Protein AF-0000000066060834 (afdb_homodimer)

pLDDT: mean 95.55, std 9.62, range [28.89, 99.0]

InterPro domains:
  IPR003700 Ketopantoate hydroxymethyltransferase [MF_00156] (10-269)
  IPR003700 Ketopantoate hydroxymethyltransferase [PF02548] (9-264)
  IPR003700 Ketopantoate hydroxymethyltransferase [PIRSF000388] (5-270)
  IPR003700 Ketopantoate hydroxymethyltransferase [PTHR20881] (7-272)
  IPR003700 Ketopantoate hydroxymethyltransferase [TIGR00222] (7-269)
  IPR003700 Ketopantoate hydroxymethyltransferase [cd06557] (12-263)
  IPR015813 Pyruvate/Phosphoenolpyruvate kinase-like domain superfamily [SSF51621] (9-269)
  IPR040442 Pyruvate kinase-like domain superfamily [G3DSA:3.20.20.60] (2-269)

Solvent-accessible surface area (backbone atoms only — not comparable to full-atom values): 26755 Å² total; per-residue (Å²): 130,82,76,68,81,69,73,71,50,45,43,69,65,57,53,30,67,32,40,86,49,73,36,42,32,32,35,36,37,63,25,11,47,55,19,48,60,42,23,89,71,28,51,29,37,31,30,51,52,61,42,24,34,63,34,39,55,38,95,51,38,61,81,35,45,67,64,58,45,34,54,30,32,26,7,28,42,74,30,41,60,36,32,26,34,32,31,39,61,32,59,82,47,46,76,86,34,54,66,50,23,42,56,47,51,49,48,41,34,71,70,18,64,40,70,32,37,31,44,78,47,28,54,91,36,17,66,38,45,28,57,33,37,76,69,73,40,49,34,32,34,27,36,63,41,48,73,78,43,27,78,83,66,72,46,95,57,70,30,42,85,46,68,71,48,33,51,49,47,46,49,18,52,52,33,30,50,74,23,50,34,42,28,32,35,37,20,30,19,19,23,69,53,36,35,52,44,38,70,68,51,88,42,22,26,30,15,33,30,13,28,44,67,21,29,15,39,47,48,54,45,46,52,30,34,33,50,45,72,91,66,78,61,68,44,63,67,65,58,38,65,44,48,68,54,52,42,50,25,52,49,54,50,40,52,29,38,56,69,42,59,35,56,42,70,83,23,32,36,84,53,82,79,128,128,82,75,69,81,70,74,70,51,45,45,68,64,58,52,30,67,32,39,88,50,74,36,41,33,33,35,36,38,61,25,11,48,55,19,47,60,41,23,87,71,28,51,30,36,30,30,50,52,60,42,22,34,62,34,40,54,37,95,52,38,60,80,36,44,67,65,59,42,33,53,29,34,26,8,28,43,75,31,41,60,37,33,26,35,32,32,39,61,34,57,82,46,47,75,86,34,53,65,50,22,43,56,46,52,49,49,41,34,72,70,20,64,42,69,30,36,30,44,78,47,28,56,91,36,17,66,38,44,27,56,30,37,76,69,74,41,49,33,32,34,27,35,64,42,48,74,78,43,26,78,84,67,72,45,94,57,70,30,42,86,46,67,71,47,34,51,49,48,47,49,17,54,52,34,29,49,74,25,51,35,44,29,30,35,36,21,28,20,18,23,70,52,35,36,52,45,38,70,67,49,87,43,21,25,31,14,34,31,11,31,44,66,20,27,16,39,46,48,54,44,46,51,31,35,34,50,44,72,92,65,77,61,67,44,60,66,66,58,38,65,45,49,69,55,51,43,48,25,52,50,51,48,40,53,29,38,55,67,43,59,36,55,42,72,82,23,31,36,85,53,80,79,128

Structure (mmCIF, N/CA/C/O backbone):
data_AF-0000000066060834-model_v1
#
loop_
_entity.id
_entity.type
_entity.pdbx_description
1 polymer '3-methyl-2-oxobutanoate hydroxymethyltransferase'
#
loop_
_atom_site.group_PDB
_atom_site.id
_atom_site.type_symbol
_atom_site.label_atom_id
_atom_site.label_alt_id
_atom_site.label_comp_id
_atom_site.label_asym_id
_atom_site.label_entity_id
_atom_site.label_seq_id
_atom_site.pdbx_PDB_ins_code
_atom_site.Cartn_x
_atom_site.Cartn_y
_atom_site.Cartn_z
_atom_site.occupancy
_atom_site.B_iso_or_equiv
_atom_site.auth_seq_id
_atom_site.auth_comp_id
_atom_site.auth_asym_id
_atom_site.auth_atom_id
_atom_site.pdbx_PDB_model_num
ATOM 1 N N . MET A 1 1 ? 22.109 19.922 -27.188 1 28.89 1 MET A N 1
ATOM 2 C CA . MET A 1 1 ? 22.109 19.969 -25.719 1 28.89 1 MET A CA 1
ATOM 3 C C . MET A 1 1 ? 20.672 20.078 -25.188 1 28.89 1 MET A C 1
ATOM 5 O O . MET A 1 1 ? 20.078 21.156 -25.25 1 28.89 1 MET A O 1
ATOM 9 N N . SER A 1 2 ? 19.781 19.062 -25.25 1 35.78 2 SER A N 1
ATOM 10 C CA . SER A 1 2 ? 18.344 19.141 -24.984 1 35.78 2 SER A CA 1
ATOM 11 C C . SER A 1 2 ? 18.078 19.688 -23.594 1 35.78 2 SER A C 1
ATOM 13 O O . SER A 1 2 ? 18.578 19.156 -22.609 1 35.78 2 SER A O 1
ATOM 15 N N . THR A 1 3 ? 18.062 20.922 -23.391 1 44.66 3 THR A N 1
ATOM 16 C CA . THR A 1 3 ? 17.734 21.578 -22.125 1 44.66 3 THR A CA 1
ATOM 17 C C . THR A 1 3 ? 16.516 20.906 -21.469 1 44.66 3 THR A C 1
ATOM 19 O O . THR A 1 3 ? 15.406 20.984 -21.984 1 44.66 3 THR A O 1
ATOM 22 N N . GLU A 1 4 ? 16.609 19.688 -21.062 1 45.03 4 GLU A N 1
ATOM 23 C CA . GLU A 1 4 ? 15.547 19.031 -20.312 1 45.03 4 GLU A CA 1
ATOM 24 C C . GLU A 1 4 ? 14.914 20 -19.312 1 45.03 4 GLU A C 1
ATOM 26 O O . GLU A 1 4 ? 15.609 20.594 -18.5 1 45.03 4 GLU A O 1
ATOM 31 N N . VAL A 1 5 ? 13.984 20.719 -19.672 1 45.22 5 VAL A N 1
ATOM 32 C CA . VAL A 1 5 ? 13.188 21.5 -18.734 1 45.22 5 VAL A CA 1
ATOM 33 C C . VAL A 1 5 ? 12.922 20.688 -17.469 1 45.22 5 VAL A C 1
ATOM 35 O O . VAL A 1 5 ? 12.18 19.703 -17.5 1 45.22 5 VAL A O 1
ATOM 38 N N . ARG A 1 6 ? 13.914 20.562 -16.641 1 57.38 6 ARG A N 1
ATOM 39 C CA . ARG A 1 6 ? 13.797 19.797 -15.391 1 57.38 6 ARG A CA 1
ATOM 40 C C . ARG A 1 6 ? 12.688 20.359 -14.508 1 57.38 6 ARG A C 1
ATOM 42 O O . ARG A 1 6 ? 12.727 21.531 -14.133 1 57.38 6 ARG A O 1
ATOM 49 N N . ILE A 1 7 ? 11.461 19.828 -14.406 1 69.69 7 ILE A N 1
ATOM 50 C CA . ILE A 1 7 ? 10.391 20.203 -13.484 1 69.69 7 ILE A CA 1
ATOM 51 C C . ILE A 1 7 ? 10.961 20.406 -12.086 1 69.69 7 ILE A C 1
ATOM 53 O O . ILE A 1 7 ? 11.617 19.516 -11.539 1 69.69 7 ILE A O 1
ATOM 57 N N . LYS A 1 8 ? 10.906 21.625 -11.664 1 88 8 LYS A N 1
ATOM 58 C CA . LYS A 1 8 ? 11.43 21.953 -10.344 1 88 8 LYS A CA 1
ATOM 59 C C . LYS A 1 8 ? 10.438 21.562 -9.25 1 88 8 LYS A C 1
ATOM 61 O O . LYS A 1 8 ? 9.266 21.922 -9.305 1 88 8 LYS A O 1
ATOM 66 N N . ARG A 1 9 ? 10.82 20.75 -8.297 1 95.81 9 ARG A N 1
ATOM 67 C CA . ARG A 1 9 ? 10.008 20.328 -7.164 1 95.81 9 ARG A CA 1
ATOM 68 C C . ARG A 1 9 ? 9.68 21.5 -6.242 1 95.81 9 ARG A C 1
ATOM 70 O O . ARG A 1 9 ? 10.547 22.312 -5.949 1 95.81 9 ARG A O 1
ATOM 77 N N . ILE A 1 10 ? 8.414 21.609 -5.816 1 98.44 10 ILE A N 1
ATOM 78 C CA . ILE A 1 10 ? 8 22.594 -4.824 1 98.44 10 ILE A CA 1
ATOM 79 C C . ILE A 1 10 ? 8.828 22.422 -3.551 1 98.44 10 ILE A C 1
ATOM 81 O O . ILE A 1 10 ? 8.992 21.297 -3.059 1 98.44 10 ILE A O 1
ATOM 85 N N . THR A 1 11 ? 9.398 23.469 -3.07 1 98.19 11 THR A N 1
ATOM 86 C CA . THR A 1 11 ? 10.25 23.422 -1.887 1 98.19 11 THR A CA 1
ATOM 87 C C . THR A 1 11 ? 9.469 23.828 -0.641 1 98.19 11 THR A C 1
ATOM 89 O O . THR A 1 11 ? 8.344 24.328 -0.742 1 98.19 11 THR A O 1
ATOM 92 N N . THR A 1 12 ? 10.062 23.578 0.51 1 98.56 12 THR A N 1
ATOM 93 C CA . THR A 1 12 ? 9.453 24.031 1.757 1 98.56 12 THR A CA 1
ATOM 94 C C . THR A 1 12 ? 9.383 25.547 1.812 1 98.56 12 THR A C 1
ATOM 96 O O . THR A 1 12 ? 8.445 26.109 2.393 1 98.56 12 THR A O 1
ATOM 99 N N . ARG A 1 13 ? 10.297 26.172 1.203 1 97.62 13 ARG A N 1
ATOM 100 C CA . ARG A 1 13 ? 10.266 27.641 1.09 1 97.62 13 ARG A CA 1
ATOM 101 C C . ARG A 1 13 ? 9.055 28.094 0.276 1 97.62 13 ARG A C 1
ATOM 103 O O . ARG A 1 13 ? 8.383 29.062 0.642 1 97.62 13 ARG A O 1
ATOM 110 N N . ASP A 1 14 ? 8.852 27.422 -0.861 1 98.19 14 ASP A N 1
ATOM 111 C CA . ASP A 1 14 ? 7.68 27.719 -1.682 1 98.19 14 ASP A CA 1
ATOM 112 C C . ASP A 1 14 ? 6.391 27.562 -0.88 1 98.19 14 ASP A C 1
ATOM 114 O O . ASP A 1 14 ? 5.477 28.391 -0.999 1 98.19 14 ASP A O 1
ATOM 118 N N . ILE A 1 15 ? 6.312 26.516 -0.091 1 98.75 15 ILE A N 1
ATOM 119 C CA . ILE A 1 15 ? 5.137 26.25 0.725 1 98.75 15 ILE A CA 1
ATOM 120 C C . ILE A 1 15 ? 4.945 27.375 1.747 1 98.75 15 ILE A C 1
ATOM 122 O O . ILE A 1 15 ? 3.842 27.891 1.905 1 98.75 15 ILE A O 1
ATOM 126 N N . ARG A 1 16 ? 5.996 27.703 2.426 1 98.19 16 ARG A N 1
ATOM 127 C CA . ARG A 1 16 ? 5.934 28.766 3.426 1 98.19 16 ARG A CA 1
ATOM 128 C C . ARG A 1 16 ? 5.469 30.078 2.805 1 98.19 16 ARG A C 1
ATOM 130 O O . ARG A 1 16 ? 4.699 30.812 3.416 1 98.19 16 ARG A O 1
ATOM 137 N N . ALA A 1 17 ? 5.855 30.344 1.646 1 97.5 17 ALA A N 1
ATOM 138 C CA . ALA A 1 17 ? 5.547 31.578 0.947 1 97.5 17 ALA A CA 1
ATOM 139 C C . ALA A 1 17 ? 4.078 31.625 0.537 1 97.5 17 ALA A C 1
ATOM 141 O O . ALA A 1 17 ? 3.559 32.688 0.185 1 97.5 17 ALA A O 1
ATOM 142 N N . ARG A 1 18 ? 3.428 30.531 0.635 1 97.25 18 ARG A N 1
ATOM 143 C CA . ARG A 1 18 ? 2.033 30.453 0.214 1 97.25 18 ARG A CA 1
ATOM 144 C C . ARG A 1 18 ? 1.095 30.844 1.349 1 97.25 18 ARG A C 1
ATOM 146 O O . ARG A 1 18 ? -0.127 30.75 1.214 1 97.25 18 ARG A O 1
ATOM 153 N N . LYS A 1 19 ? 1.641 31.312 2.482 1 98.25 19 LYS A N 1
ATOM 154 C CA . LYS A 1 19 ? 0.811 31.859 3.553 1 98.25 19 LYS A CA 1
ATOM 155 C C . LYS A 1 19 ? -0.084 32.969 3.037 1 98.25 19 LYS A C 1
ATOM 157 O O . LYS A 1 19 ? 0.402 33.938 2.447 1 98.25 19 LYS A O 1
ATOM 162 N N . GLY A 1 20 ? -1.373 32.812 3.236 1 95.5 20 GLY A N 1
ATOM 163 C CA . GLY A 1 20 ? -2.32 33.844 2.857 1 95.5 20 GLY A CA 1
ATOM 164 C C . GLY A 1 20 ? -2.557 33.906 1.36 1 95.5 20 GLY A C 1
ATOM 165 O O . GLY A 1 20 ? -3.199 34.844 0.873 1 95.5 20 GLY A O 1
ATOM 166 N N . ALA A 1 21 ? -2.043 33 0.62 1 96.62 21 ALA A N 1
ATOM 167 C CA . ALA A 1 21 ? -2.205 32.969 -0.83 1 96.62 21 ALA A CA 1
ATOM 168 C C . ALA A 1 21 ? -3.213 31.875 -1.225 1 96.62 21 ALA A C 1
ATOM 170 O O . ALA A 1 21 ? -4.172 31.625 -0.493 1 96.62 21 ALA A O 1
ATOM 171 N N . GLU A 1 22 ? -3.113 31.438 -2.453 1 97.38 22 GLU A N 1
ATOM 172 C CA . GLU A 1 22 ? -3.986 30.344 -2.891 1 97.38 22 GLU A CA 1
ATOM 173 C C . GLU A 1 22 ? -3.838 29.125 -1.99 1 97.38 22 GLU A C 1
ATOM 175 O O . GLU A 1 22 ? -2.721 28.719 -1.658 1 97.38 22 GLU A O 1
ATOM 180 N N . PRO A 1 23 ? -4.941 28.531 -1.546 1 98.75 23 PRO A N 1
ATOM 181 C CA . PRO A 1 23 ? -4.895 27.406 -0.618 1 98.75 23 PRO A CA 1
ATOM 182 C C . PRO A 1 23 ? -4.078 26.234 -1.159 1 98.75 23 PRO A C 1
ATOM 184 O O . PRO A 1 23 ? -4.152 25.922 -2.35 1 98.75 23 PRO A O 1
ATOM 187 N N . LEU A 1 24 ? -3.301 25.656 -0.267 1 98.94 24 LEU A N 1
ATOM 188 C CA . LEU A 1 24 ? -2.469 24.5 -0.582 1 98.94 24 LEU A CA 1
ATOM 189 C C . LEU A 1 24 ? -3.311 23.234 -0.664 1 98.94 24 LEU A C 1
ATOM 191 O O . LEU A 1 24 ? -4.156 22.984 0.198 1 98.94 24 LEU A O 1
ATOM 195 N N . VAL A 1 25 ? -3.07 22.453 -1.7 1 98.94 25 VAL A N 1
ATOM 196 C CA . VAL A 1 25 ? -3.719 21.156 -1.897 1 98.94 25 VAL A CA 1
ATOM 197 C C . VAL A 1 25 ? -2.797 20.031 -1.425 1 98.94 25 VAL A C 1
ATOM 199 O O . VAL A 1 25 ? -1.729 19.828 -2 1 98.94 25 VAL A O 1
ATOM 202 N N . VAL A 1 26 ? -3.236 19.344 -0.331 1 98.94 26 VAL A N 1
ATOM 203 C CA . VAL A 1 26 ? -2.436 18.266 0.254 1 98.94 26 VAL A CA 1
ATOM 204 C C . VAL A 1 26 ? -3.242 16.969 0.28 1 98.94 26 VAL A C 1
ATOM 206 O O . VAL A 1 26 ? -4.41 16.969 0.676 1 98.94 26 VAL A O 1
ATOM 209 N N . LEU A 1 27 ? -2.676 15.898 -0.234 1 98.94 27 LEU A N 1
ATOM 210 C CA . LEU A 1 27 ? -3.215 14.555 -0.084 1 98.94 27 LEU A CA 1
ATOM 211 C C . LEU A 1 27 ? -2.131 13.578 0.373 1 98.94 27 LEU A C 1
ATOM 213 O O . LEU A 1 27 ? -0.956 13.758 0.041 1 98.94 27 LEU A O 1
ATOM 217 N N . THR A 1 28 ? -2.572 12.641 1.138 1 98.88 28 THR A N 1
ATOM 218 C CA . THR A 1 28 ? -1.625 11.578 1.456 1 98.88 28 THR A CA 1
ATOM 219 C C . THR A 1 28 ? -1.396 10.672 0.246 1 98.88 28 THR A C 1
ATOM 221 O O . THR A 1 28 ? -2.27 10.547 -0.614 1 98.88 28 THR A O 1
ATOM 224 N N . ALA A 1 29 ? -0.273 10.133 0.15 1 98.81 29 ALA A N 1
ATOM 225 C CA . ALA A 1 29 ? 0.097 9.109 -0.821 1 98.81 29 ALA A CA 1
ATOM 226 C C . ALA A 1 29 ? 0.992 8.047 -0.185 1 98.81 29 ALA A C 1
ATOM 228 O O . ALA A 1 29 ? 1.874 8.367 0.614 1 98.81 29 ALA A O 1
ATOM 229 N N . TYR A 1 30 ? 0.789 6.746 -0.586 1 98.69 30 TYR A N 1
ATOM 230 C CA . TYR A 1 30 ? 1.523 5.676 0.075 1 98.69 30 TYR A CA 1
ATOM 231 C C . TYR A 1 30 ? 2.168 4.746 -0.946 1 98.69 30 TYR A C 1
ATOM 233 O O . TYR A 1 30 ? 3.053 3.957 -0.605 1 98.69 30 TYR A O 1
ATOM 241 N N . THR A 1 31 ? 1.669 4.754 -2.178 1 98.38 31 THR A N 1
ATOM 242 C CA . THR A 1 31 ? 2.176 3.857 -3.211 1 98.38 31 THR A CA 1
ATOM 243 C C . THR A 1 31 ? 2.625 4.645 -4.438 1 98.38 31 THR A C 1
ATOM 245 O O . THR A 1 31 ? 2.203 5.789 -4.637 1 98.38 31 THR A O 1
ATOM 248 N N . ALA A 1 32 ? 3.441 4.023 -5.2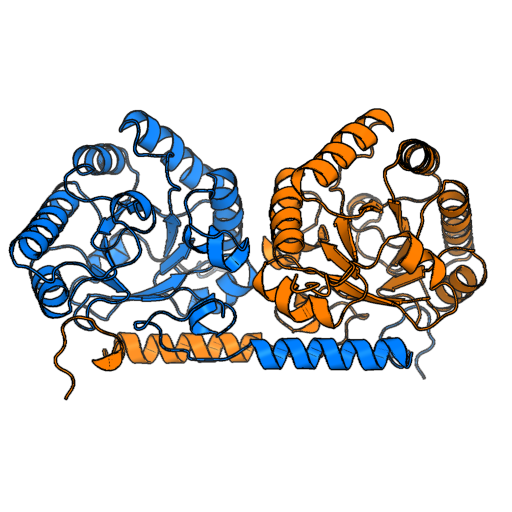54 1 98 32 ALA A N 1
ATOM 249 C CA . ALA A 1 32 ? 4.023 4.656 -6.434 1 98 32 ALA A CA 1
ATOM 250 C C . ALA A 1 32 ? 2.939 5.082 -7.422 1 98 32 ALA A C 1
ATOM 252 O O . ALA A 1 32 ? 2.918 6.227 -7.875 1 98 32 ALA A O 1
ATOM 253 N N . PRO A 1 33 ? 1.965 4.258 -7.719 1 97.44 33 PRO A N 1
ATOM 254 C CA . PRO A 1 33 ? 0.961 4.684 -8.695 1 97.44 33 PRO A CA 1
ATOM 255 C C . PRO A 1 33 ? 0.109 5.848 -8.203 1 97.44 33 PRO A C 1
ATOM 257 O O . PRO A 1 33 ? -0.208 6.758 -8.977 1 97.44 33 PRO A O 1
ATOM 260 N N . ILE A 1 34 ? -0.235 5.832 -6.922 1 98.44 34 ILE A N 1
ATOM 261 C CA . ILE A 1 34 ? -1.032 6.918 -6.363 1 98.44 34 ILE A CA 1
ATOM 262 C C . ILE A 1 34 ? -0.23 8.219 -6.395 1 98.44 34 ILE A C 1
ATOM 264 O O . ILE A 1 34 ? -0.755 9.273 -6.766 1 98.44 34 ILE A O 1
ATOM 268 N N . ALA A 1 35 ? 1.037 8.117 -6 1 98.75 35 ALA A N 1
ATOM 269 C CA . ALA A 1 35 ? 1.907 9.289 -6.02 1 98.75 35 ALA A CA 1
ATOM 270 C C . ALA A 1 35 ? 1.994 9.891 -7.422 1 98.75 35 ALA A C 1
ATOM 272 O O . ALA A 1 35 ? 1.93 11.109 -7.59 1 98.75 35 ALA A O 1
ATOM 273 N N . ARG A 1 36 ? 2.092 9.062 -8.43 1 98.19 36 ARG A N 1
ATOM 274 C CA . ARG A 1 36 ? 2.203 9.516 -9.812 1 98.19 36 ARG A CA 1
ATOM 275 C C . ARG A 1 36 ? 0.954 10.289 -10.234 1 98.19 36 ARG A C 1
ATOM 277 O O . ARG A 1 36 ? 1.05 11.305 -10.922 1 98.19 36 ARG A O 1
ATOM 284 N N . LEU A 1 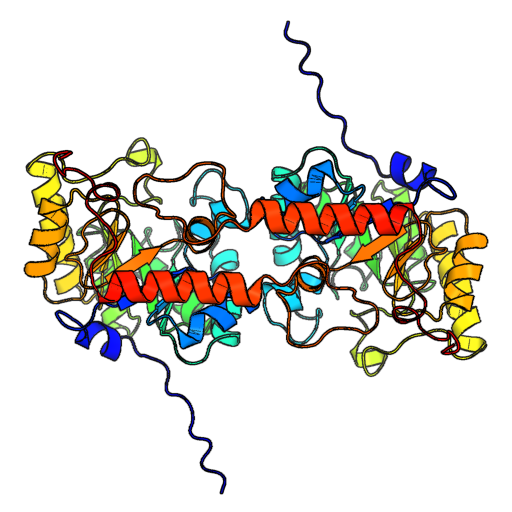37 ? -0.18 9.797 -9.844 1 98.56 37 LEU A N 1
ATOM 285 C CA . LEU A 1 37 ? -1.444 10.414 -10.227 1 98.56 37 LEU A CA 1
ATOM 286 C C . LEU A 1 37 ? -1.633 11.75 -9.516 1 98.56 37 LEU A C 1
ATOM 288 O O . LEU A 1 37 ? -2.174 12.695 -10.102 1 98.56 37 LEU A O 1
ATOM 292 N N . LEU A 1 38 ? -1.175 11.844 -8.273 1 98.88 38 LEU A N 1
ATOM 293 C CA . LEU A 1 38 ? -1.462 13 -7.438 1 98.88 38 LEU A CA 1
ATOM 294 C C . LEU A 1 38 ? -0.412 14.086 -7.637 1 98.88 38 LEU A C 1
ATOM 296 O O . LEU A 1 38 ? -0.673 15.266 -7.375 1 98.88 38 LEU A O 1
ATOM 300 N N . ASP A 1 39 ? 0.726 13.742 -8.141 1 98.81 39 ASP A N 1
ATOM 301 C CA . ASP A 1 39 ? 1.893 14.617 -8.234 1 98.81 39 ASP A CA 1
ATOM 302 C C . ASP A 1 39 ? 1.57 15.891 -9.016 1 98.81 39 ASP A C 1
ATOM 304 O O . ASP A 1 39 ? 1.864 17 -8.555 1 98.81 39 ASP A O 1
ATOM 308 N N . PRO A 1 40 ? 0.909 15.797 -10.133 1 98.44 40 PRO A N 1
ATOM 309 C CA . PRO A 1 40 ? 0.642 17.031 -10.883 1 98.44 40 PRO A CA 1
ATOM 310 C C . PRO A 1 40 ? -0.471 17.859 -10.266 1 98.44 40 PRO A C 1
ATOM 312 O O . PRO A 1 40 ? -0.683 19.016 -10.672 1 98.44 40 PRO A O 1
ATOM 315 N N . ILE A 1 41 ? -1.165 17.344 -9.242 1 98.88 41 ILE A N 1
ATOM 316 C CA . ILE A 1 41 ? -2.373 17.984 -8.727 1 98.88 41 ILE A CA 1
ATOM 317 C C . ILE A 1 41 ? -2.07 18.641 -7.383 1 98.88 41 ILE A C 1
ATOM 319 O O . ILE A 1 41 ? -2.533 19.75 -7.113 1 98.88 41 ILE A O 1
ATOM 323 N N . CYS A 1 42 ? -1.268 18.062 -6.578 1 98.88 42 CYS A N 1
ATOM 324 C CA . CYS A 1 42 ? -1.053 18.453 -5.191 1 98.88 42 CYS A CA 1
ATOM 325 C C . CYS A 1 42 ? 0.157 19.375 -5.066 1 98.88 42 CYS A C 1
ATOM 327 O O . CYS A 1 42 ? 1.107 19.266 -5.844 1 98.88 42 CYS A O 1
ATOM 329 N N . ASP A 1 43 ? 0.1 20.219 -4.09 1 98.88 43 ASP A N 1
ATOM 330 C CA . ASP A 1 43 ? 1.273 20.984 -3.682 1 98.88 43 ASP A CA 1
ATOM 331 C C . ASP A 1 43 ? 2.18 20.156 -2.77 1 98.88 43 ASP A C 1
ATOM 333 O O . ASP A 1 43 ? 3.406 20.25 -2.859 1 98.88 43 ASP A O 1
ATOM 337 N N . ILE A 1 44 ? 1.571 19.391 -1.901 1 98.94 44 ILE A N 1
ATOM 338 C CA . ILE A 1 44 ? 2.27 18.516 -0.963 1 98.94 44 ILE A CA 1
ATOM 339 C C . ILE A 1 44 ? 1.72 17.094 -1.071 1 98.94 44 ILE A C 1
ATOM 341 O O . ILE A 1 44 ? 0.503 16.891 -1.098 1 98.94 44 ILE A O 1
ATOM 345 N N . LEU A 1 45 ? 2.584 16.125 -1.275 1 98.94 45 LEU A N 1
ATOM 346 C CA . LEU A 1 45 ? 2.273 14.727 -1.019 1 98.94 45 LEU A CA 1
ATOM 347 C C . LEU A 1 45 ? 2.742 14.312 0.372 1 98.94 45 LEU A C 1
ATOM 349 O O . LEU A 1 45 ? 3.939 14.336 0.661 1 98.94 45 LEU A O 1
ATOM 353 N N . LEU A 1 46 ? 1.763 13.977 1.19 1 98.94 46 LEU A N 1
ATOM 354 C CA . LEU A 1 46 ? 2.066 13.617 2.572 1 98.94 46 LEU A CA 1
ATOM 355 C C . LEU A 1 46 ? 2.078 12.109 2.754 1 98.94 46 LEU A C 1
ATOM 357 O O . LEU A 1 46 ? 1.075 11.438 2.494 1 98.94 46 LEU A O 1
ATOM 361 N N . VAL A 1 47 ? 3.238 11.523 3.084 1 98.94 47 VAL A N 1
ATOM 362 C CA . VAL A 1 47 ? 3.271 10.141 3.539 1 98.94 47 VAL A CA 1
ATOM 363 C C . VAL A 1 47 ? 2.938 10.078 5.027 1 98.94 47 VAL A C 1
ATOM 365 O O . VAL A 1 47 ? 3.828 10.188 5.875 1 98.94 47 VAL A O 1
ATOM 368 N N . GLY A 1 48 ? 1.697 9.883 5.285 1 98.75 48 GLY A N 1
ATOM 369 C CA . GLY A 1 48 ? 1.209 9.961 6.656 1 98.75 48 GLY A CA 1
ATOM 370 C C . GLY A 1 48 ? 1.296 8.633 7.391 1 98.75 48 GLY A C 1
ATOM 371 O O . GLY A 1 48 ? 1.185 7.57 6.777 1 98.75 48 GLY A O 1
ATOM 372 N N . ASP A 1 49 ? 1.438 8.758 8.719 1 98.44 49 ASP A N 1
ATOM 373 C CA . ASP A 1 49 ? 1.426 7.527 9.5 1 98.44 49 ASP A CA 1
ATOM 374 C C . ASP A 1 49 ? 0.029 6.91 9.539 1 98.44 49 ASP A C 1
ATOM 376 O O . ASP A 1 49 ? -0.145 5.777 9.984 1 98.44 49 ASP A O 1
ATOM 380 N N . SER A 1 50 ? -0.966 7.605 8.93 1 97.88 50 SER A N 1
ATOM 381 C CA . SER A 1 50 ? -2.281 7.012 8.711 1 97.88 50 SER A CA 1
ATOM 382 C C . SER A 1 50 ? -2.178 5.719 7.906 1 97.88 50 SER A C 1
ATOM 384 O O . SER A 1 50 ? -3.119 4.926 7.871 1 97.88 50 SER A O 1
ATOM 386 N N . LEU A 1 51 ? -1.014 5.461 7.234 1 98.5 51 LEU A N 1
ATOM 387 C CA . LEU A 1 51 ? -0.833 4.223 6.492 1 98.5 51 LEU A CA 1
ATOM 388 C C . LEU A 1 51 ? -0.992 3.01 7.402 1 98.5 51 LEU A C 1
ATOM 390 O O . LEU A 1 51 ? -1.401 1.938 6.953 1 98.5 51 LEU A O 1
ATOM 394 N N . GLY A 1 52 ? -0.652 3.178 8.734 1 98.25 52 GLY A N 1
ATOM 395 C CA . GLY A 1 52 ? -0.906 2.094 9.672 1 98.25 52 GLY A CA 1
ATOM 396 C C . GLY A 1 52 ? -2.328 1.569 9.602 1 98.25 52 GLY A C 1
ATOM 397 O O . GLY A 1 52 ? -2.549 0.356 9.602 1 98.25 52 GLY A O 1
ATOM 398 N N . MET A 1 53 ? -3.232 2.449 9.445 1 96.81 53 MET A N 1
ATOM 399 C CA . MET A 1 53 ? -4.645 2.07 9.43 1 96.81 53 MET A CA 1
ATOM 400 C C . MET A 1 53 ? -5.105 1.749 8.008 1 96.81 53 MET A C 1
ATOM 402 O O . MET A 1 53 ? -5.629 0.665 7.754 1 96.81 53 MET A O 1
ATOM 406 N N . VAL A 1 54 ? -4.793 2.592 7.051 1 97.44 54 VAL A N 1
ATOM 407 C CA . VAL A 1 54 ? -5.488 2.521 5.77 1 97.44 54 VAL A CA 1
ATOM 408 C C . VAL A 1 54 ? -4.738 1.586 4.828 1 97.44 54 VAL A C 1
ATOM 410 O O . VAL A 1 54 ? -5.289 1.132 3.822 1 97.44 54 VAL A O 1
ATOM 413 N N . VAL A 1 55 ? -3.441 1.288 5.07 1 98.31 55 VAL A N 1
ATOM 414 C CA . VAL A 1 55 ? -2.68 0.345 4.258 1 98.31 55 VAL A CA 1
ATOM 415 C C . VAL A 1 55 ? -2.564 -0.991 4.988 1 98.31 55 VAL A C 1
ATOM 417 O O . VAL A 1 55 ? -2.891 -2.041 4.43 1 98.31 55 VAL A O 1
ATOM 420 N N . TYR A 1 56 ? -2.234 -0.915 6.305 1 98.44 56 TYR A N 1
ATOM 421 C CA . TYR A 1 56 ? -1.804 -2.121 7 1 98.44 56 TYR A CA 1
ATOM 422 C C . TYR A 1 56 ? -2.912 -2.658 7.898 1 98.44 56 TYR A C 1
ATOM 424 O O . TYR A 1 56 ? -2.762 -3.715 8.516 1 98.44 56 TYR A O 1
ATOM 432 N N . GLY A 1 57 ? -4.035 -1.948 8.039 1 97.56 57 GLY A N 1
ATOM 433 C CA . GLY A 1 57 ? -5.184 -2.438 8.797 1 97.56 57 GLY A CA 1
ATOM 434 C C . GLY A 1 57 ? -4.973 -2.402 10.297 1 97.56 57 GLY A C 1
ATOM 435 O O . GLY A 1 57 ? -5.57 -3.191 11.031 1 97.56 57 GLY A O 1
ATOM 436 N N . MET A 1 58 ? -4.117 -1.565 10.812 1 97 58 MET A N 1
ATOM 437 C CA . MET A 1 58 ? -3.895 -1.402 12.242 1 97 58 MET A CA 1
ATOM 438 C C . MET A 1 58 ? -5.027 -0.607 12.883 1 97 58 MET A C 1
ATOM 440 O O . MET A 1 58 ? -5.684 0.195 12.219 1 97 58 MET A O 1
ATOM 444 N N . GLU A 1 59 ? -5.227 -0.791 14.164 1 94.25 59 GLU A N 1
ATOM 445 C CA . GLU A 1 59 ? -6.289 -0.092 14.883 1 94.25 59 GLU A CA 1
ATOM 446 C C . GLU A 1 59 ? -5.938 1.379 15.086 1 94.25 59 GLU A C 1
ATOM 448 O O . GLU A 1 59 ? -6.82 2.238 15.094 1 94.25 59 GLU A O 1
ATOM 453 N N . THR A 1 60 ? -4.676 1.621 15.352 1 95.12 60 THR A N 1
ATOM 454 C CA . THR A 1 60 ? -4.137 2.967 15.516 1 95.12 60 THR A CA 1
ATOM 455 C C . THR A 1 60 ? -2.816 3.115 14.766 1 95.12 60 THR A C 1
ATOM 457 O O . THR A 1 60 ? -2.316 2.152 14.18 1 95.12 60 THR A O 1
ATOM 460 N N . THR A 1 61 ? -2.246 4.262 14.82 1 96.75 61 THR A N 1
ATOM 461 C CA . THR A 1 61 ? -1 4.5 14.094 1 96.75 61 THR A CA 1
ATOM 462 C C . THR A 1 61 ? 0.203 4.145 14.969 1 96.75 61 THR A C 1
ATOM 464 O O . THR A 1 61 ? 1.349 4.254 14.523 1 96.75 61 THR A O 1
ATOM 467 N N . LEU A 1 62 ? 0.046 3.67 16.156 1 97.19 62 LEU A N 1
ATOM 468 C CA . LEU A 1 62 ? 1.105 3.516 17.141 1 97.19 62 LEU A CA 1
ATOM 469 C C . LEU A 1 62 ? 2.09 2.432 16.719 1 97.19 62 LEU A C 1
ATOM 471 O O . LEU A 1 62 ? 3.271 2.488 17.078 1 97.19 62 LEU A O 1
ATOM 475 N N . ALA A 1 63 ? 1.571 1.473 15.977 1 97.5 63 ALA A N 1
ATOM 476 C CA . ALA A 1 63 ? 2.412 0.33 15.633 1 97.5 63 ALA A CA 1
ATOM 477 C C . ALA A 1 63 ? 3.23 0.615 14.375 1 97.5 63 ALA A C 1
ATOM 479 O O . ALA A 1 63 ? 4.047 -0.21 13.961 1 97.5 63 ALA A O 1
ATOM 480 N N . VAL A 1 64 ? 3.043 1.779 13.734 1 98.62 64 VAL A N 1
ATOM 481 C CA . VAL A 1 64 ? 3.791 2.145 12.539 1 98.62 64 VAL A CA 1
ATOM 482 C C . VAL A 1 64 ? 5.273 2.275 12.875 1 98.62 64 VAL A C 1
ATOM 484 O O . VAL A 1 64 ? 5.637 2.848 13.906 1 98.62 64 VAL A O 1
ATOM 487 N N . THR A 1 65 ? 6.168 1.736 12.023 1 98.56 65 THR A N 1
ATOM 488 C CA . THR A 1 65 ? 7.605 1.754 12.281 1 98.56 65 THR A CA 1
ATOM 489 C C . THR A 1 65 ? 8.305 2.756 11.375 1 98.56 65 THR A C 1
ATOM 491 O O . THR A 1 65 ? 7.742 3.193 10.367 1 98.56 65 THR A O 1
ATOM 494 N N . LEU A 1 66 ? 9.5 3.074 11.789 1 98.75 66 LEU A N 1
ATOM 495 C CA . LEU A 1 66 ? 10.344 3.941 10.969 1 98.75 66 LEU A CA 1
ATOM 496 C C . LEU A 1 66 ? 10.602 3.322 9.602 1 98.75 66 LEU A C 1
ATOM 498 O O . LEU A 1 66 ? 10.578 4.023 8.586 1 98.75 66 LEU A O 1
ATOM 502 N N . GLU A 1 67 ? 10.781 1.991 9.5 1 98.5 67 GLU A N 1
ATOM 503 C CA . GLU A 1 67 ? 11.016 1.28 8.25 1 98.5 67 GLU A CA 1
ATOM 504 C C . GLU A 1 67 ? 9.812 1.375 7.324 1 98.5 67 GLU A C 1
ATOM 506 O O . GLU A 1 67 ? 9.961 1.577 6.117 1 98.5 67 GLU A O 1
ATOM 511 N N . MET A 1 68 ? 8.648 1.197 7.906 1 98.75 68 MET A N 1
ATOM 512 C CA . MET A 1 68 ? 7.426 1.353 7.117 1 98.75 68 MET A CA 1
ATOM 513 C C . MET A 1 68 ? 7.375 2.729 6.461 1 98.75 68 MET A C 1
ATOM 515 O O . MET A 1 68 ? 7.137 2.838 5.254 1 98.75 68 MET A O 1
ATOM 519 N N . MET A 1 69 ? 7.691 3.748 7.258 1 98.94 69 MET A N 1
ATOM 520 C CA . MET A 1 69 ? 7.633 5.117 6.754 1 98.94 69 MET A CA 1
ATOM 521 C C . MET A 1 69 ? 8.688 5.348 5.676 1 98.94 69 MET A C 1
ATOM 523 O O . MET A 1 69 ? 8.406 5.988 4.66 1 98.94 69 MET A O 1
ATOM 527 N N . ILE A 1 70 ? 9.875 4.832 5.867 1 98.88 70 ILE A N 1
ATOM 528 C CA . ILE A 1 70 ? 10.969 5.012 4.918 1 98.88 70 ILE A CA 1
ATOM 529 C C . ILE A 1 70 ? 10.633 4.305 3.607 1 98.88 70 ILE A C 1
ATOM 531 O O . ILE A 1 70 ? 10.828 4.863 2.525 1 98.88 70 ILE A O 1
ATOM 535 N N . ASN A 1 71 ? 10.109 3.1 3.688 1 98.69 71 ASN A N 1
ATOM 536 C CA . ASN A 1 71 ? 9.766 2.342 2.486 1 98.69 71 ASN A CA 1
ATOM 537 C C . ASN A 1 71 ? 8.734 3.072 1.637 1 98.69 71 ASN A C 1
ATOM 539 O O . ASN A 1 71 ? 8.914 3.234 0.429 1 98.69 71 ASN A O 1
ATOM 543 N N . HIS A 1 72 ? 7.691 3.525 2.254 1 98.94 72 HIS A N 1
ATOM 544 C CA . HIS A 1 72 ? 6.641 4.227 1.522 1 98.94 72 HIS A CA 1
ATOM 545 C C . HIS A 1 72 ? 7.098 5.621 1.1 1 98.94 72 HIS A C 1
ATOM 547 O O . HIS A 1 72 ? 6.738 6.094 0.021 1 98.94 72 HIS A O 1
ATOM 553 N N . GLY A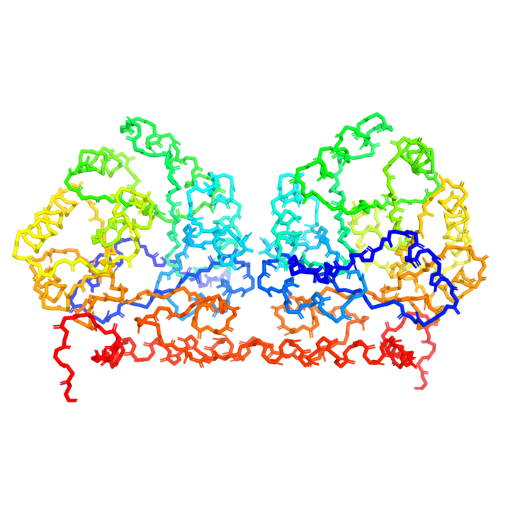 1 73 ? 7.859 6.309 1.97 1 98.94 73 GLY A N 1
ATOM 554 C CA . GLY A 1 73 ? 8.43 7.594 1.583 1 98.94 73 GLY A CA 1
ATOM 555 C C . GLY A 1 73 ? 9.281 7.516 0.333 1 98.94 73 GLY A C 1
ATOM 556 O O . GLY A 1 73 ? 9.141 8.336 -0.573 1 98.94 73 GLY A O 1
ATOM 557 N N . ALA A 1 74 ? 10.156 6.504 0.276 1 98.88 74 ALA A N 1
ATOM 558 C CA . ALA A 1 74 ? 11.016 6.305 -0.886 1 98.88 74 ALA A CA 1
ATOM 559 C C . ALA A 1 74 ? 10.195 6.039 -2.141 1 98.88 74 ALA A C 1
ATOM 561 O O . ALA A 1 74 ? 10.516 6.539 -3.221 1 98.88 74 ALA A O 1
ATOM 562 N N . ALA A 1 75 ? 9.156 5.246 -2.008 1 98.69 75 ALA A N 1
ATOM 563 C CA . ALA A 1 75 ? 8.273 4.941 -3.129 1 98.69 75 ALA A CA 1
ATOM 564 C C . ALA A 1 75 ? 7.652 6.215 -3.697 1 98.69 75 ALA A C 1
ATOM 566 O O . ALA A 1 75 ? 7.621 6.41 -4.914 1 98.69 75 ALA A O 1
ATOM 567 N N . VAL A 1 76 ? 7.16 7.059 -2.803 1 98.88 76 VAL A N 1
ATOM 568 C CA . VAL A 1 76 ? 6.465 8.281 -3.203 1 98.88 76 VAL A CA 1
ATOM 569 C C . VAL A 1 76 ? 7.453 9.25 -3.838 1 98.88 76 VAL A C 1
ATOM 571 O O . VAL A 1 76 ? 7.156 9.867 -4.863 1 98.88 76 VAL A O 1
ATOM 574 N N . VAL A 1 77 ? 8.641 9.391 -3.244 1 98.81 77 VAL A N 1
ATOM 575 C CA . VAL A 1 77 ? 9.648 10.289 -3.801 1 98.81 77 VAL A CA 1
ATOM 576 C C . VAL A 1 77 ? 10.062 9.805 -5.188 1 98.81 77 VAL A C 1
ATOM 578 O O . VAL A 1 77 ? 10.117 10.586 -6.137 1 98.81 77 VAL A O 1
ATOM 581 N N . ARG A 1 78 ? 10.273 8.523 -5.352 1 97.31 78 ARG A N 1
ATOM 582 C CA . ARG A 1 78 ? 10.734 7.953 -6.609 1 97.31 78 ARG A CA 1
ATOM 583 C C . ARG A 1 78 ? 9.68 8.109 -7.703 1 97.31 78 ARG A C 1
ATOM 585 O O . ARG A 1 78 ? 10.008 8.117 -8.891 1 97.31 78 ARG A O 1
ATOM 592 N N . SER A 1 79 ? 8.461 8.297 -7.289 1 97.88 79 SER A N 1
ATOM 593 C CA . SER A 1 79 ? 7.371 8.258 -8.258 1 97.88 79 SER A CA 1
ATOM 594 C C . SER A 1 79 ? 6.699 9.625 -8.391 1 97.88 79 SER A C 1
ATOM 596 O O . SER A 1 79 ? 5.555 9.719 -8.836 1 97.88 79 SER A O 1
ATOM 598 N N . SER A 1 80 ? 7.316 10.641 -7.918 1 98.19 80 SER A N 1
ATOM 599 C CA . SER A 1 80 ? 6.863 12.016 -8.062 1 98.19 80 SER A CA 1
ATOM 600 C C . SER A 1 80 ? 8.023 12.945 -8.422 1 98.19 80 SER A C 1
ATOM 602 O O . SER A 1 80 ? 9.188 12.617 -8.164 1 98.19 80 SER A O 1
ATOM 604 N N . SER A 1 81 ? 7.672 14.109 -9.023 1 97.81 81 SER A N 1
ATOM 605 C CA . SER A 1 81 ? 8.742 15.008 -9.461 1 97.81 81 SER A CA 1
ATOM 606 C C . SER A 1 81 ? 8.398 16.469 -9.156 1 97.81 81 SER A C 1
ATOM 608 O O . SER A 1 81 ? 9.273 17.328 -9.203 1 97.81 81 SER A O 1
ATOM 610 N N . ARG A 1 82 ? 7.164 16.75 -8.789 1 98.5 82 ARG A N 1
ATOM 611 C CA . ARG A 1 82 ? 6.738 18.141 -8.656 1 98.5 82 ARG A CA 1
ATOM 612 C C . ARG A 1 82 ? 6.375 18.469 -7.207 1 98.5 82 ARG A C 1
ATOM 614 O O . ARG A 1 82 ? 6.883 19.438 -6.641 1 98.5 82 ARG A O 1
ATOM 621 N N . ALA A 1 83 ? 5.535 17.734 -6.605 1 98.81 83 ALA A N 1
ATOM 622 C CA . ALA A 1 83 ? 4.984 18.016 -5.285 1 98.81 83 ALA A CA 1
ATOM 623 C C . ALA A 1 83 ? 6.07 17.969 -4.215 1 98.81 83 ALA A C 1
ATOM 625 O O . ALA A 1 83 ? 7.066 17.25 -4.363 1 98.81 83 ALA A O 1
ATOM 626 N N . CYS A 1 84 ? 5.926 18.766 -3.189 1 98.88 84 CYS A N 1
ATOM 627 C CA . CYS A 1 84 ? 6.746 18.672 -1.985 1 98.88 84 CYS A CA 1
ATOM 628 C C . CYS A 1 84 ? 6.383 17.422 -1.184 1 98.88 84 CYS A C 1
ATOM 630 O O . CYS A 1 84 ? 5.258 17.297 -0.694 1 98.88 84 CYS A O 1
ATOM 632 N N . VAL A 1 85 ? 7.336 16.469 -1.039 1 98.94 85 VAL A N 1
ATOM 633 C CA . VAL A 1 85 ? 7.039 15.25 -0.31 1 98.94 85 VAL A CA 1
ATOM 634 C C . VAL A 1 85 ? 7.426 15.414 1.157 1 98.94 85 VAL A C 1
ATOM 636 O O . VAL A 1 85 ? 8.57 15.742 1.471 1 98.94 85 VAL A O 1
ATOM 639 N N . VAL A 1 86 ? 6.438 15.227 2.043 1 99 86 VAL A N 1
ATOM 640 C CA . VAL A 1 86 ? 6.629 15.281 3.486 1 99 86 VAL A CA 1
ATOM 641 C C . VAL A 1 86 ? 6.332 13.914 4.102 1 99 86 VAL A C 1
ATOM 643 O O . VAL A 1 86 ? 5.328 13.281 3.77 1 99 86 VAL A O 1
ATOM 646 N N . VAL A 1 87 ? 7.188 13.422 4.98 1 99 87 VAL A N 1
ATOM 647 C CA . VAL A 1 87 ? 7.031 12.094 5.574 1 99 87 VAL A CA 1
ATOM 648 C C . VAL A 1 87 ? 6.805 12.227 7.078 1 99 87 VAL A C 1
ATOM 650 O O . VAL A 1 87 ? 7.551 12.93 7.766 1 99 87 VAL A O 1
ATOM 653 N N . ASP A 1 88 ? 5.809 11.555 7.594 1 98.94 88 ASP A N 1
ATOM 654 C CA . ASP A 1 88 ? 5.539 11.516 9.023 1 98.94 88 ASP A CA 1
ATOM 655 C C . ASP A 1 88 ? 6.645 10.773 9.773 1 98.94 88 ASP A C 1
ATOM 657 O O . ASP A 1 88 ? 7.125 9.742 9.312 1 98.94 88 ASP A O 1
ATOM 661 N N . MET A 1 89 ? 6.953 11.328 10.922 1 98.94 89 MET A N 1
ATOM 662 C CA . MET A 1 89 ? 7.672 10.523 11.906 1 98.94 89 MET A CA 1
ATOM 663 C C . MET A 1 89 ? 6.703 9.688 12.742 1 98.94 89 MET A C 1
ATOM 665 O O . MET A 1 89 ? 5.707 10.211 13.242 1 98.94 89 MET A O 1
ATOM 669 N N . PRO A 1 90 ? 7.047 8.391 12.883 1 98.81 90 PRO A N 1
ATOM 670 C CA . PRO A 1 90 ? 6.125 7.562 13.664 1 98.81 90 PRO A CA 1
ATOM 671 C C . PRO A 1 90 ? 6.32 7.719 15.172 1 98.81 90 PRO A C 1
ATOM 673 O O . PRO A 1 90 ? 7.383 8.164 15.617 1 98.81 90 PRO A O 1
ATOM 676 N N . PHE A 1 91 ? 5.277 7.348 15.914 1 98.5 91 PHE A N 1
ATOM 677 C CA . PHE A 1 91 ? 5.309 7.418 17.375 1 98.5 91 PHE A CA 1
ATOM 678 C C . PHE A 1 91 ? 6.559 6.738 17.922 1 98.5 91 PHE A C 1
ATOM 680 O O . PHE A 1 91 ? 6.918 5.645 17.484 1 98.5 91 PHE A O 1
ATOM 687 N N . GLY A 1 92 ? 7.207 7.395 18.828 1 98.19 92 GLY A N 1
ATOM 688 C CA . GLY A 1 92 ? 8.367 6.828 19.5 1 98.19 92 GLY A CA 1
ATOM 689 C C . GLY A 1 92 ? 9.672 7.137 18.797 1 98.19 92 GLY A C 1
ATOM 690 O O . GLY A 1 92 ? 10.75 6.801 19.297 1 98.19 92 GLY A O 1
ATOM 691 N N . SER A 1 93 ? 9.594 7.785 17.719 1 98.75 93 SER A N 1
ATOM 692 C CA . SER A 1 93 ? 10.797 7.965 16.906 1 98.75 93 SER A CA 1
ATOM 693 C C . SER A 1 93 ? 11.383 9.359 17.094 1 98.75 93 SER A C 1
ATOM 695 O O . SER A 1 93 ? 12.469 9.656 16.594 1 98.75 93 SER A O 1
ATOM 697 N N . TYR A 1 94 ? 10.766 10.227 17.828 1 98.75 94 TYR A N 1
ATOM 698 C CA . TYR A 1 94 ? 11.266 11.602 17.906 1 98.75 94 TYR A CA 1
ATOM 699 C C . TYR A 1 94 ? 10.953 12.211 19.266 1 98.75 94 TYR A C 1
ATOM 701 O O . TYR A 1 94 ? 11.383 13.336 19.562 1 98.75 94 TYR A O 1
ATOM 709 N N . GLN A 1 95 ? 10.234 11.508 20.094 1 98.12 95 GLN A N 1
ATOM 710 C CA . GLN A 1 95 ? 9.734 12.07 21.344 1 98.12 95 GLN A CA 1
ATOM 711 C C . GLN A 1 95 ? 10.734 11.883 22.469 1 98.12 95 GLN A C 1
ATOM 713 O O . GLN A 1 95 ? 10.664 12.57 23.5 1 98.12 95 GLN A O 1
ATOM 718 N N . GLU A 1 96 ? 11.695 11 22.328 1 98.19 96 GLU A N 1
ATOM 719 C CA . GLU A 1 96 ? 12.609 10.656 23.422 1 98.19 96 GLU A CA 1
ATOM 720 C C . GLU A 1 96 ? 13.57 11.797 23.719 1 98.19 96 GLU A C 1
ATOM 722 O O . GLU A 1 96 ? 13.812 12.117 24.891 1 98.19 96 GLU A O 1
ATOM 727 N N . SER A 1 97 ? 14.141 12.422 22.734 1 98.69 97 SER A N 1
ATOM 728 C CA . SER A 1 97 ? 15.086 13.531 22.828 1 98.69 97 SER A CA 1
ATOM 729 C C . SER A 1 97 ? 15.266 14.227 21.484 1 98.69 97 SER A C 1
ATOM 731 O O . SER A 1 97 ? 14.984 13.641 20.438 1 98.69 97 SER A O 1
ATOM 733 N N . LYS A 1 98 ? 15.695 15.414 21.578 1 98.69 98 LYS A N 1
ATOM 734 C CA . LYS A 1 98 ? 15.969 16.141 20.344 1 98.69 98 LYS A CA 1
ATOM 735 C C . LYS A 1 98 ? 17.062 15.461 19.516 1 98.69 98 LYS A C 1
ATOM 737 O O . LYS A 1 98 ? 17.047 15.516 18.297 1 98.69 98 LYS A O 1
ATOM 742 N N . GLU A 1 99 ? 17.969 14.742 20.219 1 98.75 99 GLU A N 1
ATOM 743 C CA . GLU A 1 99 ? 19.016 13.992 19.547 1 98.75 99 GLU A CA 1
ATOM 744 C C . GLU A 1 99 ? 18.453 12.773 18.828 1 98.75 99 GLU A C 1
ATOM 746 O O . GLU A 1 99 ? 18.844 12.484 17.688 1 98.75 99 GLU A O 1
ATOM 751 N N . GLN A 1 100 ? 17.562 12.016 19.484 1 98.81 100 GLN A N 1
ATOM 752 C CA . GLN A 1 100 ? 16.875 10.906 18.828 1 98.81 100 GLN A CA 1
ATOM 753 C C . GLN A 1 100 ? 16.094 11.391 17.594 1 98.81 100 GLN A C 1
ATOM 755 O O . GLN A 1 100 ? 16.156 10.766 16.547 1 98.81 100 GLN A O 1
ATOM 760 N N . ALA A 1 101 ? 15.367 12.477 17.844 1 98.88 101 ALA A N 1
ATOM 761 C CA . ALA A 1 101 ? 14.586 13.047 16.75 1 98.88 101 ALA A CA 1
ATOM 762 C C . ALA A 1 101 ? 15.477 13.352 15.547 1 98.88 101 ALA A C 1
ATOM 764 O O . ALA A 1 101 ? 15.141 12.992 14.414 1 98.88 101 ALA A O 1
ATOM 765 N N . PHE A 1 102 ? 16.609 13.969 15.797 1 98.88 102 PHE A N 1
ATOM 766 C CA . PHE A 1 102 ? 17.531 14.312 14.703 1 98.88 102 PHE A CA 1
ATOM 767 C C . PHE A 1 102 ? 18 13.062 13.984 1 98.88 102 PHE A C 1
ATOM 769 O O . PHE A 1 102 ? 17.969 13 12.75 1 98.88 102 PHE A O 1
ATOM 776 N N . ARG A 1 103 ? 18.453 12.055 14.711 1 98.88 103 ARG A N 1
ATOM 777 C CA . ARG A 1 103 ? 18.969 10.82 14.133 1 98.88 103 ARG A CA 1
ATOM 778 C C . ARG A 1 103 ? 17.922 10.172 13.219 1 98.88 103 ARG A C 1
ATOM 780 O O . ARG A 1 103 ? 18.234 9.805 12.086 1 98.88 103 ARG A O 1
ATOM 787 N N . ASN A 1 104 ? 16.75 10.055 13.688 1 98.94 104 ASN A N 1
ATOM 788 C CA . ASN A 1 104 ? 15.695 9.375 12.938 1 98.94 104 ASN A CA 1
ATOM 789 C C . ASN A 1 104 ? 15.195 10.219 11.773 1 98.94 104 ASN A C 1
ATOM 791 O O . ASN A 1 104 ? 14.945 9.703 10.68 1 98.94 104 ASN A O 1
ATOM 795 N N . CYS A 1 105 ? 15.023 11.523 11.984 1 98.94 105 CYS A N 1
ATOM 796 C CA . CYS A 1 105 ? 14.609 12.406 10.898 1 98.94 105 CYS A CA 1
ATOM 797 C C . CYS A 1 105 ? 15.648 12.43 9.789 1 98.94 105 CYS A C 1
ATOM 799 O O . CYS A 1 105 ? 15.297 12.398 8.609 1 98.94 105 CYS A O 1
ATOM 801 N N . ALA A 1 106 ? 16.922 12.508 10.18 1 98.88 106 ALA A N 1
ATOM 802 C CA . ALA A 1 106 ? 18 12.492 9.195 1 98.88 106 ALA A CA 1
ATOM 803 C C . ALA A 1 106 ? 17.984 11.211 8.375 1 98.88 106 ALA A C 1
ATOM 805 O O . ALA A 1 106 ? 18.172 11.242 7.156 1 98.88 106 ALA A O 1
ATOM 806 N N . ARG A 1 107 ? 17.781 10.141 9.039 1 98.88 107 ARG A N 1
ATOM 807 C CA . ARG A 1 107 ? 17.688 8.859 8.344 1 98.88 107 ARG A CA 1
ATOM 808 C C . ARG A 1 107 ? 16.547 8.852 7.34 1 98.88 107 ARG A C 1
ATOM 810 O O . ARG A 1 107 ? 16.719 8.438 6.191 1 98.88 107 ARG A O 1
ATOM 817 N N . VAL A 1 108 ? 15.367 9.32 7.766 1 98.94 108 VAL A N 1
ATOM 818 C CA . VAL A 1 108 ? 14.203 9.359 6.891 1 98.94 108 VAL A CA 1
ATOM 819 C C . VAL A 1 108 ? 14.508 10.203 5.656 1 98.94 108 VAL A C 1
ATOM 821 O O . VAL A 1 108 ? 14.281 9.766 4.523 1 98.94 108 VAL A O 1
ATOM 824 N N . MET A 1 109 ? 15.086 11.344 5.852 1 98.88 109 MET A N 1
ATOM 825 C CA . MET A 1 109 ? 15.359 12.234 4.727 1 98.88 109 MET A CA 1
ATOM 826 C C . MET A 1 109 ? 16.422 11.648 3.811 1 98.88 109 MET A C 1
ATOM 828 O O . MET A 1 109 ? 16.297 11.695 2.586 1 98.88 109 MET A O 1
ATOM 832 N N . ALA A 1 110 ? 17.484 11.078 4.359 1 98.75 110 ALA A N 1
ATOM 833 C CA . ALA A 1 110 ? 18.594 10.523 3.574 1 98.75 110 ALA A CA 1
ATOM 834 C C . ALA A 1 110 ? 18.125 9.328 2.744 1 98.75 110 ALA A C 1
ATOM 836 O O . ALA A 1 110 ? 18.547 9.164 1.596 1 98.75 110 ALA A O 1
ATOM 837 N N . GLU A 1 111 ? 17.266 8.516 3.297 1 98.69 111 GLU A N 1
ATOM 838 C CA . GLU A 1 111 ? 16.906 7.25 2.664 1 98.69 111 GLU A CA 1
ATOM 839 C C . GLU A 1 111 ? 15.719 7.418 1.724 1 98.69 111 GLU A C 1
ATOM 841 O O . GLU A 1 111 ? 15.5 6.59 0.835 1 98.69 111 GLU A O 1
ATOM 846 N N . THR A 1 112 ? 14.898 8.438 1.895 1 98.75 112 THR A N 1
ATOM 847 C CA . THR A 1 112 ? 13.719 8.609 1.061 1 98.75 112 THR A CA 1
ATOM 848 C C . THR A 1 112 ? 13.938 9.711 0.031 1 98.75 112 THR A C 1
ATOM 850 O O . THR A 1 112 ? 13.336 9.688 -1.048 1 98.75 112 THR A O 1
ATOM 853 N N . GLY A 1 113 ? 14.695 10.742 0.438 1 98.56 113 GLY A N 1
ATOM 854 C CA . GLY A 1 113 ? 14.836 11.93 -0.391 1 98.56 113 GLY A CA 1
ATOM 855 C C . GLY A 1 113 ? 13.703 12.93 -0.194 1 98.56 113 GLY A C 1
ATOM 856 O O . GLY A 1 113 ? 13.562 13.875 -0.973 1 98.56 113 GLY A O 1
ATOM 857 N N . CYS A 1 114 ? 12.906 12.789 0.819 1 98.81 114 CYS A N 1
ATOM 858 C CA . CYS A 1 114 ? 11.805 13.711 1.042 1 98.81 114 CYS A CA 1
ATOM 859 C C . CYS A 1 114 ? 12.312 15.102 1.411 1 98.81 114 CYS A C 1
ATOM 861 O O . CYS A 1 114 ? 13.461 15.25 1.828 1 98.81 114 CYS A O 1
ATOM 863 N N . ALA A 1 115 ? 11.438 16.062 1.264 1 98.75 115 ALA A N 1
ATOM 864 C CA . ALA A 1 115 ? 11.82 17.453 1.473 1 98.75 115 ALA A CA 1
ATOM 865 C C . ALA A 1 115 ? 11.75 17.828 2.951 1 98.75 115 ALA A C 1
ATOM 867 O O . ALA A 1 115 ? 12.445 18.734 3.4 1 98.75 115 ALA A O 1
ATOM 868 N N . ALA A 1 116 ? 10.867 17.125 3.676 1 98.94 116 ALA A N 1
ATOM 869 C CA . ALA A 1 116 ? 10.617 17.5 5.066 1 98.94 116 ALA A CA 1
ATOM 870 C C . ALA A 1 116 ? 10 16.328 5.84 1 98.94 116 ALA A C 1
ATOM 872 O O . ALA A 1 116 ? 9.602 15.328 5.25 1 98.94 116 ALA A O 1
ATOM 873 N N . VAL A 1 117 ? 9.961 16.516 7.168 1 98.94 117 VAL A N 1
ATOM 874 C CA . VAL A 1 117 ? 9.305 15.555 8.047 1 98.94 117 VAL A CA 1
ATOM 875 C C . VAL A 1 117 ? 8.156 16.234 8.789 1 98.94 117 VAL A C 1
ATOM 877 O O . VAL A 1 117 ? 8.125 17.453 8.914 1 98.94 117 VAL A O 1
ATOM 880 N N . LYS A 1 118 ? 7.203 15.461 9.141 1 98.94 118 LYS A N 1
ATOM 881 C CA . LYS A 1 118 ? 6.098 15.953 9.953 1 98.94 118 LYS A CA 1
ATOM 882 C C . LYS A 1 118 ? 6.117 15.328 11.344 1 98.94 118 LYS A C 1
ATOM 884 O O . LYS A 1 118 ? 6.359 14.133 11.492 1 98.94 118 LYS A O 1
ATOM 889 N N . LEU A 1 119 ? 5.895 16.156 12.383 1 98.31 119 LEU A N 1
ATOM 890 C CA . LEU A 1 119 ? 5.871 15.75 13.781 1 98.31 119 LEU A CA 1
ATOM 891 C C . LEU A 1 119 ? 4.594 16.219 14.469 1 98.31 119 LEU A C 1
ATOM 893 O O . LEU A 1 119 ? 4.148 17.344 14.242 1 98.31 119 LEU A O 1
ATOM 897 N N . GLU A 1 120 ? 4.09 15.32 15.32 1 98.5 120 GLU A N 1
ATOM 898 C CA . GLU A 1 120 ? 2.977 15.734 16.172 1 98.5 120 GLU A CA 1
ATOM 899 C C . GLU A 1 120 ? 3.475 16.344 17.469 1 98.5 120 GLU A C 1
ATOM 901 O O . GLU A 1 120 ? 4.324 15.75 18.156 1 98.5 120 GLU A O 1
ATOM 906 N N . GLY A 1 121 ? 2.994 17.531 17.781 1 97.31 121 GLY A N 1
ATOM 907 C CA . GLY A 1 121 ? 3.346 18.172 19.031 1 97.31 121 GLY A CA 1
ATOM 908 C C . GLY A 1 121 ? 3.336 19.688 18.969 1 97.31 121 GLY A C 1
ATOM 909 O O . GLY A 1 121 ? 3.629 20.266 17.922 1 97.31 121 GLY A O 1
ATOM 910 N N . GLY A 1 122 ? 3.016 20.297 20.094 1 96.81 122 GLY A N 1
ATOM 911 C CA . GLY A 1 122 ? 3.01 21.75 20.219 1 96.81 122 GLY A CA 1
ATOM 912 C C . GLY A 1 122 ? 4.188 22.281 21.016 1 96.81 122 GLY A C 1
ATOM 913 O O . GLY A 1 122 ? 5.344 22.031 20.656 1 96.81 122 GLY A O 1
ATOM 914 N N . ARG A 1 123 ? 3.908 22.938 22.125 1 97.44 123 ARG A N 1
ATOM 915 C CA . ARG A 1 123 ? 4.918 23.578 22.969 1 97.44 123 ARG A CA 1
ATOM 916 C C . ARG A 1 123 ? 5.941 22.562 23.469 1 97.44 123 ARG A C 1
ATOM 918 O O . ARG A 1 123 ? 7.129 22.875 23.562 1 97.44 123 ARG A O 1
ATOM 925 N N . GLU A 1 124 ? 5.527 21.375 23.734 1 97.19 124 GLU A N 1
ATOM 926 C CA . GLU A 1 124 ? 6.391 20.359 24.328 1 97.19 124 GLU A CA 1
ATOM 927 C C .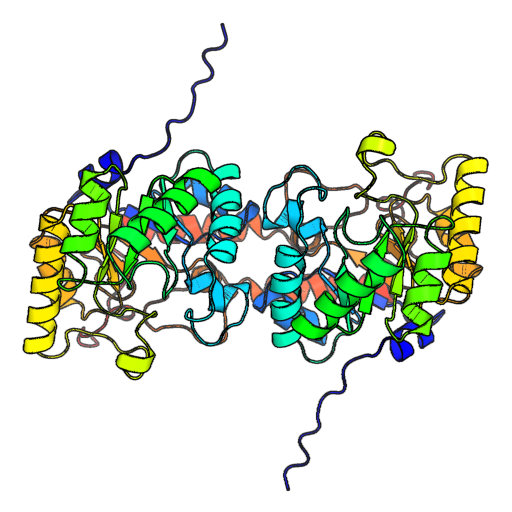 GLU A 1 124 ? 7.449 19.875 23.328 1 97.19 124 GLU A C 1
ATOM 929 O O . GLU A 1 124 ? 8.461 19.297 23.719 1 97.19 124 GLU A O 1
ATOM 934 N N . LEU A 1 125 ? 7.242 20.172 22.047 1 98.25 125 LEU A N 1
ATOM 935 C CA . LEU A 1 125 ? 8.203 19.75 21.031 1 98.25 125 LEU A CA 1
ATOM 936 C C . LEU A 1 125 ? 8.914 20.953 20.422 1 98.25 125 LEU A C 1
ATOM 938 O O . LEU A 1 125 ? 9.703 20.812 19.484 1 98.25 125 LEU A O 1
ATOM 942 N N . ALA A 1 126 ? 8.672 22.141 20.953 1 98.62 126 ALA A N 1
ATOM 943 C CA . ALA A 1 126 ? 9.242 23.359 20.375 1 98.62 126 ALA A CA 1
ATOM 944 C C . ALA A 1 126 ? 10.766 23.297 20.344 1 98.62 126 ALA A C 1
ATOM 946 O O . ALA A 1 126 ? 11.383 23.656 19.344 1 98.62 126 ALA A O 1
ATOM 947 N N . GLU A 1 127 ? 11.328 22.844 21.422 1 98.69 127 GLU A N 1
ATOM 948 C CA . GLU A 1 127 ? 12.781 22.719 21.469 1 98.69 127 GLU A CA 1
ATOM 949 C C . GLU A 1 127 ? 13.289 21.734 20.406 1 98.69 127 GLU A C 1
ATOM 951 O O . GLU A 1 127 ? 14.305 21.984 19.75 1 98.69 127 GLU A O 1
ATOM 956 N N . THR A 1 128 ? 12.648 20.625 20.312 1 98.88 128 THR A N 1
ATOM 957 C CA . THR A 1 128 ? 13.008 19.625 19.312 1 98.88 128 THR A CA 1
ATOM 958 C C . THR A 1 128 ? 12.906 20.203 17.906 1 98.88 128 THR A C 1
ATOM 960 O O . THR A 1 128 ? 13.812 20.016 17.094 1 98.88 128 THR A O 1
ATOM 963 N N . ILE A 1 129 ? 11.836 20.906 17.594 1 98.94 129 ILE A N 1
ATOM 964 C CA . ILE A 1 129 ? 11.625 21.5 16.281 1 98.94 129 ILE A CA 1
ATOM 965 C C . ILE A 1 129 ? 12.742 22.5 15.984 1 98.94 129 ILE A C 1
ATOM 967 O O . ILE A 1 129 ? 13.32 22.484 14.898 1 98.94 129 ILE A O 1
ATOM 971 N N . ARG A 1 130 ? 13.055 23.344 16.938 1 98.81 130 ARG A N 1
ATOM 972 C CA . ARG A 1 130 ? 14.141 24.297 16.766 1 98.81 130 ARG A CA 1
ATOM 973 C C . ARG A 1 130 ? 15.461 23.594 16.5 1 98.81 130 ARG A C 1
ATOM 975 O O . ARG A 1 130 ? 16.203 23.984 15.602 1 98.81 130 ARG A O 1
ATOM 982 N N . PHE A 1 131 ? 15.719 22.516 17.281 1 98.94 131 PHE A N 1
ATOM 983 C CA . PHE A 1 131 ? 16.938 21.734 17.141 1 98.94 131 PHE A CA 1
ATOM 984 C C . PHE A 1 131 ? 17.047 21.172 15.727 1 98.94 131 PHE A C 1
ATOM 986 O O . PHE A 1 131 ? 18.109 21.203 15.117 1 98.94 131 PHE A O 1
ATOM 993 N N . LEU A 1 132 ? 15.992 20.641 15.227 1 98.94 132 LEU A N 1
ATOM 994 C CA . LEU A 1 132 ? 15.945 20.047 13.891 1 98.94 132 LEU A CA 1
ATOM 995 C C . LEU A 1 132 ? 16.125 21.125 12.82 1 98.94 132 LEU A C 1
ATOM 997 O O . LEU A 1 132 ? 16.969 20.984 11.938 1 98.94 132 LEU A O 1
ATOM 1001 N N . THR A 1 133 ? 15.406 22.219 12.883 1 98.75 133 THR A N 1
ATOM 1002 C CA . THR A 1 133 ? 15.406 23.234 11.836 1 98.75 133 THR A CA 1
ATOM 1003 C C . THR A 1 133 ? 16.75 23.969 11.797 1 98.75 133 THR A C 1
ATOM 1005 O O . THR A 1 133 ? 17.25 24.297 10.719 1 98.75 133 THR A O 1
ATOM 1008 N N . ASP A 1 134 ? 17.297 24.156 12.938 1 98.56 134 ASP A N 1
ATOM 1009 C CA . ASP A 1 134 ? 18.609 24.797 13.008 1 98.56 134 ASP A CA 1
ATOM 1010 C C . ASP A 1 134 ? 19.688 23.922 12.336 1 98.56 134 ASP A C 1
ATOM 1012 O O . ASP A 1 134 ? 20.766 24.422 12 1 98.56 134 ASP A O 1
ATOM 1016 N N . ARG A 1 135 ? 19.391 22.75 12.227 1 98.5 135 ARG A N 1
ATOM 1017 C CA . ARG A 1 135 ? 20.375 21.812 11.703 1 98.5 135 ARG A CA 1
ATOM 1018 C C . ARG A 1 135 ? 19.969 21.297 10.328 1 98.5 135 ARG A C 1
ATOM 1020 O O . ARG A 1 135 ? 20.453 20.266 9.883 1 98.5 135 ARG A O 1
ATOM 1027 N N . GLY A 1 136 ? 19.016 21.922 9.703 1 98.31 136 GLY A N 1
ATOM 1028 C CA . GLY A 1 136 ? 18.75 21.719 8.289 1 98.31 136 GLY A CA 1
ATOM 1029 C C . GLY A 1 136 ? 17.609 20.75 8.023 1 98.31 136 GLY A C 1
ATOM 1030 O O . GLY A 1 136 ? 17.438 20.281 6.898 1 98.31 136 GLY A O 1
ATOM 1031 N N . ILE A 1 137 ? 16.844 20.375 9.008 1 98.88 137 ILE A N 1
ATOM 1032 C CA . ILE A 1 137 ? 15.695 19.5 8.812 1 98.88 137 ILE A CA 1
ATOM 1033 C C . ILE A 1 137 ? 14.406 20.312 8.852 1 98.88 137 ILE A C 1
ATOM 1035 O O . ILE A 1 137 ? 13.977 20.75 9.922 1 98.88 137 ILE A O 1
ATOM 1039 N N . PRO A 1 138 ? 13.789 20.562 7.664 1 98.94 138 PRO A N 1
ATOM 1040 C CA . PRO A 1 138 ? 12.508 21.281 7.676 1 98.94 138 PRO A CA 1
ATOM 1041 C C . PRO A 1 138 ? 11.391 20.469 8.344 1 98.94 138 PRO A C 1
ATOM 1043 O O . PRO A 1 138 ? 11.297 19.266 8.148 1 98.94 138 PRO A O 1
ATOM 1046 N N . VAL A 1 139 ? 10.57 21.172 9.148 1 98.94 139 VAL A N 1
ATOM 1047 C CA . VAL A 1 139 ? 9.555 20.484 9.938 1 98.94 139 VAL A CA 1
ATOM 1048 C C . VAL A 1 139 ? 8.18 21.062 9.641 1 98.94 139 VAL A C 1
ATOM 1050 O O . VAL A 1 139 ? 7.984 22.281 9.711 1 98.94 139 VAL A O 1
ATOM 1053 N N . MET A 1 140 ? 7.277 20.234 9.195 1 98.94 140 MET A N 1
ATOM 1054 C CA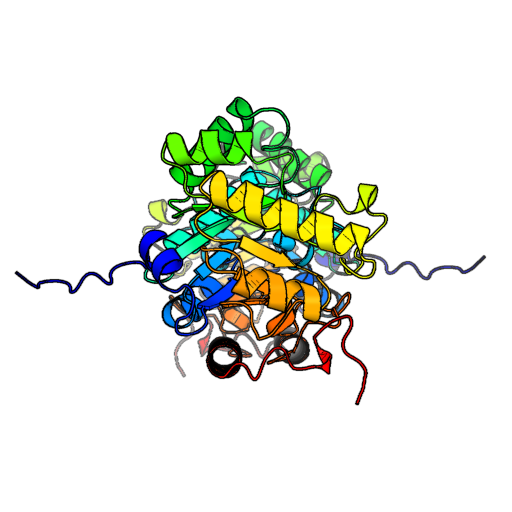 . MET A 1 140 ? 5.84 20.5 9.281 1 98.94 140 MET A CA 1
ATOM 1055 C C . MET A 1 140 ? 5.289 20.031 10.625 1 98.94 140 MET A C 1
ATOM 1057 O O . MET A 1 140 ? 5.34 18.844 10.945 1 98.94 140 MET A O 1
ATOM 1061 N N . ALA A 1 141 ? 4.836 20.938 11.375 1 98.88 141 ALA A N 1
ATOM 1062 C CA . ALA A 1 141 ? 4.305 20.578 12.688 1 98.88 141 ALA A CA 1
ATOM 1063 C C . ALA A 1 141 ? 2.871 20.062 12.578 1 98.88 141 ALA A C 1
ATOM 1065 O O . ALA A 1 141 ? 2.271 20.109 11.5 1 98.88 141 ALA A O 1
ATOM 1066 N N . HIS A 1 142 ? 2.395 19.484 13.594 1 98.94 142 HIS A N 1
ATOM 1067 C CA . HIS A 1 142 ? 1.034 18.969 13.688 1 98.94 142 HIS A CA 1
ATOM 1068 C C . HIS A 1 142 ? 0.454 19.203 15.078 1 98.94 142 HIS A C 1
ATOM 1070 O O . HIS A 1 142 ? 0.983 18.688 16.078 1 98.94 142 HIS A O 1
ATOM 1076 N N . ILE A 1 143 ? -0.594 19.984 15.148 1 98.56 143 ILE A N 1
ATOM 1077 C CA . ILE A 1 143 ? -1.219 20.328 16.422 1 98.56 143 ILE A CA 1
ATOM 1078 C C . ILE A 1 143 ? -2.711 20.016 16.359 1 98.56 143 ILE A C 1
ATOM 1080 O O . ILE A 1 143 ? -3.215 19.547 15.344 1 98.56 143 ILE A O 1
ATOM 1084 N N . GLY A 1 144 ? -3.48 20.266 17.453 1 97.38 144 GLY A N 1
ATOM 1085 C CA . GLY A 1 144 ? -4.855 19.812 17.562 1 97.38 144 GLY A CA 1
ATOM 1086 C C . GLY A 1 144 ? -4.973 18.344 17.953 1 97.38 144 GLY A C 1
ATOM 1087 O O . GLY A 1 144 ? -4.332 17.891 18.906 1 97.38 144 GLY A O 1
ATOM 1088 N N . LEU A 1 145 ? -5.895 17.719 17.281 1 96.12 145 LEU A N 1
ATOM 1089 C CA . LEU A 1 145 ? -5.984 16.281 17.484 1 96.12 145 LEU A CA 1
ATOM 1090 C C . LEU A 1 145 ? -4.734 15.578 16.953 1 96.12 145 LEU A C 1
ATOM 1092 O O . LEU A 1 145 ? -4.316 15.82 15.828 1 96.12 145 LEU A O 1
ATOM 1096 N N . LYS A 1 146 ? -4.078 14.836 17.797 1 96.31 146 LYS A N 1
ATOM 1097 C CA . LYS A 1 146 ? -2.869 14.094 17.469 1 96.31 146 LYS A CA 1
ATOM 1098 C C . LYS A 1 146 ? -3.102 12.586 17.578 1 96.31 146 LYS A C 1
ATOM 1100 O O . LYS A 1 146 ? -3.055 12.023 18.672 1 96.31 146 LYS A O 1
ATOM 1105 N N . PRO A 1 147 ? -3.238 11.898 16.453 1 95.38 147 PRO A N 1
ATOM 1106 C CA . PRO A 1 147 ? -3.529 10.461 16.469 1 95.38 147 PRO A CA 1
ATOM 1107 C C . PRO A 1 147 ? -2.506 9.656 17.266 1 95.38 147 PRO A C 1
ATOM 1109 O O . PRO A 1 147 ? -2.859 8.664 17.906 1 95.38 147 PRO A O 1
ATOM 1112 N N . GLN A 1 148 ? -1.305 10.078 17.359 1 96.56 148 GLN A N 1
ATOM 1113 C CA . GLN A 1 148 ? -0.265 9.344 18.078 1 96.56 148 GLN A CA 1
ATOM 1114 C C . GLN A 1 148 ? -0.445 9.453 19.594 1 96.56 148 GLN A C 1
ATOM 1116 O O . GLN A 1 148 ? 0.177 8.711 20.344 1 96.56 148 GLN A O 1
ATOM 1121 N N . ALA A 1 149 ? -1.333 10.312 20 1 93.38 149 ALA A N 1
ATOM 1122 C CA . ALA A 1 149 ? -1.635 10.477 21.422 1 93.38 149 ALA A CA 1
ATOM 1123 C C . ALA A 1 149 ? -3.027 9.938 21.75 1 93.38 149 ALA A C 1
ATOM 1125 O O . ALA A 1 149 ? -3.641 10.359 22.734 1 93.38 149 ALA A O 1
ATOM 1126 N N . VAL A 1 150 ? -3.564 9.031 21.016 1 89.19 150 VAL A N 1
ATOM 1127 C CA . VAL A 1 150 ? -4.945 8.555 21.062 1 89.19 150 VAL A CA 1
ATOM 1128 C C . VAL A 1 150 ? -5.254 8 22.453 1 89.19 150 VAL A C 1
ATOM 1130 O O . VAL A 1 150 ? -6.348 8.211 22.969 1 89.19 150 VAL A O 1
ATOM 1133 N N . HIS A 1 151 ? -4.316 7.289 23.016 1 86.44 151 HIS A N 1
ATOM 1134 C CA . HIS A 1 151 ? -4.582 6.684 24.312 1 86.44 151 HIS A CA 1
ATOM 1135 C C . HIS A 1 151 ? -4.594 7.738 25.422 1 86.44 151 HIS A C 1
ATOM 1137 O O . HIS A 1 151 ? -5.406 7.664 26.344 1 86.44 151 HIS A O 1
ATOM 1143 N N . ALA A 1 152 ? -3.678 8.695 25.328 1 87 152 ALA A N 1
ATOM 1144 C CA . ALA A 1 152 ? -3.656 9.789 26.312 1 87 152 ALA A CA 1
ATOM 1145 C C . ALA A 1 152 ? -4.914 10.648 26.188 1 87 152 ALA A C 1
ATOM 1147 O O . ALA A 1 152 ? -5.438 11.117 27.203 1 87 152 ALA A O 1
ATOM 1148 N N . ALA A 1 153 ? -5.426 10.82 24.969 1 85.5 153 ALA A N 1
ATOM 1149 C CA . ALA A 1 153 ? -6.582 11.672 24.703 1 85.5 153 ALA A CA 1
ATOM 1150 C C . ALA A 1 153 ? -7.887 10.922 24.953 1 85.5 153 ALA A C 1
ATOM 1152 O O . ALA A 1 153 ? -8.945 11.531 25.094 1 85.5 153 ALA A O 1
ATOM 1153 N N . GLY A 1 154 ? -7.84 9.625 25.016 1 84.69 154 GLY A N 1
ATOM 1154 C CA . GLY A 1 154 ? -9.031 8.805 25.188 1 84.69 154 GLY A CA 1
ATOM 1155 C C . GLY A 1 154 ? -9.82 8.609 23.906 1 84.69 154 GLY A C 1
ATOM 1156 O O . GLY A 1 154 ? -11.039 8.422 23.953 1 84.69 154 GLY A O 1
ATOM 1157 N N . GLY A 1 155 ? -9.172 8.812 22.781 1 87.81 155 GLY A N 1
ATOM 1158 C CA . GLY A 1 155 ? -9.836 8.633 21.484 1 87.81 155 GLY A CA 1
ATOM 1159 C C . GLY A 1 155 ? -9.602 9.773 20.531 1 87.81 155 GLY A C 1
ATOM 1160 O O . GLY A 1 155 ? -8.711 10.602 20.734 1 87.81 155 GLY A O 1
ATOM 1161 N N . PHE A 1 156 ? -10.375 9.727 19.5 1 87.31 156 PHE A N 1
ATOM 1162 C CA . PHE A 1 156 ? -10.266 10.75 18.453 1 87.31 156 PHE A CA 1
ATOM 1163 C C . PHE A 1 156 ? -11.359 11.797 18.609 1 87.31 156 PHE A C 1
ATOM 1165 O O . PHE A 1 156 ? -12.391 11.727 17.938 1 87.31 156 PHE A O 1
ATOM 1172 N N . ARG A 1 157 ? -11.109 12.727 19.469 1 89.62 157 ARG A N 1
ATOM 1173 C CA . ARG A 1 157 ? -12.109 13.773 19.703 1 89.62 157 ARG A CA 1
ATOM 1174 C C . ARG A 1 157 ? -11.617 15.125 19.203 1 89.62 157 ARG A C 1
ATOM 1176 O O . ARG A 1 157 ? -10.438 15.453 19.344 1 89.62 157 ARG A O 1
ATOM 1183 N N . ALA A 1 158 ? -12.547 15.875 18.703 1 93.62 158 ALA A N 1
ATOM 1184 C CA . ALA A 1 158 ? -12.219 17.234 18.297 1 93.62 158 ALA A CA 1
ATOM 1185 C C . ALA A 1 158 ? -11.719 18.062 19.469 1 93.62 158 ALA A C 1
ATOM 1187 O O . ALA A 1 158 ? -12.156 17.875 20.609 1 93.62 158 ALA A O 1
ATOM 1188 N N . GLN A 1 159 ? -10.859 19.016 19.188 1 94.56 159 GLN A N 1
ATOM 1189 C CA . GLN A 1 159 ? -10.227 19.844 20.219 1 94.56 159 GLN A CA 1
ATOM 1190 C C . GLN A 1 159 ? -10.695 21.297 20.125 1 94.56 159 GLN A C 1
ATOM 1192 O O . GLN A 1 159 ? -11.203 21.719 19.078 1 94.56 159 GLN A O 1
ATOM 1197 N N . GLY A 1 160 ? -10.492 22.031 21.234 1 95.38 160 GLY A N 1
ATOM 1198 C CA . GLY A 1 160 ? -10.742 23.469 21.234 1 95.38 160 GLY A CA 1
ATOM 1199 C C . GLY A 1 160 ? -12.18 23.812 21.578 1 95.38 160 GLY A C 1
ATOM 1200 O O . GLY A 1 160 ? -12.664 24.891 21.203 1 95.38 160 GLY A O 1
ATOM 1201 N N . ARG A 1 161 ? -12.891 22.922 22.219 1 93.69 161 ARG A N 1
ATOM 1202 C CA . ARG A 1 161 ? -14.297 23.141 22.547 1 93.69 161 ARG A CA 1
ATOM 1203 C C . ARG A 1 161 ? -14.453 24.109 23.703 1 93.69 161 ARG A C 1
ATOM 1205 O O . ARG A 1 161 ? -15.445 24.844 23.781 1 93.69 161 ARG A O 1
ATOM 1212 N N . ILE A 1 162 ? -13.5 24.031 24.594 1 94 162 ILE A N 1
ATOM 1213 C CA . ILE A 1 162 ? -13.539 24.953 25.734 1 94 162 ILE A CA 1
ATOM 1214 C C . ILE A 1 162 ? -12.398 25.953 25.609 1 94 162 ILE A C 1
ATOM 1216 O O . ILE A 1 162 ? -11.406 25.703 24.922 1 94 162 ILE A O 1
ATOM 1220 N N . GLU A 1 163 ? -12.523 26.969 26.328 1 94 163 GLU A N 1
ATOM 1221 C CA . GLU A 1 163 ? -11.602 28.094 26.203 1 94 163 GLU A CA 1
ATOM 1222 C C . GLU A 1 163 ? -10.18 27.688 26.547 1 94 163 GLU A C 1
ATOM 1224 O O . GLU A 1 163 ? -9.227 28.094 25.891 1 94 163 GLU A O 1
ATOM 1229 N N . SER A 1 164 ? -9.977 26.984 27.578 1 95.5 164 SER A N 1
ATOM 1230 C CA . SER A 1 164 ? -8.641 26.547 27.984 1 95.5 164 SER A CA 1
ATOM 1231 C C . SER A 1 164 ? -7.969 25.719 26.906 1 95.5 164 SER A C 1
ATOM 1233 O O . SER A 1 164 ? -6.766 25.859 26.672 1 95.5 164 SER A O 1
ATOM 1235 N N . GLU A 1 165 ? -8.766 24.859 26.281 1 94.19 165 GLU A N 1
ATOM 1236 C CA . GLU A 1 165 ? -8.258 24.062 25.188 1 94.19 165 GLU A CA 1
ATOM 1237 C C . GLU A 1 165 ? -7.898 24.938 23.984 1 94.19 165 GLU A C 1
ATOM 1239 O O . GLU A 1 165 ? -6.875 24.703 23.328 1 94.19 165 GLU A O 1
ATOM 1244 N N . ALA A 1 166 ? -8.75 25.859 23.703 1 96.38 166 ALA A N 1
ATOM 1245 C CA . ALA A 1 166 ? -8.516 26.781 22.594 1 96.38 166 ALA A CA 1
ATOM 1246 C C . ALA A 1 166 ? -7.223 27.562 22.781 1 96.38 166 ALA A C 1
ATOM 1248 O O . ALA A 1 166 ? -6.418 27.703 21.859 1 96.38 166 ALA A O 1
ATOM 1249 N N . GLU A 1 167 ? -7.062 28.047 23.984 1 96.62 167 GLU A N 1
ATOM 1250 C CA . GLU A 1 167 ? -5.855 28.812 24.297 1 96.62 167 GLU A CA 1
ATOM 1251 C C . GLU A 1 167 ? -4.609 27.922 24.219 1 96.62 167 GLU A C 1
ATOM 1253 O O . GLU A 1 167 ? -3.527 28.406 23.875 1 96.62 167 GLU A O 1
ATOM 1258 N N . ALA A 1 168 ? -4.742 26.766 24.672 1 96.94 168 ALA A N 1
ATOM 1259 C CA . ALA A 1 168 ? -3.623 25.828 24.594 1 96.94 168 ALA A CA 1
ATOM 1260 C C . ALA A 1 168 ? -3.205 25.578 23.141 1 96.94 168 ALA A C 1
ATOM 1262 O O . ALA A 1 168 ? -2.012 25.516 22.844 1 96.94 168 ALA A O 1
ATOM 1263 N N . ILE A 1 169 ? -4.152 25.406 22.281 1 97.94 169 ILE A N 1
ATOM 1264 C CA . ILE A 1 169 ? -3.867 25.172 20.859 1 97.94 169 ILE A CA 1
ATOM 1265 C C . ILE A 1 169 ? -3.197 26.406 20.266 1 97.94 169 ILE A C 1
ATOM 1267 O O . ILE A 1 169 ? -2.264 26.297 19.469 1 97.94 169 ILE A O 1
ATOM 1271 N N . ARG A 1 170 ? -3.666 27.578 20.625 1 97.31 170 ARG A N 1
ATOM 1272 C CA . ARG A 1 170 ? -3.07 28.812 20.141 1 97.31 170 ARG A CA 1
ATOM 1273 C C . ARG A 1 170 ? -1.623 28.938 20.609 1 97.31 170 ARG A C 1
ATOM 1275 O O . ARG A 1 170 ? -0.754 29.359 19.844 1 97.31 170 ARG A O 1
ATOM 1282 N N . ALA A 1 171 ? -1.412 28.625 21.859 1 97.94 171 ALA A N 1
ATOM 1283 C CA . ALA A 1 171 ? -0.058 28.656 22.406 1 97.94 171 ALA A CA 1
ATOM 1284 C C . ALA A 1 171 ? 0.848 27.672 21.672 1 97.94 171 ALA A C 1
ATOM 1286 O O . ALA A 1 171 ? 2.016 27.969 21.422 1 97.94 171 ALA A O 1
ATOM 1287 N N . ASP A 1 172 ? 0.325 26.484 21.422 1 98.5 172 ASP A N 1
ATOM 1288 C CA . ASP A 1 172 ? 1.06 25.5 20.641 1 98.5 172 ASP A CA 1
ATOM 1289 C C . ASP A 1 172 ? 1.465 26.062 19.281 1 98.5 172 ASP A C 1
ATOM 1291 O O . ASP A 1 172 ? 2.617 25.922 18.859 1 98.5 172 ASP A O 1
ATOM 1295 N N . ALA A 1 173 ? 0.541 26.672 18.609 1 98.56 173 ALA A N 1
ATOM 1296 C CA . ALA A 1 173 ? 0.771 27.234 17.281 1 98.56 173 ALA A CA 1
ATOM 1297 C C . ALA A 1 173 ? 1.882 28.281 17.312 1 98.56 173 ALA A C 1
ATOM 1299 O O . ALA A 1 173 ? 2.75 28.297 16.438 1 98.56 173 ALA A O 1
ATOM 1300 N N . ARG A 1 174 ? 1.836 29.172 18.312 1 98.31 174 ARG A N 1
ATOM 1301 C CA . ARG A 1 174 ? 2.861 30.203 18.438 1 98.31 174 ARG A CA 1
ATOM 1302 C C . ARG A 1 174 ? 4.23 29.578 18.703 1 98.31 174 ARG A C 1
ATOM 1304 O O . ARG A 1 174 ? 5.223 29.969 18.094 1 98.31 174 ARG A O 1
ATOM 1311 N N . ALA A 1 175 ? 4.254 28.594 19.562 1 98.56 175 ALA A N 1
ATOM 1312 C CA . ALA A 1 175 ? 5.508 27.953 19.969 1 98.56 175 ALA A CA 1
ATOM 1313 C C . ALA A 1 175 ? 6.188 27.266 18.797 1 98.56 175 ALA A C 1
ATOM 1315 O O . ALA A 1 175 ? 7.395 27.406 18.594 1 98.56 175 ALA A O 1
ATOM 1316 N N . ILE A 1 176 ? 5.469 26.5 18.016 1 98.56 176 ILE A N 1
ATOM 1317 C CA . ILE A 1 176 ? 6.074 25.75 16.922 1 98.56 176 ILE A CA 1
ATOM 1318 C C . ILE A 1 176 ? 6.5 26.703 15.812 1 98.56 176 ILE A C 1
ATOM 1320 O O . ILE A 1 176 ? 7.496 26.469 15.125 1 98.56 176 ILE A O 1
ATOM 1324 N N . THR A 1 177 ? 5.684 27.781 15.594 1 98.69 177 THR A N 1
ATOM 1325 C CA . THR A 1 177 ? 6.055 28.797 14.617 1 98.69 177 THR A CA 1
ATOM 1326 C C . THR A 1 177 ? 7.383 29.453 14.992 1 98.69 177 THR A C 1
ATOM 1328 O O . THR A 1 177 ? 8.281 29.562 14.156 1 98.69 177 THR A O 1
ATOM 1331 N N . GLU A 1 178 ? 7.469 29.828 16.234 1 98.44 178 GLU A N 1
ATOM 1332 C CA . GLU A 1 178 ? 8.688 30.453 16.734 1 98.44 178 GLU A CA 1
ATOM 1333 C C . GLU A 1 178 ? 9.867 29.5 16.656 1 98.44 178 GLU A C 1
ATOM 1335 O O . GLU A 1 178 ? 11.008 29.922 16.453 1 98.44 178 GLU A O 1
ATOM 1340 N N . ALA A 1 179 ? 9.586 28.234 16.797 1 98.75 179 ALA A N 1
ATOM 1341 C CA . ALA A 1 179 ? 10.633 27.203 16.812 1 98.75 179 ALA A CA 1
ATOM 1342 C C . ALA A 1 179 ? 11.18 26.969 15.414 1 98.75 179 ALA A C 1
ATOM 1344 O O . ALA A 1 179 ? 12.234 26.344 15.25 1 98.75 179 ALA A O 1
ATOM 1345 N N . GLY A 1 180 ? 10.422 27.375 14.391 1 98.69 180 GLY A N 1
ATOM 1346 C CA . GLY A 1 180 ? 11 27.328 13.055 1 98.69 180 GLY A CA 1
ATOM 1347 C C . GLY A 1 180 ? 10.258 26.391 12.117 1 98.69 180 GLY A C 1
ATOM 1348 O O . GLY A 1 180 ? 10.711 26.156 10.992 1 98.69 180 GLY A O 1
ATOM 1349 N N . ALA A 1 181 ? 9.109 25.812 12.539 1 98.88 181 ALA A N 1
ATOM 1350 C CA . ALA A 1 181 ? 8.305 25.016 11.609 1 98.88 181 ALA A CA 1
ATOM 1351 C C . ALA A 1 181 ? 7.941 25.844 10.367 1 98.88 181 ALA A C 1
ATOM 1353 O O . ALA A 1 181 ? 7.637 27.031 10.469 1 98.88 181 ALA A O 1
ATOM 1354 N N . PHE A 1 182 ? 7.918 25.188 9.172 1 98.81 182 PHE A N 1
ATOM 1355 C CA . PHE A 1 182 ? 7.629 25.953 7.969 1 98.81 182 PHE A CA 1
ATOM 1356 C C . PHE A 1 182 ? 6.137 25.938 7.652 1 98.81 182 PHE A C 1
ATOM 1358 O O . PHE A 1 182 ? 5.656 26.719 6.832 1 98.81 182 PHE A O 1
ATOM 1365 N N . SER A 1 183 ? 5.406 25.031 8.227 1 98.88 183 SER A N 1
ATOM 1366 C CA . SER A 1 183 ? 3.959 24.859 8.141 1 98.88 183 SER A CA 1
ATOM 1367 C C . SER A 1 183 ? 3.428 24.031 9.297 1 98.88 183 SER A C 1
ATOM 1369 O O . SER A 1 183 ? 4.203 23.484 10.094 1 98.88 183 SER A O 1
ATOM 1371 N N . VAL A 1 184 ? 2.082 23.984 9.414 1 98.94 184 VAL A N 1
ATOM 1372 C CA . VAL A 1 184 ? 1.518 23.219 10.523 1 98.94 184 VAL A CA 1
ATOM 1373 C C . VAL A 1 184 ? 0.179 22.609 10.102 1 98.94 184 VAL A C 1
ATOM 1375 O O . VAL A 1 184 ? -0.632 23.281 9.453 1 98.94 184 VAL A O 1
ATOM 1378 N N . VAL A 1 185 ? 0.048 21.344 10.359 1 98.94 185 VAL A N 1
ATOM 1379 C CA . VAL A 1 185 ? -1.256 20.703 10.242 1 98.94 185 VAL A CA 1
ATOM 1380 C C . VAL A 1 185 ? -2.1 21 11.477 1 98.94 185 VAL A C 1
ATOM 1382 O O . VAL A 1 185 ? -1.618 20.891 12.609 1 98.94 185 VAL A O 1
ATOM 1385 N N . VAL A 1 186 ? -3.293 21.453 11.25 1 98.81 186 VAL A N 1
ATOM 1386 C CA . VAL A 1 186 ? -4.289 21.672 12.297 1 98.81 186 VAL A CA 1
ATOM 1387 C C . VAL A 1 186 ? -5.41 20.641 12.164 1 98.81 186 VAL A C 1
ATOM 1389 O O . VAL A 1 186 ? -6.223 20.719 11.242 1 98.81 186 VAL A O 1
ATOM 1392 N N . GLU A 1 187 ? -5.441 19.703 13.094 1 98.31 187 GLU A N 1
ATOM 1393 C CA . GLU A 1 187 ? -6.363 18.578 12.938 1 98.31 187 GLU A CA 1
ATOM 1394 C C . GLU A 1 187 ? -7.441 18.594 14.016 1 98.31 187 GLU A C 1
ATOM 1396 O O . GLU A 1 187 ? -7.156 18.875 15.188 1 98.31 187 GLU A O 1
ATOM 1401 N N . GLY A 1 188 ? -8.672 18.188 13.578 1 97.31 188 GLY A N 1
ATOM 1402 C CA . GLY A 1 188 ? -9.742 17.969 14.539 1 97.31 188 GLY A CA 1
ATOM 1403 C C . GLY A 1 188 ? -9.914 19.125 15.523 1 97.31 188 GLY A C 1
ATOM 1404 O O . GLY A 1 188 ? -9.969 18.906 16.734 1 97.31 188 GLY A O 1
ATOM 1405 N N . THR A 1 189 ? -9.898 20.312 15.07 1 97.94 189 THR A N 1
ATOM 1406 C CA . THR A 1 189 ? -10.008 21.531 15.859 1 97.94 189 THR A CA 1
ATOM 1407 C C . THR A 1 189 ? -11.273 22.297 15.5 1 97.94 189 THR A C 1
ATOM 1409 O O . THR A 1 189 ? -11.586 22.469 14.312 1 97.94 189 THR A O 1
ATOM 1412 N N . VAL A 1 190 ? -12.008 22.766 16.516 1 97.69 190 VAL A N 1
ATOM 1413 C CA . VAL A 1 190 ? -13.242 23.484 16.25 1 97.69 190 VAL A CA 1
ATOM 1414 C C . VAL A 1 190 ? -12.969 24.672 15.328 1 97.69 190 VAL A C 1
ATOM 1416 O O . VAL A 1 190 ? -11.953 25.359 15.484 1 97.69 190 VAL A O 1
ATOM 1419 N N . GLU A 1 191 ? -13.914 24.938 14.438 1 97.81 191 GLU A N 1
ATOM 1420 C CA . GLU A 1 191 ? -13.742 25.812 13.289 1 97.81 191 GLU A CA 1
ATOM 1421 C C . GLU A 1 191 ? -13.336 27.219 13.734 1 97.81 191 GLU A C 1
ATOM 1423 O O . GLU A 1 191 ? -12.375 27.781 13.211 1 97.81 191 GLU A O 1
ATOM 1428 N N . PRO A 1 192 ? -13.977 27.859 14.789 1 97.25 192 PRO A N 1
ATOM 1429 C CA . PRO A 1 192 ? -13.578 29.219 15.164 1 97.25 192 PRO A CA 1
ATOM 1430 C C . PRO A 1 192 ? -12.141 29.297 15.656 1 97.25 192 PRO A C 1
ATOM 1432 O O . PRO A 1 192 ? -11.453 30.297 15.422 1 97.25 192 PRO A O 1
ATOM 1435 N N . VAL A 1 193 ? -11.727 28.297 16.344 1 98.12 193 VAL A N 1
ATOM 1436 C CA . VAL A 1 193 ? -10.359 28.266 16.859 1 98.12 193 VAL A CA 1
ATOM 1437 C C . VAL A 1 193 ? -9.375 28.125 15.695 1 98.12 193 VAL A C 1
ATOM 1439 O O . VAL A 1 193 ? -8.375 28.859 15.633 1 98.12 193 VAL A O 1
ATOM 1442 N N . ALA A 1 194 ? -9.633 27.203 14.773 1 98.44 194 ALA A N 1
ATOM 1443 C CA . ALA A 1 194 ? -8.766 26.984 13.617 1 98.44 194 ALA A CA 1
ATOM 1444 C C . ALA A 1 194 ? -8.68 28.234 12.75 1 98.44 194 ALA A C 1
ATOM 1446 O O . ALA A 1 194 ? -7.602 28.578 12.258 1 98.44 194 ALA A O 1
ATOM 1447 N N . GLN A 1 195 ? -9.805 28.859 12.562 1 97.88 195 GLN A N 1
ATOM 1448 C CA . GLN A 1 195 ? -9.852 30.094 11.789 1 97.88 195 GLN A CA 1
ATOM 1449 C C . GLN A 1 195 ? -9 31.188 12.43 1 97.88 195 GLN A C 1
ATOM 1451 O O . GLN A 1 195 ? -8.195 31.828 11.75 1 97.88 195 GLN A O 1
ATOM 1456 N N . ALA A 1 196 ? -9.188 31.391 13.688 1 97.06 196 ALA A N 1
ATOM 1457 C CA . ALA A 1 196 ? -8.453 32.438 14.414 1 97.06 196 ALA A CA 1
ATOM 1458 C C . ALA A 1 196 ? -6.949 32.156 14.391 1 97.06 196 ALA A C 1
ATOM 1460 O O . ALA A 1 196 ? -6.152 33.062 14.148 1 97.06 196 ALA A O 1
ATOM 1461 N N . LEU A 1 197 ? -6.684 30.938 14.672 1 96.19 197 LEU A N 1
ATOM 1462 C CA . LEU A 1 197 ? -5.285 30.531 14.703 1 96.19 197 LEU A CA 1
ATOM 1463 C C . LEU A 1 197 ? -4.621 30.734 13.352 1 96.19 197 LEU A C 1
ATOM 1465 O O . LEU A 1 197 ? -3.465 31.156 13.273 1 96.19 197 LEU A O 1
ATOM 1469 N N . SER A 1 198 ? -5.258 30.375 12.258 1 97.69 198 SER A N 1
ATOM 1470 C CA . SER A 1 198 ? -4.727 30.516 10.906 1 97.69 198 SER A CA 1
ATOM 1471 C C . SER A 1 198 ? -4.438 31.969 10.578 1 97.69 198 SER A C 1
ATOM 1473 O O . SER A 1 198 ? -3.477 32.281 9.867 1 97.69 198 SER A O 1
ATOM 1475 N N . ALA A 1 199 ? -5.27 32.844 11.094 1 97.38 199 ALA A N 1
ATOM 1476 C CA . ALA A 1 199 ? -5.082 34.281 10.859 1 97.38 199 ALA A CA 1
ATOM 1477 C C . ALA A 1 199 ? -3.922 34.812 11.688 1 97.38 199 ALA A C 1
ATOM 1479 O O . ALA A 1 199 ? -3.268 35.781 11.289 1 97.38 199 ALA A O 1
ATOM 1480 N N . GLU A 1 200 ? -3.635 34.25 12.719 1 97.31 200 GLU A N 1
ATOM 1481 C CA . GLU A 1 200 ? -2.727 34.781 13.727 1 97.31 200 GLU A CA 1
ATOM 1482 C C . GLU A 1 200 ? -1.275 34.438 13.406 1 97.31 200 GLU A C 1
ATOM 1484 O O . GLU A 1 200 ? -0.389 35.281 13.516 1 97.31 200 GLU A O 1
ATOM 1489 N N . ILE A 1 201 ? -1.028 33.219 13.039 1 98.06 201 ILE A N 1
ATOM 1490 C CA . ILE A 1 201 ? 0.356 32.781 12.961 1 98.06 201 ILE A CA 1
ATOM 1491 C C . ILE A 1 201 ? 0.912 33.062 11.57 1 98.06 201 ILE A C 1
ATOM 1493 O O . ILE A 1 201 ? 0.151 33.219 10.609 1 98.06 201 ILE A O 1
ATOM 1497 N N . ALA A 1 202 ? 2.262 33 11.43 1 98 202 ALA A N 1
ATOM 1498 C CA . ALA A 1 202 ? 2.945 33.5 10.234 1 98 202 ALA A CA 1
ATOM 1499 C C . ALA A 1 202 ? 3.227 32.344 9.258 1 98 202 ALA A C 1
ATOM 1501 O O . ALA A 1 202 ? 3.713 32.594 8.148 1 98 202 ALA A O 1
ATOM 1502 N N . ILE A 1 203 ? 2.959 31.125 9.602 1 98.75 203 ILE A N 1
ATOM 1503 C CA . ILE A 1 203 ? 3.229 30 8.719 1 98.75 203 ILE A CA 1
ATOM 1504 C C . ILE A 1 203 ? 1.913 29.406 8.211 1 98.75 203 ILE A C 1
ATOM 1506 O O . ILE A 1 203 ? 0.871 29.562 8.859 1 98.75 203 ILE A O 1
ATOM 1510 N N . PRO A 1 204 ? 1.937 28.766 6.992 1 98.88 204 PRO A N 1
ATOM 1511 C CA . PRO A 1 204 ? 0.708 28.172 6.449 1 98.88 204 PRO A CA 1
ATOM 1512 C C . PRO A 1 204 ? 0.106 27.109 7.359 1 98.88 204 PRO A C 1
ATOM 1514 O O . PRO A 1 204 ? 0.827 26.25 7.863 1 98.88 204 PRO A O 1
ATOM 1517 N N . THR A 1 205 ? -1.18 27.172 7.59 1 98.88 205 THR A N 1
ATOM 1518 C CA . THR A 1 205 ? -1.951 26.141 8.273 1 98.88 205 THR A CA 1
ATOM 1519 C C . THR A 1 205 ? -2.604 25.188 7.27 1 98.88 205 THR A C 1
ATOM 1521 O O . THR A 1 205 ? -3.189 25.641 6.281 1 98.88 205 THR A O 1
ATOM 1524 N N . ILE A 1 206 ? -2.416 23.922 7.461 1 98.94 206 ILE A N 1
ATOM 1525 C CA . ILE A 1 206 ? -3.07 22.875 6.68 1 98.94 206 ILE A CA 1
ATOM 1526 C C . ILE A 1 206 ? -4.16 22.203 7.52 1 98.94 206 ILE A C 1
ATOM 1528 O O . ILE A 1 206 ? -3.861 21.484 8.469 1 98.94 206 ILE A O 1
ATOM 1532 N N . GLY A 1 207 ? -5.367 22.438 7.148 1 98.75 207 GLY A N 1
ATOM 1533 C CA . GLY A 1 207 ? -6.477 21.953 7.961 1 98.75 207 GLY A CA 1
ATOM 1534 C C . GLY A 1 207 ? -6.902 20.547 7.609 1 98.75 207 GLY A C 1
ATOM 1535 O O . GLY A 1 207 ? -6.871 20.156 6.441 1 98.75 207 GLY A O 1
ATOM 1536 N N . ILE A 1 208 ? -7.324 19.781 8.531 1 98.5 208 ILE A N 1
ATOM 1537 C CA . ILE A 1 208 ? -8.094 18.547 8.406 1 98.5 208 ILE A CA 1
ATOM 1538 C C . ILE A 1 208 ? -9.102 18.453 9.547 1 98.5 208 ILE A C 1
ATOM 1540 O O . ILE A 1 208 ? -8.727 18.297 10.703 1 98.5 208 ILE A O 1
ATOM 1544 N N . GLY A 1 209 ? -10.383 18.547 9.172 1 97.38 209 GLY A N 1
ATOM 1545 C CA . GLY A 1 209 ? -11.383 18.719 10.219 1 97.38 209 GLY A CA 1
ATOM 1546 C C . GLY A 1 209 ? -11.172 19.969 11.047 1 97.38 209 GLY A C 1
ATOM 1547 O O . GLY A 1 209 ? -11.203 19.922 12.273 1 97.38 209 GLY A O 1
ATOM 1548 N N . ALA A 1 210 ? -10.906 21 10.375 1 97.88 210 ALA A N 1
ATOM 1549 C CA . ALA A 1 210 ? -10.602 22.266 11.047 1 97.88 210 ALA A CA 1
ATOM 1550 C C . ALA A 1 210 ? -11.43 23.406 10.461 1 97.88 210 ALA A C 1
ATOM 1552 O O . ALA A 1 210 ? -12.578 23.625 10.859 1 97.88 210 ALA A O 1
ATOM 1553 N N . SER A 1 211 ? -10.859 24.125 9.461 1 98.19 211 SER A N 1
ATOM 1554 C CA . SER A 1 211 ? -11.562 25.266 8.867 1 98.19 211 SER A CA 1
ATOM 1555 C C . SER A 1 211 ? -11.148 25.484 7.418 1 98.19 211 SER A C 1
ATOM 1557 O O . SER A 1 211 ? -9.969 25.328 7.078 1 98.19 211 SER A O 1
ATOM 1559 N N . ALA A 1 212 ? -12.117 25.922 6.59 1 98.06 212 ALA A N 1
ATOM 1560 C CA . ALA A 1 212 ? -11.812 26.312 5.215 1 98.06 212 ALA A CA 1
ATOM 1561 C C . ALA A 1 212 ? -10.922 27.547 5.176 1 98.06 212 ALA A C 1
ATOM 1563 O O . ALA A 1 212 ? -10.352 27.875 4.133 1 98.06 212 ALA A O 1
ATOM 1564 N N . ALA A 1 213 ? -10.773 28.188 6.312 1 98 213 ALA A N 1
ATOM 1565 C CA . ALA A 1 213 ? -9.969 29.406 6.402 1 98 213 ALA A CA 1
ATOM 1566 C C . ALA A 1 213 ? -8.484 29.062 6.516 1 98 213 ALA A C 1
ATOM 1568 O O . ALA A 1 213 ? -7.629 29.938 6.348 1 98 213 ALA A O 1
ATOM 1569 N N . CYS A 1 214 ? -8.18 27.797 6.801 1 98.75 214 CYS A N 1
ATOM 1570 C CA . CYS A 1 214 ? -6.773 27.391 6.809 1 98.75 214 CYS A CA 1
ATOM 1571 C C . CYS A 1 214 ? -6.125 27.641 5.453 1 98.75 214 CYS A C 1
ATOM 1573 O O . CYS A 1 214 ? -6.816 27.734 4.438 1 98.75 214 CYS A O 1
ATOM 1575 N N . ASP A 1 215 ? -4.836 27.766 5.426 1 98.81 215 ASP A N 1
ATOM 1576 C CA . ASP A 1 215 ? -4.086 28.094 4.219 1 98.81 215 ASP A CA 1
ATOM 1577 C C . ASP A 1 215 ? -4.043 26.906 3.256 1 98.81 215 ASP A C 1
ATOM 1579 O O . ASP A 1 215 ? -3.533 27.031 2.141 1 98.81 215 ASP A O 1
ATOM 1583 N N . GLY A 1 216 ? -4.496 25.766 3.592 1 98.81 216 GLY A N 1
ATOM 1584 C CA . GLY A 1 216 ? -4.629 24.547 2.803 1 98.81 216 GLY A CA 1
ATOM 1585 C C . GLY A 1 216 ? -5.422 23.469 3.506 1 98.81 216 GLY A C 1
ATOM 1586 O O . GLY A 1 216 ? -5.875 23.656 4.637 1 98.81 216 GLY A O 1
ATOM 1587 N N . GLN A 1 217 ? -5.664 22.406 2.838 1 98.94 217 GLN A N 1
ATOM 1588 C CA . GLN A 1 217 ? -6.387 21.25 3.365 1 98.94 217 GLN A CA 1
ATOM 1589 C C . GLN A 1 217 ? -5.645 19.953 3.059 1 98.94 217 GLN A C 1
ATOM 1591 O O . GLN A 1 217 ? -5.008 19.828 2.012 1 98.94 217 GLN A O 1
ATOM 1596 N N . VAL A 1 218 ? -5.758 18.984 3.99 1 98.94 218 VAL A N 1
ATOM 1597 C CA . VAL A 1 218 ? -5.238 17.641 3.727 1 98.94 218 VAL A CA 1
ATOM 1598 C C . VAL A 1 218 ? -6.332 16.609 3.973 1 98.94 218 VAL A C 1
ATOM 1600 O O . VAL A 1 218 ? -7.137 16.75 4.898 1 98.94 218 VAL A O 1
ATOM 1603 N N . LEU A 1 219 ? -6.418 15.609 3.137 1 98.75 219 LEU A N 1
ATOM 1604 C CA . LEU A 1 219 ? -7.215 14.406 3.354 1 98.75 219 LEU A CA 1
ATOM 1605 C C . LEU A 1 219 ? -6.387 13.148 3.102 1 98.75 219 LEU A C 1
ATOM 1607 O O . LEU A 1 219 ? -5.395 13.188 2.369 1 98.75 219 LEU A O 1
ATOM 1611 N N . VAL A 1 220 ? -6.742 12.117 3.791 1 98.56 220 VAL A N 1
ATOM 1612 C CA . VAL A 1 220 ? -6.215 10.789 3.486 1 98.56 220 VAL A CA 1
ATOM 1613 C C . VAL A 1 220 ? -6.809 10.289 2.172 1 98.56 220 VAL A C 1
ATOM 1615 O O . VAL A 1 220 ? -8.031 10.227 2.018 1 98.56 220 VAL A O 1
ATOM 1618 N N . ILE A 1 221 ? -5.977 9.891 1.261 1 98.62 221 ILE A N 1
ATOM 1619 C CA . ILE A 1 221 ? -6.398 9.555 -0.096 1 98.62 221 ILE A CA 1
ATOM 1620 C C . ILE A 1 221 ? -7.383 8.391 -0.058 1 98.62 221 ILE A C 1
ATOM 1622 O O . ILE A 1 221 ? -8.352 8.359 -0.819 1 98.62 221 ILE A O 1
ATOM 1626 N N . ASP A 1 222 ? -7.203 7.43 0.806 1 97.88 222 ASP A N 1
ATOM 1627 C CA . ASP A 1 222 ? -8.078 6.262 0.897 1 97.88 222 ASP A CA 1
ATOM 1628 C C . ASP A 1 222 ? -9.477 6.664 1.36 1 97.88 222 ASP A C 1
ATOM 1630 O O . ASP A 1 222 ? -10.469 6.023 0.991 1 97.88 222 ASP A O 1
ATOM 1634 N N . ASP A 1 223 ? -9.586 7.734 2.191 1 97.38 223 ASP A N 1
ATOM 1635 C CA . ASP A 1 223 ? -10.883 8.305 2.555 1 97.38 223 ASP A CA 1
ATOM 1636 C C . ASP A 1 223 ? -11.516 9.031 1.369 1 97.38 223 ASP A C 1
ATOM 1638 O O . ASP A 1 223 ? -12.711 8.875 1.109 1 97.38 223 ASP A O 1
ATOM 1642 N N . LEU A 1 224 ? -10.703 9.734 0.703 1 97.94 224 LEU A N 1
ATOM 1643 C CA . LEU A 1 224 ? -11.148 10.57 -0.405 1 97.94 224 LEU A CA 1
ATOM 1644 C C . LEU A 1 224 ? -11.781 9.727 -1.504 1 97.94 224 LEU A C 1
ATOM 1646 O O . LEU A 1 224 ? -12.812 10.102 -2.066 1 97.94 224 LEU A O 1
ATOM 1650 N N . VAL A 1 225 ? -11.156 8.531 -1.723 1 98 225 VAL A N 1
ATOM 1651 C CA . VAL A 1 225 ? -11.594 7.734 -2.865 1 98 225 VAL A CA 1
ATOM 1652 C C . VAL A 1 225 ? -12.461 6.574 -2.387 1 98 225 VAL A C 1
ATOM 1654 O O . VAL A 1 225 ? -12.758 5.652 -3.152 1 98 225 VAL A O 1
ATOM 1657 N N . GLY A 1 226 ? -12.812 6.496 -1.117 1 96.94 226 GLY A N 1
ATOM 1658 C CA . GLY A 1 226 ? -13.766 5.535 -0.583 1 96.94 226 GLY A CA 1
ATOM 1659 C C . GLY A 1 226 ? -13.203 4.129 -0.484 1 96.94 226 GLY A C 1
ATOM 1660 O O . GLY A 1 226 ? -13.938 3.15 -0.636 1 96.94 226 GLY A O 1
ATOM 1661 N N . LEU A 1 227 ? -11.938 3.984 -0.29 1 96.06 227 LEU A N 1
ATOM 1662 C CA . LEU A 1 227 ? -11.312 2.672 -0.138 1 96.06 227 LEU A CA 1
ATOM 1663 C C . LEU A 1 227 ? -11.32 2.234 1.323 1 96.06 227 LEU A C 1
ATOM 1665 O O . LEU A 1 227 ? -11.469 1.047 1.619 1 96.06 227 LEU A O 1
ATOM 1669 N N . PHE A 1 228 ? -11.102 3.141 2.195 1 87.19 228 PHE A N 1
ATOM 1670 C CA . PHE A 1 228 ? -11.164 2.855 3.623 1 87.19 228 PHE A CA 1
ATOM 1671 C C . PHE A 1 228 ? -12.586 3.002 4.145 1 87.19 228 PHE A C 1
ATOM 1673 O O . PHE A 1 228 ? -13.211 4.055 3.98 1 87.19 228 PHE A O 1
ATOM 1680 N N . ASP A 1 229 ? -13.141 1.849 4.734 1 80.38 229 ASP A N 1
ATOM 1681 C CA . ASP A 1 229 ? -14.562 1.951 5.031 1 80.38 229 ASP A CA 1
ATOM 1682 C C . ASP A 1 229 ? -14.859 1.521 6.465 1 80.38 229 ASP A C 1
ATOM 1684 O O . ASP A 1 229 ? -16.016 1.316 6.832 1 80.38 229 ASP A O 1
ATOM 1688 N N . ASP A 1 230 ? -13.828 1.358 7.199 1 80.75 230 ASP A N 1
ATOM 1689 C CA . ASP A 1 230 ? -14.109 0.983 8.578 1 80.75 230 ASP A CA 1
ATOM 1690 C C . ASP A 1 230 ? -14.961 2.043 9.273 1 80.75 230 ASP A C 1
ATOM 1692 O O . ASP A 1 230 ? -15.891 1.712 10.016 1 80.75 230 ASP A O 1
ATOM 1696 N N . PHE A 1 231 ? -14.555 3.285 9.055 1 80.69 231 PHE A N 1
ATOM 1697 C CA . PHE A 1 231 ? -15.336 4.445 9.469 1 80.69 231 PHE A CA 1
ATOM 1698 C C . PHE A 1 231 ? -14.977 5.664 8.633 1 80.69 231 PHE A C 1
ATOM 1700 O O . PHE A 1 231 ? -13.922 5.691 7.984 1 80.69 231 PHE A O 1
ATOM 1707 N N . THR A 1 232 ? -15.914 6.543 8.477 1 84.12 232 THR A N 1
ATOM 1708 C CA . THR A 1 232 ? -15.648 7.809 7.801 1 84.12 232 THR A CA 1
ATOM 1709 C C . THR A 1 232 ? -15.797 8.977 8.773 1 84.12 232 THR A C 1
ATOM 1711 O O . THR A 1 232 ? -16.906 9.289 9.219 1 84.12 232 THR A O 1
ATOM 1714 N N . PRO A 1 233 ? -14.672 9.617 8.93 1 89.62 233 PRO A N 1
ATOM 1715 C CA . PRO A 1 233 ? -14.781 10.773 9.812 1 89.62 233 PRO A CA 1
ATOM 1716 C C . PRO A 1 233 ? -15.703 11.859 9.258 1 89.62 233 PRO A C 1
ATOM 1718 O O . PRO A 1 233 ? -15.812 12.008 8.031 1 89.62 233 PRO A O 1
ATOM 1721 N N . LYS A 1 234 ? -16.266 12.633 10.148 1 90.19 234 LYS A N 1
ATOM 1722 C CA . LYS A 1 234 ? -17.188 13.703 9.805 1 90.19 234 LYS A CA 1
ATOM 1723 C C . LYS A 1 234 ? -16.547 14.703 8.852 1 90.19 234 LYS A C 1
ATOM 1725 O O . LYS A 1 234 ? -17.219 15.266 7.98 1 90.19 234 LYS A O 1
ATOM 1730 N N . PHE A 1 235 ? -15.32 14.844 8.93 1 95.44 235 PHE A N 1
ATOM 1731 C CA . PHE A 1 235 ? -14.641 15.914 8.219 1 95.44 235 PHE A CA 1
ATOM 1732 C C . PHE A 1 235 ? -14.258 15.469 6.809 1 95.44 235 PHE A C 1
ATOM 1734 O O . PHE A 1 235 ? -13.703 16.25 6.031 1 95.44 235 PHE A O 1
ATOM 1741 N N . VAL A 1 236 ? -14.562 14.211 6.461 1 96.19 236 VAL A N 1
ATOM 1742 C CA . VAL A 1 236 ? -14.18 13.672 5.16 1 96.19 236 VAL A CA 1
ATOM 1743 C C . VAL A 1 236 ? -15.32 13.867 4.164 1 96.19 236 VAL A C 1
ATOM 1745 O O . VAL A 1 236 ? -16.484 13.594 4.48 1 96.19 236 VAL A O 1
ATOM 1748 N N . LYS A 1 237 ? -15.016 14.359 3.049 1 96.88 237 LYS A N 1
ATOM 1749 C CA . LYS A 1 237 ? -15.867 14.289 1.862 1 96.88 237 LYS A CA 1
ATOM 1750 C C . LYS A 1 237 ? -15.32 13.273 0.859 1 96.88 237 LYS A C 1
ATOM 1752 O O . LYS A 1 237 ? -14.141 13.328 0.493 1 96.88 237 LYS A O 1
ATOM 1757 N N . ARG A 1 238 ? -16.172 12.359 0.479 1 96.69 238 ARG A N 1
ATOM 1758 C CA . ARG A 1 238 ? -15.781 11.375 -0.521 1 96.69 238 ARG A CA 1
ATOM 1759 C C . ARG A 1 238 ? -16 11.906 -1.934 1 96.69 238 ARG A C 1
ATOM 1761 O O . ARG A 1 238 ? -17.062 12.445 -2.24 1 96.69 238 ARG A O 1
ATOM 1768 N N . TYR A 1 239 ? -14.992 11.852 -2.689 1 98.31 239 TYR A N 1
ATOM 1769 C CA . TYR A 1 239 ? -15.062 12.359 -4.055 1 98.31 239 TYR A CA 1
ATOM 1770 C C . TYR A 1 239 ? -15.195 11.211 -5.055 1 98.31 239 TYR A C 1
ATOM 1772 O O . TYR A 1 239 ? -15.508 11.438 -6.227 1 98.31 239 TYR A O 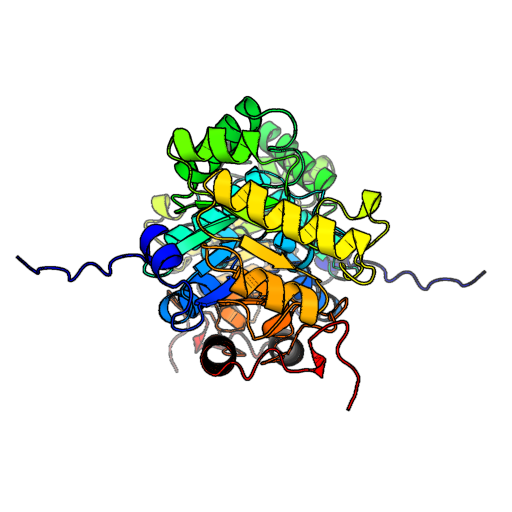1
ATOM 1780 N N . ALA A 1 240 ? -14.945 9.992 -4.633 1 97.88 240 ALA A N 1
ATOM 1781 C CA . ALA A 1 240 ? -15.133 8.75 -5.379 1 97.88 240 ALA A CA 1
ATOM 1782 C C . ALA A 1 240 ? -15.383 7.574 -4.438 1 97.88 240 ALA A C 1
ATOM 1784 O O . ALA A 1 240 ? -15.18 7.688 -3.227 1 97.88 240 ALA A O 1
ATOM 1785 N N . ASP A 1 241 ? -15.914 6.516 -4.934 1 97.44 241 ASP A N 1
ATOM 1786 C CA . ASP A 1 241 ? -16.062 5.25 -4.223 1 97.44 241 ASP A CA 1
ATOM 1787 C C . ASP A 1 241 ? -15.508 4.09 -5.047 1 97.44 241 ASP A C 1
ATOM 1789 O O . ASP A 1 241 ? -16.203 3.551 -5.906 1 97.44 241 ASP A O 1
ATOM 1793 N N . LEU A 1 242 ? -14.359 3.682 -4.703 1 98.25 242 LEU A N 1
ATOM 1794 C CA . LEU A 1 242 ? -13.656 2.709 -5.531 1 98.25 242 LEU A CA 1
ATOM 1795 C C . LEU A 1 242 ? -14.07 1.286 -5.172 1 98.25 242 LEU A C 1
ATOM 1797 O O . LEU A 1 242 ? -13.859 0.356 -5.953 1 98.25 242 LEU A O 1
ATOM 1801 N N . ARG A 1 243 ? -14.617 1.044 -4.012 1 97.75 243 ARG A N 1
ATOM 1802 C CA . ARG A 1 243 ? -14.844 -0.292 -3.469 1 97.75 243 ARG A CA 1
ATOM 1803 C C . ARG A 1 243 ? -15.75 -1.109 -4.383 1 97.75 243 ARG A C 1
ATOM 1805 O O . ARG A 1 243 ? -15.398 -2.219 -4.789 1 97.75 243 ARG A O 1
ATOM 1812 N N . PRO A 1 244 ? -16.953 -0.545 -4.785 1 98.19 244 PRO A N 1
ATOM 1813 C CA . PRO A 1 244 ? -17.797 -1.353 -5.668 1 98.19 244 PRO A CA 1
ATOM 1814 C C . PRO A 1 244 ? -17.156 -1.626 -7.023 1 98.19 244 PRO A C 1
ATOM 1816 O O . PRO A 1 244 ? -17.406 -2.668 -7.633 1 98.19 244 PRO A O 1
ATOM 1819 N N . ILE A 1 245 ? -16.312 -0.708 -7.496 1 98.62 245 ILE A N 1
ATOM 1820 C CA . ILE A 1 245 ? -15.648 -0.866 -8.781 1 98.62 245 ILE A CA 1
ATOM 1821 C C . ILE A 1 245 ? -14.648 -2.014 -8.711 1 98.62 245 ILE A C 1
ATOM 1823 O O . ILE A 1 245 ? -14.609 -2.875 -9.594 1 98.62 245 ILE A O 1
ATOM 1827 N N . ILE A 1 246 ? -13.875 -2.068 -7.641 1 98.75 246 ILE A N 1
ATOM 1828 C CA . ILE A 1 246 ? -12.875 -3.113 -7.453 1 98.75 246 ILE A CA 1
ATOM 1829 C C . ILE A 1 246 ? -13.57 -4.461 -7.254 1 98.75 246 ILE A C 1
ATOM 1831 O O . ILE A 1 246 ? -13.164 -5.465 -7.844 1 98.75 246 ILE A O 1
ATOM 1835 N N . THR A 1 247 ? -14.625 -4.48 -6.449 1 98.75 247 THR A N 1
ATOM 1836 C CA . THR A 1 247 ? -15.375 -5.703 -6.191 1 98.75 247 THR A CA 1
ATOM 1837 C C . THR A 1 247 ? -15.938 -6.281 -7.488 1 98.75 247 THR A C 1
ATOM 1839 O O . THR A 1 247 ? -15.766 -7.469 -7.77 1 98.75 247 THR A O 1
ATOM 1842 N N . LYS A 1 248 ? -16.516 -5.422 -8.266 1 98.81 248 LYS A N 1
ATOM 1843 C CA . LYS A 1 248 ? -17.094 -5.871 -9.523 1 98.81 248 LYS A CA 1
ATOM 1844 C C . LYS A 1 248 ? -16.016 -6.402 -10.469 1 98.81 248 LYS A C 1
ATOM 1846 O O . LYS A 1 248 ? -16.219 -7.43 -11.125 1 98.81 248 LYS A O 1
ATOM 1851 N N . ALA A 1 249 ? -14.914 -5.711 -10.555 1 98.88 249 ALA A N 1
ATOM 1852 C CA . ALA A 1 249 ? -13.797 -6.148 -11.398 1 98.88 249 ALA A CA 1
ATOM 1853 C C . ALA A 1 249 ? -13.32 -7.535 -10.992 1 98.88 249 ALA A C 1
ATOM 1855 O O . ALA A 1 249 ? -13.109 -8.406 -11.844 1 98.88 249 ALA A O 1
ATOM 1856 N N . ALA A 1 250 ? -13.148 -7.73 -9.703 1 98.88 250 ALA A N 1
ATOM 1857 C CA . ALA A 1 250 ? -12.68 -9.016 -9.18 1 98.88 250 ALA A CA 1
ATOM 1858 C C . ALA A 1 250 ? -13.703 -10.117 -9.43 1 98.88 250 ALA A C 1
ATOM 1860 O O . ALA A 1 250 ? -13.336 -11.25 -9.758 1 98.88 250 ALA A O 1
ATOM 1861 N N . GLU A 1 251 ? -14.984 -9.797 -9.25 1 98.94 251 GLU A N 1
ATOM 1862 C CA . GLU A 1 251 ? -16.047 -10.766 -9.5 1 98.94 251 GLU A CA 1
ATOM 1863 C C . GLU A 1 251 ? -16.094 -11.164 -10.969 1 98.94 251 GLU A C 1
ATOM 1865 O O . GLU A 1 251 ? -16.297 -12.336 -11.289 1 98.94 251 GLU A O 1
ATOM 1870 N N . ASP A 1 252 ? -15.984 -10.164 -11.828 1 98.94 252 ASP A N 1
ATOM 1871 C CA . ASP A 1 252 ? -15.969 -10.453 -13.258 1 98.94 252 ASP A CA 1
ATOM 1872 C C . ASP A 1 252 ? -14.781 -11.344 -13.625 1 98.94 252 ASP A C 1
ATOM 1874 O O . ASP A 1 252 ? -14.93 -12.305 -14.383 1 98.94 252 ASP A O 1
ATOM 1878 N N . TYR A 1 253 ? -13.617 -11.031 -13.117 1 98.94 253 TYR A N 1
ATOM 1879 C CA . TYR A 1 253 ? -12.438 -11.867 -13.297 1 98.94 253 TYR A CA 1
ATOM 1880 C C . TYR A 1 253 ? -12.688 -13.289 -12.812 1 98.94 253 TYR A C 1
ATOM 1882 O O . TYR A 1 253 ? -12.414 -14.25 -13.539 1 98.94 253 TYR A O 1
ATOM 1890 N N . ALA A 1 254 ? -13.211 -13.406 -11.625 1 98.94 254 ALA A N 1
ATOM 1891 C CA . ALA A 1 254 ? -13.5 -14.711 -11.031 1 98.94 254 ALA A CA 1
ATOM 1892 C C . ALA A 1 254 ? -14.438 -15.523 -11.914 1 98.94 254 ALA A C 1
ATOM 1894 O O . ALA A 1 254 ? -14.211 -16.719 -12.141 1 98.94 254 ALA A O 1
ATOM 1895 N N . ALA A 1 255 ? -15.453 -14.883 -12.391 1 98.88 255 ALA A N 1
ATOM 1896 C CA . ALA A 1 255 ? -16.438 -15.555 -13.242 1 98.88 255 ALA A CA 1
ATOM 1897 C C . ALA A 1 255 ? -15.781 -16.078 -14.523 1 98.88 255 ALA A C 1
ATOM 1899 O O . ALA A 1 255 ? -16.047 -17.203 -14.938 1 98.88 255 ALA A O 1
ATOM 1900 N N . GLU A 1 256 ? -14.945 -15.258 -15.102 1 98.88 256 GLU A N 1
ATOM 1901 C CA . GLU A 1 256 ? -14.305 -15.664 -16.344 1 98.88 256 GLU A CA 1
ATOM 1902 C C . GLU A 1 256 ? -13.281 -16.766 -16.109 1 98.88 256 GLU A C 1
ATOM 1904 O O . GLU A 1 256 ? -13.117 -17.656 -16.953 1 98.88 256 GLU A O 1
ATOM 1909 N N . VAL A 1 257 ? -12.547 -16.719 -14.961 1 98.88 257 VAL A N 1
ATOM 1910 C CA . VAL A 1 257 ? -11.609 -17.781 -14.609 1 98.88 257 VAL A CA 1
ATOM 1911 C C . VAL A 1 257 ? -12.359 -19.109 -14.438 1 98.88 257 VAL A C 1
ATOM 1913 O O . VAL A 1 257 ? -11.977 -20.125 -15.016 1 98.88 257 VAL A O 1
ATOM 1916 N N . LYS A 1 258 ? -13.469 -19.109 -13.695 1 98.69 258 LYS A N 1
ATOM 1917 C CA . LYS A 1 258 ? -14.234 -20.312 -13.398 1 98.69 258 LYS A CA 1
ATOM 1918 C C . LYS A 1 258 ? -14.867 -20.875 -14.672 1 98.69 258 LYS A C 1
ATOM 1920 O O . LYS A 1 258 ? -15.008 -22.094 -14.812 1 98.69 258 LYS A O 1
ATOM 1925 N N . ALA A 1 259 ? -15.18 -20 -15.562 1 98.38 259 ALA A N 1
ATOM 1926 C CA . ALA A 1 259 ? -15.766 -20.422 -16.828 1 98.38 259 ALA A CA 1
ATOM 1927 C C . ALA A 1 259 ? -14.688 -20.781 -17.844 1 98.38 259 ALA A C 1
ATOM 1929 O O . ALA A 1 259 ? -14.984 -21.25 -18.953 1 98.38 259 ALA A O 1
ATOM 1930 N N . ARG A 1 260 ? -13.422 -20.5 -17.547 1 97.81 260 ARG A N 1
ATOM 1931 C CA . ARG A 1 260 ? -12.258 -20.734 -18.406 1 97.81 260 ARG A CA 1
ATOM 1932 C C . ARG A 1 260 ? -12.328 -19.891 -19.672 1 97.81 260 ARG A C 1
ATOM 1934 O O . ARG A 1 260 ? -11.82 -20.297 -20.719 1 97.81 260 ARG A O 1
ATOM 1941 N N . THR A 1 261 ? -13.031 -18.734 -19.562 1 98.25 261 THR A N 1
ATOM 1942 C CA . THR A 1 261 ? -13.039 -17.797 -20.672 1 98.25 261 THR A CA 1
ATOM 1943 C C . THR A 1 261 ? -11.867 -16.828 -20.547 1 98.25 261 THR A C 1
ATOM 1945 O O . THR A 1 261 ? -11.508 -16.156 -21.531 1 98.25 261 THR A O 1
ATOM 1948 N N . PHE A 1 262 ? -11.32 -16.672 -19.484 1 98.38 262 PHE A N 1
ATOM 1949 C CA . PHE A 1 262 ? -10.023 -16.031 -19.266 1 98.38 262 PHE A CA 1
ATOM 1950 C C . PHE A 1 262 ? -9.016 -17.047 -18.719 1 98.38 262 PHE A C 1
ATOM 1952 O O . PHE A 1 262 ? -9.344 -17.844 -17.828 1 98.38 262 PHE A O 1
ATOM 1959 N N . PRO A 1 263 ? -7.77 -16.891 -19.141 1 98.31 263 PRO A N 1
ATOM 1960 C CA . PRO A 1 263 ? -7.285 -16.094 -20.266 1 98.31 263 PRO A CA 1
ATOM 1961 C C . PRO A 1 263 ? -7.828 -16.562 -21.609 1 98.31 263 PRO A C 1
ATOM 1963 O O . PRO A 1 263 ? -8.039 -17.766 -21.797 1 98.31 263 PRO A O 1
ATOM 1966 N N . GLY A 1 264 ? -8.156 -15.656 -22.5 1 96.94 264 GLY A N 1
ATOM 1967 C CA . GLY A 1 264 ? -8.414 -16 -23.891 1 96.94 264 GLY A CA 1
ATOM 1968 C C . GLY A 1 264 ? -7.145 -16.188 -24.703 1 96.94 264 GLY A C 1
ATOM 1969 O O . GLY A 1 264 ? -6.043 -15.961 -24.203 1 96.94 264 GLY A O 1
ATOM 1970 N N . PRO A 1 265 ? -7.312 -16.578 -25.969 1 95.56 265 PRO A N 1
ATOM 1971 C CA . PRO A 1 265 ? -6.141 -16.797 -26.812 1 95.56 265 PRO A CA 1
ATOM 1972 C C . PRO A 1 265 ? -5.254 -15.555 -26.922 1 95.56 265 PRO A C 1
ATOM 1974 O O . PRO A 1 265 ? -4.035 -15.672 -27.047 1 95.56 265 PRO A O 1
ATOM 1977 N N . GLU A 1 266 ? -5.789 -14.336 -26.875 1 95.31 266 GLU A N 1
ATOM 1978 C CA . GLU A 1 266 ? -5.051 -13.086 -26.984 1 95.31 266 GLU A CA 1
ATOM 1979 C C . GLU A 1 266 ? -4.168 -12.844 -25.766 1 95.31 266 GLU A C 1
ATOM 1981 O O . GLU A 1 266 ? -3.242 -12.031 -25.812 1 95.31 266 GLU A O 1
ATOM 1986 N N . HIS A 1 267 ? -4.449 -13.57 -24.656 1 96.69 267 HIS A N 1
ATOM 1987 C CA . HIS A 1 267 ? -3.693 -13.406 -23.422 1 96.69 267 HIS A CA 1
ATOM 1988 C C . HIS A 1 267 ? -2.639 -14.5 -23.266 1 96.69 267 HIS A C 1
ATOM 1990 O O . HIS A 1 267 ? -1.909 -14.531 -22.281 1 96.69 267 HIS A O 1
ATOM 1996 N N . CYS A 1 268 ? -2.543 -15.445 -24.172 1 96.31 268 CYS A N 1
ATOM 1997 C CA . CYS A 1 268 ? -1.636 -16.578 -24.078 1 96.31 268 CYS A CA 1
ATOM 1998 C C . CYS A 1 268 ? -0.489 -16.453 -25.078 1 96.31 268 CYS A C 1
ATOM 2000 O O . CYS A 1 268 ? -0.628 -15.781 -26.094 1 96.31 268 CYS A O 1
ATOM 2002 N N . PHE A 1 269 ? 0.605 -17.078 -24.734 1 94.31 269 PHE A N 1
ATOM 2003 C CA . PHE A 1 269 ? 1.758 -17.125 -25.625 1 94.31 269 PHE A CA 1
ATOM 2004 C C . PHE A 1 269 ? 1.756 -18.406 -26.453 1 94.31 269 PHE A C 1
ATOM 2006 O O . PHE A 1 269 ? 1.298 -19.453 -25.984 1 94.31 269 PHE A O 1
ATOM 2013 N N . GLY A 1 270 ? 2.301 -18.297 -27.641 1 89.25 270 GLY A N 1
ATOM 2014 C CA . GLY A 1 270 ? 2.479 -19.484 -28.484 1 89.25 270 GLY A CA 1
ATOM 2015 C C . GLY A 1 270 ? 1.199 -19.922 -29.156 1 89.25 270 GLY A C 1
ATOM 2016 O O . GLY A 1 270 ? 1.084 -21.078 -29.594 1 89.25 270 GLY A O 1
ATOM 2017 N N . VAL A 1 271 ? 0.191 -19.156 -29.016 1 86.06 271 VAL A N 1
ATOM 2018 C CA . VAL A 1 271 ? -1.074 -19.469 -29.656 1 86.06 271 VAL A CA 1
ATOM 2019 C C . VAL A 1 271 ? -1.169 -18.734 -31 1 86.06 271 VAL A C 1
ATOM 2021 O O . VAL A 1 271 ? -0.859 -17.547 -31.078 1 86.06 271 VAL A O 1
ATOM 2024 N N . ALA A 1 272 ? -1.317 -19.5 -32 1 72.75 272 ALA A N 1
ATOM 2025 C CA . ALA A 1 272 ? -1.449 -18.922 -33.344 1 72.75 272 ALA A CA 1
ATOM 2026 C C . ALA A 1 272 ? -2.625 -17.953 -33.406 1 72.75 272 ALA A C 1
ATOM 2028 O O . ALA A 1 272 ? -3.648 -18.156 -32.75 1 72.75 272 ALA A O 1
ATOM 2029 N N . LYS A 1 273 ? -2.354 -16.688 -33.656 1 62.62 273 LYS A N 1
ATOM 2030 C CA . LYS A 1 273 ? -3.387 -15.68 -33.906 1 62.62 273 LYS A CA 1
ATOM 2031 C C . LYS A 1 273 ? -4.43 -16.172 -34.875 1 62.62 273 LYS A C 1
ATOM 2033 O O . LYS A 1 273 ? -4.082 -16.703 -35.938 1 62.62 273 LYS A O 1
ATOM 2038 N N . LYS A 1 274 ? -5.691 -16.297 -34.375 1 46.41 274 LYS A N 1
ATOM 2039 C CA . LYS A 1 274 ? -6.672 -16.594 -35.406 1 46.41 274 LYS A CA 1
ATOM 2040 C C . LYS A 1 274 ? -6.773 -15.445 -36.406 1 46.41 274 LYS A C 1
ATOM 2042 O O . LYS A 1 274 ? -6.723 -14.273 -36.031 1 46.41 274 LYS A O 1
ATOM 2047 N N . MET B 1 1 ? -25.234 -19.609 24.125 1 29.03 1 MET B N 1
ATOM 2048 C CA . MET B 1 1 ? -23.906 -19.891 23.594 1 29.03 1 MET B CA 1
ATOM 2049 C C . MET B 1 1 ? -23.844 -19.578 22.094 1 29.03 1 MET B C 1
ATOM 2051 O O . MET B 1 1 ? -24.391 -20.328 21.281 1 29.03 1 MET B O 1
ATOM 2055 N N . SER B 1 2 ? -23.828 -18.344 21.625 1 35.72 2 SER B N 1
ATOM 2056 C CA . SER B 1 2 ? -23.984 -17.953 20.219 1 35.72 2 SER B CA 1
ATOM 2057 C C . SER B 1 2 ? -22.953 -18.641 19.344 1 35.72 2 SER B C 1
ATOM 2059 O O . SER B 1 2 ? -21.75 -18.531 19.594 1 35.72 2 SER B O 1
ATOM 2061 N N . THR B 1 3 ? -23.109 -19.797 18.906 1 44.44 3 THR B N 1
ATOM 2062 C CA . THR B 1 3 ? -22.234 -20.547 18.016 1 44.44 3 THR B CA 1
ATOM 2063 C C . THR B 1 3 ? -21.75 -19.656 16.875 1 44.44 3 THR B C 1
ATOM 2065 O O . THR B 1 3 ? -22.531 -19.25 16.016 1 44.44 3 THR B O 1
ATOM 2068 N N . GLU B 1 4 ? -20.969 -18.656 17.141 1 45.12 4 GLU B N 1
ATOM 2069 C CA . GLU B 1 4 ? -20.344 -17.859 16.078 1 45.12 4 GLU B CA 1
ATOM 2070 C C . GLU B 1 4 ? -19.906 -18.75 14.906 1 45.12 4 GLU B C 1
ATOM 2072 O O . GLU B 1 4 ? -19.188 -19.719 15.094 1 45.12 4 GLU B O 1
ATOM 2077 N N . VAL B 1 5 ? -20.703 -19 14.016 1 45.44 5 VAL B N 1
ATOM 2078 C CA . VAL B 1 5 ? -20.328 -19.672 12.773 1 45.44 5 VAL B CA 1
ATOM 2079 C C . VAL B 1 5 ? -18.969 -19.141 12.305 1 45.44 5 VAL B C 1
ATOM 2081 O O . VAL B 1 5 ? -18.844 -18 11.883 1 45.44 5 VAL B O 1
ATOM 2084 N N . ARG B 1 6 ? -17.891 -19.562 12.938 1 57.69 6 ARG B N 1
ATOM 2085 C CA . ARG B 1 6 ? -16.531 -19.156 12.594 1 57.69 6 ARG B CA 1
ATOM 2086 C C . ARG B 1 6 ? -16.203 -19.5 11.141 1 57.69 6 ARG B C 1
ATOM 2088 O O . ARG B 1 6 ? -16.266 -20.656 10.75 1 57.69 6 ARG B O 1
ATOM 2095 N N . ILE B 1 7 ? -16.234 -18.594 10.125 1 69.88 7 ILE B N 1
ATOM 2096 C CA . ILE B 1 7 ? -15.805 -18.797 8.75 1 69.88 7 ILE B CA 1
ATOM 2097 C C . ILE B 1 7 ? -14.461 -19.516 8.727 1 69.88 7 ILE B C 1
ATOM 2099 O O . ILE B 1 7 ? -13.492 -19.062 9.336 1 69.88 7 ILE B O 1
ATOM 2103 N N . LYS B 1 8 ? -14.5 -20.719 8.219 1 88.25 8 LYS B N 1
ATOM 2104 C CA . LYS B 1 8 ? -13.281 -21.516 8.141 1 88.25 8 LYS B CA 1
ATOM 2105 C C . LYS B 1 8 ? -12.414 -21.078 6.961 1 88.25 8 LYS B C 1
ATOM 2107 O O . LYS B 1 8 ? -12.898 -21 5.828 1 88.25 8 LYS B O 1
ATOM 2112 N N . ARG B 1 9 ? -11.18 -20.703 7.176 1 95.88 9 ARG B N 1
ATOM 2113 C CA . ARG B 1 9 ? -10.227 -20.312 6.148 1 95.88 9 ARG B CA 1
ATOM 2114 C C . ARG B 1 9 ? -9.859 -21.484 5.246 1 95.88 9 ARG B C 1
ATOM 2116 O O . ARG B 1 9 ? -9.641 -22.594 5.727 1 95.88 9 ARG B O 1
ATOM 2123 N N . ILE B 1 10 ? -9.844 -21.25 3.916 1 98.44 10 ILE B N 1
ATOM 2124 C CA . ILE B 1 10 ? -9.391 -22.25 2.953 1 98.44 10 ILE B CA 1
ATOM 2125 C C . ILE B 1 10 ? -7.961 -22.672 3.287 1 98.44 10 ILE B C 1
ATOM 2127 O O . ILE B 1 10 ? -7.094 -21.828 3.523 1 98.44 10 ILE B O 1
ATOM 2131 N N . THR B 1 11 ? -7.723 -23.938 3.381 1 98.19 11 THR B N 1
ATOM 2132 C CA . THR B 1 11 ? -6.406 -24.453 3.736 1 98.19 11 THR B CA 1
ATOM 2133 C C . THR B 1 11 ? -5.629 -24.859 2.488 1 98.19 11 THR B C 1
ATOM 2135 O O . THR B 1 11 ? -6.195 -24.938 1.396 1 98.19 11 THR B O 1
ATOM 2138 N N . THR B 1 12 ? -4.352 -25.109 2.67 1 98.56 12 THR B N 1
ATOM 2139 C CA . THR B 1 12 ? -3.541 -25.609 1.564 1 98.56 12 THR B CA 1
ATOM 2140 C C . THR B 1 12 ? -4.02 -26.984 1.12 1 98.56 12 THR B C 1
ATOM 2142 O O . THR B 1 12 ? -3.938 -27.328 -0.062 1 98.56 12 THR B O 1
ATOM 2145 N N . ARG B 1 13 ? -4.531 -27.734 2.021 1 97.62 13 ARG B N 1
ATOM 2146 C CA . ARG B 1 13 ? -5.129 -29.016 1.686 1 97.62 13 ARG B CA 1
ATOM 2147 C C . ARG B 1 13 ? -6.344 -28.844 0.781 1 97.62 13 ARG B C 1
ATOM 2149 O O . ARG B 1 13 ? -6.52 -29.578 -0.186 1 97.62 13 ARG B O 1
ATOM 2156 N N . ASP B 1 14 ? -7.199 -27.875 1.166 1 98.19 14 ASP B N 1
ATOM 2157 C CA . ASP B 1 14 ? -8.359 -27.562 0.333 1 98.19 14 ASP B CA 1
ATOM 2158 C C . ASP B 1 14 ? -7.93 -27.188 -1.083 1 98.19 14 ASP B C 1
ATOM 2160 O O . ASP B 1 14 ? -8.562 -27.594 -2.059 1 98.19 14 ASP B O 1
ATOM 2164 N N . ILE B 1 15 ? -6.891 -26.406 -1.187 1 98.75 15 ILE B N 1
ATOM 2165 C CA . ILE B 1 15 ? -6.383 -25.953 -2.479 1 98.75 15 ILE B CA 1
ATOM 2166 C C . ILE B 1 15 ? -5.887 -27.156 -3.279 1 98.75 15 ILE B C 1
ATOM 2168 O O . ILE B 1 15 ? -6.219 -27.312 -4.457 1 98.75 15 ILE B O 1
ATOM 2172 N N . ARG B 1 16 ? -5.094 -27.969 -2.658 1 98.19 16 ARG B N 1
ATOM 2173 C CA . ARG B 1 16 ? -4.559 -29.156 -3.322 1 98.19 16 ARG B CA 1
ATOM 2174 C C . ARG B 1 16 ? -5.684 -30.047 -3.834 1 98.19 16 ARG B C 1
ATOM 2176 O O . ARG B 1 16 ? -5.586 -30.609 -4.926 1 98.19 16 ARG B O 1
ATOM 2183 N N . ALA B 1 17 ? -6.719 -30.141 -3.137 1 97.5 17 ALA B N 1
ATOM 2184 C CA . ALA B 1 17 ? -7.848 -31 -3.463 1 97.5 17 ALA B CA 1
ATOM 2185 C C . ALA B 1 17 ? -8.633 -30.453 -4.652 1 97.5 17 ALA B C 1
ATOM 2187 O O . ALA B 1 17 ? -9.445 -31.156 -5.246 1 97.5 17 ALA B O 1
ATOM 2188 N N . ARG B 1 18 ? -8.352 -29.266 -5.016 1 97.25 18 ARG B N 1
ATOM 2189 C CA . ARG B 1 18 ? -9.078 -28.625 -6.105 1 97.25 18 ARG B CA 1
ATOM 2190 C C . ARG B 1 18 ? -8.445 -28.938 -7.453 1 97.25 18 ARG B C 1
ATOM 2192 O O . ARG B 1 18 ? -8.867 -28.406 -8.484 1 97.25 18 ARG B O 1
ATOM 2199 N N . LYS B 1 19 ? -7.426 -29.812 -7.48 1 98.19 19 LYS B N 1
ATOM 2200 C CA . LYS B 1 19 ? -6.871 -30.281 -8.742 1 98.19 19 LYS B CA 1
ATOM 2201 C C . LYS B 1 19 ? -7.953 -30.875 -9.633 1 98.19 19 LYS B C 1
ATOM 2203 O O . LYS B 1 19 ? -8.688 -31.781 -9.211 1 98.19 19 LYS B O 1
ATOM 2208 N N . GLY B 1 20 ? -8.062 -30.344 -10.828 1 95.38 20 GLY B N 1
ATOM 2209 C CA . GLY B 1 20 ? -9.016 -30.875 -11.797 1 95.38 20 GLY B CA 1
ATOM 2210 C C . GLY B 1 20 ? -10.453 -30.5 -11.492 1 95.38 20 GLY B C 1
ATOM 2211 O O . GLY B 1 20 ? -11.375 -31.016 -12.125 1 95.38 20 GLY B O 1
ATOM 2212 N N . ALA B 1 21 ? -10.68 -29.672 -10.547 1 96.56 21 ALA B N 1
ATOM 2213 C CA . ALA B 1 21 ? -12.008 -29.219 -10.156 1 96.56 21 ALA B CA 1
ATOM 2214 C C . ALA B 1 21 ? -12.273 -27.812 -10.672 1 96.56 21 ALA B C 1
ATOM 2216 O O . ALA B 1 21 ? -11.773 -27.422 -11.734 1 96.56 21 ALA B O 1
ATOM 2217 N N . GLU B 1 22 ? -13.203 -27.125 -10.039 1 97.31 22 GLU B N 1
ATOM 2218 C CA . GLU B 1 22 ? -13.469 -25.75 -10.414 1 97.31 22 GLU B CA 1
ATOM 2219 C C . GLU B 1 22 ? -12.203 -24.891 -10.312 1 97.31 22 GLU B C 1
ATOM 2221 O O . GLU B 1 22 ? -11.469 -24.984 -9.328 1 97.31 22 GLU B O 1
ATOM 2226 N N . PRO B 1 23 ? -11.906 -24.109 -11.336 1 98.75 23 PRO B N 1
ATOM 2227 C CA . PRO B 1 23 ? -10.672 -23.312 -11.352 1 98.75 23 PRO B CA 1
ATOM 2228 C C . PRO B 1 23 ? -10.547 -22.391 -10.148 1 98.75 23 PRO B C 1
ATOM 2230 O O . PRO B 1 23 ? -11.539 -21.781 -9.719 1 98.75 23 PRO B O 1
ATOM 2233 N N . LEU B 1 24 ? -9.344 -22.344 -9.625 1 98.94 24 LEU B N 1
ATOM 2234 C CA . LEU B 1 24 ? -9.016 -21.484 -8.484 1 98.94 24 LEU B CA 1
ATOM 2235 C C . LEU B 1 24 ? -8.883 -20.031 -8.914 1 98.94 24 LEU B C 1
ATOM 2237 O O . LEU B 1 24 ? -8.25 -19.734 -9.922 1 98.94 24 LEU B O 1
ATOM 2241 N N . VAL B 1 25 ? -9.5 -19.156 -8.141 1 98.94 25 VAL B N 1
ATOM 2242 C CA . VAL B 1 25 ? -9.414 -17.703 -8.352 1 98.94 25 VAL B CA 1
ATOM 2243 C C . VAL B 1 25 ? -8.367 -17.109 -7.418 1 98.94 25 VAL B C 1
ATOM 2245 O O . VAL B 1 25 ? -8.523 -17.125 -6.195 1 98.94 25 VAL B O 1
ATOM 2248 N N . VAL B 1 26 ? -7.262 -16.578 -8.039 1 98.94 26 VAL B N 1
ATOM 2249 C CA . VAL B 1 26 ? -6.16 -16.016 -7.27 1 98.94 26 VAL B CA 1
ATOM 2250 C C . VAL B 1 26 ? -5.918 -14.57 -7.699 1 98.94 26 VAL B C 1
ATOM 2252 O O . VAL B 1 26 ? -5.867 -14.273 -8.891 1 98.94 26 VAL B O 1
ATOM 2255 N N . LEU B 1 27 ? -5.867 -13.656 -6.746 1 98.94 27 LEU B N 1
ATOM 2256 C CA . LEU B 1 27 ? -5.422 -12.281 -6.965 1 98.94 27 LEU B CA 1
ATOM 2257 C C . LEU B 1 27 ? -4.395 -11.875 -5.914 1 98.94 27 LEU B C 1
ATOM 2259 O O . LEU B 1 27 ? -4.441 -12.344 -4.777 1 98.94 27 LEU B O 1
ATOM 2263 N N . THR B 1 28 ? -3.506 -11.055 -6.359 1 98.88 28 THR B N 1
ATOM 2264 C CA . THR B 1 28 ? -2.609 -10.477 -5.359 1 98.88 28 THR B CA 1
ATOM 2265 C C . THR B 1 28 ? -3.34 -9.445 -4.508 1 98.88 28 THR B C 1
ATOM 2267 O O . THR B 1 28 ? -4.309 -8.836 -4.957 1 98.88 28 THR B O 1
ATOM 2270 N N . ALA B 1 29 ? -2.945 -9.305 -3.334 1 98.81 29 ALA B N 1
ATOM 2271 C CA . ALA B 1 29 ? -3.379 -8.266 -2.408 1 98.81 29 ALA B CA 1
ATOM 2272 C C . ALA B 1 29 ? -2.211 -7.75 -1.572 1 98.81 29 ALA B C 1
ATOM 2274 O O . ALA B 1 29 ? -1.359 -8.531 -1.138 1 98.81 29 ALA B O 1
ATOM 2275 N N . TYR B 1 30 ? -2.193 -6.402 -1.29 1 98.69 30 TYR B N 1
ATOM 2276 C CA . TYR B 1 30 ? -1.037 -5.828 -0.61 1 98.69 30 TYR B CA 1
ATOM 2277 C C . TYR B 1 30 ? -1.472 -4.949 0.557 1 98.69 30 TYR B C 1
ATOM 2279 O O . TYR B 1 30 ? -0.66 -4.609 1.421 1 98.69 30 TYR B O 1
ATOM 2287 N N . THR B 1 31 ? -2.725 -4.5 0.544 1 98.38 31 THR B N 1
ATOM 2288 C CA . THR B 1 31 ? -3.221 -3.605 1.585 1 98.38 31 THR B CA 1
ATOM 2289 C C . THR B 1 31 ? -4.477 -4.18 2.236 1 98.38 31 THR B C 1
ATOM 2291 O O . THR B 1 31 ? -5.152 -5.031 1.653 1 98.38 31 THR B O 1
ATOM 2294 N N . ALA B 1 32 ? -4.781 -3.691 3.414 1 98 32 ALA B N 1
ATOM 2295 C CA . ALA B 1 32 ? -5.906 -4.18 4.211 1 98 32 ALA B CA 1
ATOM 2296 C C . ALA B 1 32 ? -7.227 -3.969 3.479 1 98 32 ALA B C 1
ATOM 2298 O O . ALA B 1 32 ? -8.023 -4.898 3.348 1 98 32 ALA B O 1
ATOM 2299 N N . PRO B 1 33 ? -7.48 -2.816 2.904 1 97.38 33 PRO B N 1
ATOM 2300 C CA . PRO B 1 33 ? -8.773 -2.633 2.246 1 97.38 33 PRO B CA 1
ATOM 2301 C C . PRO B 1 33 ? -8.945 -3.529 1.021 1 97.38 33 PRO B C 1
ATOM 2303 O O . PRO B 1 33 ? -10.031 -4.066 0.793 1 97.38 33 PRO B O 1
ATOM 2306 N N . ILE B 1 34 ? -7.883 -3.705 0.25 1 98.44 34 ILE B N 1
ATOM 2307 C CA . ILE B 1 34 ? -7.957 -4.559 -0.93 1 98.44 34 ILE B CA 1
ATOM 2308 C C . ILE B 1 34 ? -8.203 -6.004 -0.505 1 98.44 34 ILE B C 1
ATOM 2310 O O . ILE B 1 34 ? -9.031 -6.699 -1.098 1 98.44 34 ILE B O 1
ATOM 2314 N N . ALA B 1 35 ? -7.473 -6.441 0.526 1 98.75 35 ALA B N 1
ATOM 2315 C CA . ALA B 1 35 ? -7.648 -7.797 1.038 1 98.75 35 ALA B CA 1
ATOM 2316 C C . ALA B 1 35 ? -9.086 -8.039 1.474 1 98.75 35 ALA B C 1
ATOM 2318 O O . ALA B 1 35 ? -9.664 -9.086 1.183 1 98.75 35 ALA B O 1
ATOM 2319 N N . ARG B 1 36 ? -9.703 -7.078 2.123 1 98.12 36 ARG B N 1
ATOM 2320 C CA . ARG B 1 36 ? -11.07 -7.203 2.605 1 98.12 36 ARG B CA 1
ATOM 2321 C C . ARG B 1 36 ? -12.047 -7.383 1.446 1 98.12 36 ARG B C 1
ATOM 2323 O O . ARG B 1 36 ? -12.977 -8.188 1.529 1 98.12 36 ARG B O 1
ATOM 2330 N N . LEU B 1 37 ? -11.828 -6.641 0.402 1 98.56 37 LEU B N 1
ATOM 2331 C CA . LEU B 1 37 ? -12.719 -6.691 -0.751 1 98.56 37 LEU B CA 1
ATOM 2332 C C . LEU B 1 37 ? -12.578 -8.016 -1.492 1 98.56 37 LEU B C 1
ATOM 2334 O O . LEU B 1 37 ? -13.562 -8.555 -1.997 1 98.56 37 LEU B O 1
ATOM 2338 N N . LEU B 1 38 ? -11.367 -8.547 -1.556 1 98.88 38 LEU B N 1
ATOM 2339 C CA . LEU B 1 38 ? -11.078 -9.711 -2.391 1 98.88 38 LEU B CA 1
ATOM 2340 C C . LEU B 1 38 ? -11.344 -11.008 -1.631 1 98.88 38 LEU B C 1
ATOM 2342 O O . LEU B 1 38 ? -11.57 -12.055 -2.242 1 98.88 38 LEU B O 1
ATOM 2346 N N . ASP B 1 39 ? -11.375 -10.953 -0.333 1 98.81 39 ASP B N 1
ATOM 2347 C CA . ASP B 1 39 ? -11.438 -12.117 0.547 1 98.81 39 ASP B CA 1
ATOM 2348 C C . ASP B 1 39 ? -12.656 -12.984 0.229 1 98.81 39 ASP B C 1
ATOM 2350 O O . ASP B 1 39 ? -12.531 -14.203 0.067 1 98.81 39 ASP B O 1
ATOM 2354 N N . PRO B 1 40 ? -13.812 -12.406 0.046 1 98.44 40 PRO B N 1
ATOM 2355 C CA . PRO B 1 40 ? -14.977 -13.258 -0.219 1 98.44 40 PRO B CA 1
ATOM 2356 C C . PRO B 1 40 ? -15 -13.805 -1.646 1 98.44 40 PRO B C 1
ATOM 2358 O O . PRO B 1 40 ? -15.805 -14.68 -1.966 1 98.44 40 PRO B O 1
ATOM 2361 N N . ILE B 1 41 ? -14.086 -13.344 -2.508 1 98.88 41 ILE B N 1
ATOM 2362 C CA . ILE B 1 41 ? -14.148 -13.641 -3.934 1 98.88 41 ILE B CA 1
ATOM 2363 C C . ILE B 1 41 ? -13.078 -14.664 -4.301 1 98.88 41 ILE B C 1
ATOM 2365 O O . ILE B 1 41 ? -13.328 -15.586 -5.078 1 98.88 41 ILE B O 1
ATOM 2369 N N . CYS B 1 42 ? -11.938 -14.586 -3.723 1 98.88 42 CYS B N 1
ATOM 2370 C CA . CYS B 1 42 ? -10.766 -15.352 -4.121 1 98.88 42 CYS B CA 1
ATOM 2371 C C . CYS B 1 42 ? -10.641 -16.625 -3.289 1 98.88 42 CYS B C 1
ATOM 2373 O O . CYS B 1 42 ? -11.047 -16.656 -2.127 1 98.88 42 CYS B O 1
ATOM 2375 N N . ASP B 1 43 ? -10.055 -17.609 -3.883 1 98.88 43 ASP B N 1
ATOM 2376 C CA . ASP B 1 43 ? -9.625 -18.797 -3.15 1 98.88 43 ASP B CA 1
ATOM 2377 C C . ASP B 1 43 ? -8.289 -18.562 -2.459 1 98.88 43 ASP B C 1
ATOM 2379 O O . ASP B 1 43 ? -8.07 -19.031 -1.341 1 98.88 43 ASP B O 1
ATOM 2383 N N . ILE B 1 44 ? -7.406 -17.875 -3.141 1 98.94 44 ILE B N 1
ATOM 2384 C CA . ILE B 1 44 ? -6.082 -17.547 -2.637 1 98.94 44 ILE B CA 1
ATOM 2385 C C . ILE B 1 44 ? -5.848 -16.031 -2.756 1 98.94 44 ILE B C 1
ATOM 2387 O O . ILE B 1 44 ? -6.129 -15.438 -3.797 1 98.94 44 ILE B O 1
ATOM 2391 N N . LEU B 1 45 ? -5.473 -15.391 -1.673 1 98.94 45 LEU B N 1
ATOM 2392 C CA . LEU B 1 45 ? -4.855 -14.07 -1.711 1 98.94 45 LEU B CA 1
ATOM 2393 C C . LEU B 1 45 ? -3.334 -14.18 -1.684 1 98.94 45 LEU B C 1
ATOM 2395 O O . LEU B 1 45 ? -2.76 -14.672 -0.709 1 98.94 45 LEU B O 1
ATOM 2399 N N . LEU B 1 46 ? -2.75 -13.742 -2.781 1 98.94 46 LEU B N 1
ATOM 2400 C CA . LEU B 1 46 ? -1.301 -13.852 -2.914 1 98.94 46 LEU B CA 1
ATOM 2401 C C . LEU B 1 46 ? -0.626 -12.516 -2.604 1 98.94 46 LEU B C 1
ATOM 2403 O O . LEU B 1 46 ? -0.904 -11.508 -3.256 1 98.94 46 LEU B O 1
ATOM 2407 N N . VAL B 1 47 ? 0.178 -12.461 -1.536 1 98.94 47 VAL B N 1
ATOM 2408 C CA . VAL B 1 47 ? 1.063 -11.32 -1.34 1 98.94 47 VAL B CA 1
ATOM 2409 C C . VAL B 1 47 ? 2.338 -11.508 -2.158 1 98.94 47 VAL B C 1
ATOM 2411 O O . VAL B 1 47 ? 3.303 -12.109 -1.687 1 98.94 47 VAL B O 1
ATOM 2414 N N . GLY B 1 48 ? 2.303 -10.969 -3.326 1 98.75 48 GLY B N 1
ATOM 2415 C CA . GLY B 1 48 ? 3.383 -11.195 -4.273 1 98.75 48 GLY B CA 1
ATOM 2416 C C . GLY B 1 48 ? 4.512 -10.195 -4.141 1 98.75 48 GLY B C 1
ATOM 2417 O O . GLY B 1 48 ? 4.285 -9.039 -3.771 1 98.75 48 GLY B O 1
ATOM 2418 N N . ASP B 1 49 ? 5.715 -10.672 -4.516 1 98.44 49 ASP B N 1
ATOM 2419 C CA . ASP B 1 49 ? 6.832 -9.734 -4.512 1 98.44 49 ASP B CA 1
ATOM 2420 C C . ASP B 1 49 ? 6.695 -8.711 -5.641 1 98.44 49 ASP B C 1
ATOM 2422 O O . ASP B 1 49 ? 7.434 -7.727 -5.684 1 98.44 49 ASP B O 1
ATOM 2426 N N . SER B 1 50 ? 5.645 -8.867 -6.492 1 97.88 50 SER B N 1
ATOM 2427 C CA . SER B 1 50 ? 5.293 -7.832 -7.461 1 97.88 50 SER B CA 1
ATOM 2428 C C . SER B 1 50 ? 5.031 -6.496 -6.773 1 97.88 50 SER B C 1
ATOM 2430 O O . SER B 1 50 ? 5.016 -5.449 -7.426 1 97.88 50 SER B O 1
ATOM 2432 N N . LEU B 1 51 ? 4.832 -6.496 -5.41 1 98.5 51 LEU B N 1
ATOM 2433 C CA . LEU B 1 51 ? 4.629 -5.246 -4.688 1 98.5 51 LEU B CA 1
ATOM 2434 C C . LEU B 1 51 ? 5.816 -4.312 -4.867 1 98.5 51 LEU B C 1
ATOM 2436 O O . LEU B 1 51 ? 5.664 -3.088 -4.824 1 98.5 51 LEU B O 1
ATOM 2440 N N . GLY B 1 52 ? 7.047 -4.891 -5.082 1 98.25 52 GLY B N 1
ATOM 2441 C CA . GLY B 1 52 ? 8.188 -4.043 -5.387 1 98.25 52 GLY B CA 1
ATOM 2442 C C . GLY B 1 52 ? 7.926 -3.074 -6.523 1 98.25 52 GLY B C 1
ATOM 2443 O O . GLY B 1 52 ? 8.273 -1.896 -6.434 1 98.25 52 GLY B O 1
ATOM 2444 N N . MET B 1 53 ? 7.238 -3.525 -7.492 1 96.88 53 MET B N 1
ATOM 2445 C CA . MET B 1 53 ? 6.977 -2.703 -8.672 1 96.88 53 MET B CA 1
ATOM 2446 C C . MET B 1 53 ? 5.68 -1.92 -8.508 1 96.88 53 MET B C 1
ATOM 2448 O O . MET B 1 53 ? 5.668 -0.693 -8.633 1 96.88 53 MET B O 1
ATOM 2452 N N . VAL B 1 54 ? 4.609 -2.566 -8.086 1 97.44 54 VAL B N 1
ATOM 2453 C CA . VAL B 1 54 ? 3.291 -1.963 -8.242 1 97.44 54 VAL B CA 1
ATOM 2454 C C . VAL B 1 54 ? 2.955 -1.136 -7.004 1 97.44 54 VAL B C 1
ATOM 2456 O O . VAL B 1 54 ? 2.055 -0.293 -7.035 1 97.44 54 VAL B O 1
ATOM 2459 N N . VAL B 1 55 ? 3.619 -1.361 -5.844 1 98.38 55 VAL B N 1
ATOM 2460 C CA . VAL B 1 55 ? 3.406 -0.564 -4.641 1 98.38 55 VAL B CA 1
ATOM 2461 C C . VAL B 1 55 ? 4.547 0.439 -4.477 1 98.38 55 VAL B C 1
ATOM 2463 O O . VAL B 1 55 ? 4.309 1.638 -4.312 1 98.38 55 VAL B O 1
ATOM 2466 N N . TYR B 1 56 ? 5.793 -0.054 -4.672 1 98.5 56 TYR B N 1
ATOM 2467 C CA . TYR B 1 56 ? 6.941 0.734 -4.242 1 98.5 56 TYR B CA 1
ATOM 2468 C C . TYR B 1 56 ? 7.637 1.379 -5.438 1 98.5 56 TYR B C 1
ATOM 2470 O O . TYR B 1 56 ? 8.594 2.143 -5.27 1 98.5 56 TYR B O 1
ATOM 2478 N N . GLY B 1 57 ? 7.23 1.073 -6.668 1 97.62 57 GLY B N 1
ATOM 2479 C CA . GLY B 1 57 ? 7.766 1.722 -7.855 1 97.62 57 GLY B CA 1
ATOM 2480 C C . GLY B 1 57 ? 9.164 1.261 -8.211 1 97.62 57 GLY B C 1
ATOM 2481 O O . GLY B 1 57 ? 9.938 2.004 -8.82 1 97.62 57 GLY B O 1
ATOM 2482 N N . MET B 1 58 ? 9.586 0.086 -7.816 1 97 58 MET B N 1
ATOM 2483 C CA . MET B 1 58 ? 10.883 -0.479 -8.164 1 97 58 MET B CA 1
ATOM 2484 C C . MET B 1 58 ? 10.898 -0.979 -9.602 1 97 58 MET B C 1
ATOM 2486 O O . MET B 1 58 ? 9.852 -1.336 -10.148 1 97 58 MET B O 1
ATOM 2490 N N . GLU B 1 59 ? 12.062 -1.042 -10.195 1 94.31 59 GLU B N 1
ATOM 2491 C CA . GLU B 1 59 ? 12.195 -1.495 -11.578 1 94.31 59 GLU B CA 1
ATOM 2492 C C . GLU B 1 59 ? 11.984 -3.002 -11.688 1 94.31 59 GLU B C 1
ATOM 2494 O O . GLU B 1 59 ? 11.461 -3.49 -12.688 1 94.31 59 GLU B O 1
ATOM 2499 N N . THR B 1 60 ? 12.477 -3.711 -10.703 1 95.12 60 THR B N 1
ATOM 2500 C CA . THR B 1 60 ? 12.32 -5.156 -10.594 1 95.12 60 THR B CA 1
ATOM 2501 C C . THR B 1 60 ? 11.945 -5.559 -9.172 1 95.12 60 THR B C 1
ATOM 2503 O O . THR B 1 60 ? 11.875 -4.707 -8.281 1 95.12 60 THR B O 1
ATOM 2506 N N . THR B 1 61 ? 11.742 -6.801 -8.945 1 96.81 61 THR B N 1
ATOM 2507 C CA . THR B 1 61 ? 11.344 -7.262 -7.617 1 96.81 61 THR B CA 1
ATOM 2508 C C . THR B 1 61 ? 12.57 -7.559 -6.758 1 96.81 61 THR B C 1
ATOM 2510 O O . THR B 1 61 ? 12.438 -7.934 -5.59 1 96.81 61 THR B O 1
ATOM 2513 N N . LEU B 1 62 ? 13.766 -7.359 -7.211 1 97.19 62 LEU B N 1
ATOM 2514 C CA . LEU B 1 62 ? 15 -7.812 -6.57 1 97.19 62 LEU B CA 1
ATOM 2515 C C . LEU B 1 62 ? 15.242 -7.051 -5.27 1 97.19 62 LEU B C 1
ATOM 2517 O O . LEU B 1 62 ? 15.852 -7.586 -4.34 1 97.19 62 LEU B O 1
ATOM 2521 N N . ALA B 1 63 ? 14.758 -5.824 -5.246 1 97.5 63 ALA B N 1
ATOM 2522 C CA . ALA B 1 63 ? 15.047 -4.98 -4.09 1 97.5 63 ALA B CA 1
ATOM 2523 C C . ALA B 1 63 ? 14.039 -5.211 -2.971 1 97.5 63 ALA B C 1
ATOM 2525 O O . ALA B 1 63 ? 14.164 -4.637 -1.887 1 97.5 63 ALA B O 1
ATOM 2526 N N . VAL B 1 64 ? 13.023 -6.062 -3.189 1 98.62 64 VAL B N 1
ATOM 2527 C CA . VAL B 1 64 ? 12.016 -6.355 -2.174 1 98.62 64 VAL B CA 1
ATOM 2528 C C . VAL B 1 64 ? 12.672 -7.047 -0.982 1 98.62 64 VAL B C 1
ATOM 2530 O O . VAL B 1 64 ? 13.508 -7.938 -1.157 1 98.62 64 VAL B O 1
ATOM 2533 N N . THR B 1 65 ? 12.32 -6.645 0.253 1 98.56 65 THR B N 1
ATOM 2534 C CA . THR B 1 65 ? 12.938 -7.199 1.452 1 98.56 65 THR B CA 1
ATOM 2535 C C . THR B 1 65 ? 11.969 -8.133 2.174 1 98.56 65 THR B C 1
ATOM 2537 O O . THR B 1 65 ? 10.766 -8.109 1.918 1 98.56 65 THR B O 1
ATOM 2540 N N . LEU B 1 66 ? 12.555 -8.93 3.029 1 98.75 66 LEU B N 1
ATOM 2541 C CA . LEU B 1 66 ? 11.758 -9.812 3.873 1 98.75 66 LEU B CA 1
ATOM 2542 C C . LEU B 1 66 ? 10.797 -9.008 4.738 1 98.75 66 LEU B C 1
ATOM 2544 O O . LEU B 1 66 ? 9.633 -9.398 4.914 1 98.75 66 LEU B O 1
ATOM 2548 N N . GLU B 1 67 ? 11.203 -7.828 5.254 1 98.5 67 GLU B N 1
ATOM 2549 C CA . GLU B 1 67 ? 10.367 -6.961 6.086 1 98.5 67 GLU B CA 1
ATOM 2550 C C . GLU B 1 67 ? 9.18 -6.422 5.301 1 98.5 67 GLU B C 1
ATOM 2552 O O . GLU B 1 67 ? 8.062 -6.367 5.82 1 98.5 67 GLU B O 1
ATOM 2557 N N . MET B 1 68 ? 9.453 -6.008 4.082 1 98.75 68 MET B N 1
ATOM 2558 C CA . MET B 1 68 ? 8.359 -5.551 3.229 1 98.75 68 MET B CA 1
ATOM 2559 C C . MET B 1 68 ? 7.293 -6.633 3.086 1 98.75 68 MET B C 1
ATOM 2561 O O . MET B 1 68 ? 6.105 -6.367 3.279 1 98.75 68 MET B O 1
ATOM 2565 N N . MET B 1 69 ? 7.75 -7.859 2.848 1 98.94 69 MET B N 1
ATOM 2566 C CA . MET B 1 69 ? 6.824 -8.969 2.645 1 98.94 69 MET B CA 1
ATOM 2567 C C . MET B 1 69 ? 6.055 -9.273 3.926 1 98.94 69 MET B C 1
ATOM 2569 O O . MET B 1 69 ? 4.848 -9.523 3.887 1 98.94 69 MET B O 1
ATOM 2573 N N . ILE B 1 70 ? 6.727 -9.25 5.051 1 98.88 70 ILE B N 1
ATOM 2574 C CA . ILE B 1 70 ? 6.102 -9.555 6.336 1 98.88 70 ILE B CA 1
ATOM 2575 C C . ILE B 1 70 ? 5.062 -8.484 6.672 1 98.88 70 ILE B C 1
ATOM 2577 O O . ILE B 1 70 ? 3.951 -8.797 7.102 1 98.88 70 ILE B O 1
ATOM 2581 N N . ASN B 1 71 ? 5.398 -7.223 6.457 1 98.69 71 ASN B N 1
ATOM 2582 C CA . ASN B 1 71 ? 4.477 -6.137 6.758 1 98.69 71 ASN B CA 1
ATOM 2583 C C . ASN B 1 71 ? 3.186 -6.254 5.953 1 98.69 71 ASN B C 1
ATOM 2585 O O . ASN B 1 71 ? 2.09 -6.176 6.512 1 98.69 71 ASN B O 1
ATOM 2589 N N . HIS B 1 72 ? 3.307 -6.457 4.684 1 98.94 72 HIS B N 1
ATOM 2590 C CA . HIS B 1 72 ? 2.131 -6.574 3.828 1 98.94 72 HIS B CA 1
ATOM 2591 C C . HIS B 1 72 ? 1.406 -7.895 4.062 1 98.94 72 HIS B C 1
ATOM 2593 O O . HIS B 1 72 ? 0.176 -7.953 4.004 1 98.94 72 HIS B O 1
ATOM 2599 N N . GLY B 1 73 ? 2.162 -8.992 4.277 1 98.94 73 GLY B N 1
ATOM 2600 C CA . GLY B 1 73 ? 1.537 -10.258 4.621 1 98.94 73 GLY B CA 1
ATOM 2601 C C . GLY B 1 73 ? 0.665 -10.18 5.863 1 98.94 73 GLY B C 1
ATOM 2602 O O . GLY B 1 73 ? -0.468 -10.664 5.863 1 98.94 73 GLY B O 1
ATOM 2603 N N . ALA B 1 74 ? 1.195 -9.539 6.906 1 98.88 74 ALA B N 1
ATOM 2604 C CA . ALA B 1 74 ? 0.446 -9.375 8.148 1 98.88 74 ALA B CA 1
ATOM 2605 C C . ALA B 1 74 ? -0.82 -8.555 7.914 1 98.88 74 ALA B C 1
ATOM 2607 O O . ALA B 1 74 ? -1.878 -8.859 8.469 1 98.88 74 ALA B O 1
ATOM 2608 N N . ALA B 1 75 ? -0.706 -7.508 7.129 1 98.69 75 ALA B N 1
ATOM 2609 C CA . ALA B 1 75 ? -1.854 -6.664 6.805 1 98.69 75 ALA B CA 1
ATOM 2610 C C . ALA B 1 75 ? -2.961 -7.477 6.141 1 98.69 75 ALA B C 1
ATOM 2612 O O . ALA B 1 75 ? -4.133 -7.352 6.5 1 98.69 75 ALA B O 1
ATOM 2613 N N . VAL B 1 76 ? -2.582 -8.297 5.176 1 98.88 76 VAL B N 1
ATOM 2614 C CA . VAL B 1 76 ? -3.537 -9.078 4.398 1 98.88 76 VAL B CA 1
ATOM 2615 C C . VAL B 1 76 ? -4.176 -10.148 5.285 1 98.88 76 VAL B C 1
ATOM 2617 O O . VAL B 1 76 ? -5.387 -10.359 5.23 1 98.88 76 VAL B O 1
ATOM 2620 N N . VAL B 1 77 ? -3.361 -10.805 6.109 1 98.88 77 VAL B N 1
ATOM 2621 C CA . VAL B 1 77 ? -3.898 -11.828 7 1 98.88 77 VAL B CA 1
ATOM 2622 C C . VAL B 1 77 ? -4.875 -11.195 7.988 1 98.88 77 VAL B C 1
ATOM 2624 O O . VAL B 1 77 ? -5.984 -11.703 8.188 1 98.88 77 VAL B O 1
ATOM 2627 N N . ARG B 1 78 ? -4.535 -10.062 8.539 1 97.31 78 ARG B N 1
ATOM 2628 C CA . ARG B 1 78 ? -5.359 -9.398 9.539 1 97.31 78 ARG B CA 1
ATOM 2629 C C . ARG B 1 78 ? -6.68 -8.93 8.938 1 97.31 78 ARG B C 1
ATOM 2631 O O . ARG B 1 78 ? -7.668 -8.766 9.656 1 97.31 78 ARG B O 1
ATOM 2638 N N . SER B 1 79 ? -6.695 -8.773 7.648 1 97.88 79 SER B N 1
ATOM 2639 C CA . SER B 1 79 ? -7.852 -8.148 7.016 1 97.88 79 SER B CA 1
ATOM 2640 C C . SER B 1 79 ? -8.602 -9.141 6.133 1 97.88 79 SER B C 1
ATOM 2642 O O . SER B 1 79 ? -9.336 -8.734 5.23 1 97.88 79 SER B O 1
ATOM 2644 N N . SER B 1 80 ? -8.359 -10.383 6.281 1 98.19 80 SER B N 1
ATOM 2645 C CA . SER B 1 80 ? -9.07 -11.461 5.598 1 98.19 80 SER B CA 1
ATOM 2646 C C . SER B 1 80 ? -9.391 -12.602 6.551 1 98.19 80 SER B C 1
ATOM 2648 O O . SER B 1 80 ? -8.742 -12.758 7.586 1 98.19 80 SER B O 1
ATOM 2650 N N . SER B 1 81 ? -10.43 -13.406 6.172 1 97.81 81 SER B N 1
ATOM 2651 C CA . SER B 1 81 ? -10.836 -14.477 7.078 1 97.81 81 SER B CA 1
ATOM 2652 C C . SER B 1 81 ? -11.141 -15.766 6.316 1 97.81 81 SER B C 1
ATOM 2654 O O . SER B 1 81 ? -11.227 -16.844 6.914 1 97.81 81 SER B O 1
ATOM 2656 N N . ARG B 1 82 ? -11.242 -15.703 4.996 1 98.5 82 ARG B N 1
ATOM 2657 C CA . ARG B 1 82 ? -11.703 -16.859 4.234 1 98.5 82 ARG B CA 1
ATOM 2658 C C . ARG B 1 82 ? -10.602 -17.375 3.312 1 98.5 82 ARG B C 1
ATOM 2660 O O . ARG B 1 82 ? -10.281 -18.562 3.334 1 98.5 82 ARG B O 1
ATOM 2667 N N . ALA B 1 83 ? -10.039 -16.562 2.518 1 98.81 83 ALA B N 1
ATOM 2668 C CA . ALA B 1 83 ? -9.086 -16.953 1.478 1 98.81 83 ALA B CA 1
ATOM 2669 C C . ALA B 1 83 ? -7.812 -17.531 2.088 1 98.81 83 ALA B C 1
ATOM 2671 O O . ALA B 1 83 ? -7.441 -17.188 3.209 1 98.81 83 ALA B O 1
ATOM 2672 N N . CYS B 1 84 ? -7.199 -18.453 1.398 1 98.88 84 CYS B N 1
ATOM 2673 C CA . CYS B 1 84 ? -5.859 -18.938 1.73 1 98.88 84 CYS B CA 1
ATOM 2674 C C . CYS B 1 84 ? -4.812 -17.875 1.416 1 98.88 84 CYS B C 1
ATOM 2676 O O . CYS B 1 84 ? -4.633 -17.5 0.256 1 98.88 84 CYS B O 1
ATOM 2678 N N . VAL B 1 85 ? -4.109 -17.359 2.451 1 98.94 85 VAL B N 1
ATOM 2679 C CA . VAL B 1 85 ? -3.119 -16.312 2.217 1 98.94 85 VAL B CA 1
ATOM 2680 C C . VAL B 1 85 ? -1.743 -16.953 2.006 1 98.94 85 VAL B C 1
ATOM 2682 O O . VAL B 1 85 ? -1.263 -17.703 2.852 1 98.94 85 VAL B O 1
ATOM 2685 N N . VAL B 1 86 ? -1.148 -16.656 0.838 1 99 86 VAL B N 1
ATOM 2686 C CA . VAL B 1 86 ? 0.189 -17.109 0.483 1 99 86 VAL B CA 1
ATOM 2687 C C . VAL B 1 86 ? 1.125 -15.922 0.321 1 99 86 VAL B C 1
ATOM 2689 O O . VAL B 1 86 ? 0.768 -14.93 -0.317 1 99 86 VAL B O 1
ATOM 2692 N N . VAL B 1 87 ? 2.314 -15.977 0.896 1 99 87 VAL B N 1
ATOM 2693 C CA . VAL B 1 87 ? 3.252 -14.859 0.857 1 99 87 VAL B CA 1
ATOM 2694 C C . VAL B 1 87 ? 4.504 -15.258 0.084 1 99 87 VAL B C 1
ATOM 2696 O O . VAL B 1 87 ? 5.094 -16.312 0.347 1 99 87 VAL B O 1
ATOM 2699 N N . ASP B 1 88 ? 4.938 -14.43 -0.841 1 98.88 88 ASP B N 1
ATOM 2700 C CA . ASP B 1 88 ? 6.172 -14.648 -1.589 1 98.88 88 ASP B CA 1
ATOM 2701 C C . ASP B 1 88 ? 7.395 -14.523 -0.68 1 98.88 88 ASP B C 1
ATOM 2703 O O . ASP B 1 88 ? 7.453 -13.633 0.168 1 98.88 88 ASP B O 1
ATOM 2707 N N . MET B 1 89 ? 8.328 -15.398 -0.938 1 98.94 89 MET B N 1
ATOM 2708 C CA . MET B 1 89 ? 9.68 -15.141 -0.451 1 98.94 89 MET B CA 1
ATOM 2709 C C . MET B 1 89 ? 10.453 -14.258 -1.423 1 98.94 89 MET B C 1
ATOM 2711 O O . MET B 1 89 ? 10.461 -14.508 -2.629 1 98.94 89 MET B O 1
ATOM 2715 N N . PRO B 1 90 ? 11.109 -13.227 -0.859 1 98.81 90 PRO B N 1
ATOM 2716 C CA . PRO B 1 90 ? 11.844 -12.352 -1.769 1 98.81 90 PRO B CA 1
ATOM 2717 C C . PRO B 1 90 ? 13.203 -12.914 -2.168 1 98.81 90 PRO B C 1
ATOM 2719 O O . PRO B 1 90 ? 13.742 -13.781 -1.476 1 98.81 90 PRO B O 1
ATOM 2722 N N . PHE B 1 91 ? 13.711 -12.391 -3.289 1 98.5 91 PHE B N 1
ATOM 2723 C CA . PHE B 1 91 ? 15.016 -12.812 -3.801 1 98.5 91 PHE B CA 1
ATOM 2724 C C . PHE B 1 91 ? 16.078 -12.742 -2.707 1 98.5 91 PHE B C 1
ATOM 2726 O O . PHE B 1 91 ? 16.141 -11.766 -1.964 1 98.5 91 PHE B O 1
ATOM 2733 N N . GLY B 1 92 ? 16.844 -13.781 -2.594 1 98.19 92 GLY B N 1
ATOM 2734 C CA . GLY B 1 92 ? 17.953 -13.82 -1.653 1 98.19 92 GLY B CA 1
ATOM 2735 C C . GLY B 1 92 ? 17.578 -14.375 -0.295 1 98.19 92 GLY B C 1
ATOM 2736 O O . GLY B 1 92 ? 18.422 -14.555 0.574 1 98.19 92 GLY B O 1
ATOM 2737 N N . SER B 1 93 ? 16.359 -14.68 -0.14 1 98.75 93 SER B N 1
ATOM 2738 C CA . SER B 1 93 ? 15.883 -15.055 1.19 1 98.75 93 SER B CA 1
ATOM 2739 C C . SER B 1 93 ? 15.75 -16.578 1.318 1 98.75 93 SER B C 1
ATOM 2741 O O . SER B 1 93 ? 15.492 -17.078 2.41 1 98.75 93 SER B O 1
ATOM 2743 N N . TYR B 1 94 ? 15.953 -17.328 0.295 1 98.75 94 TYR B N 1
ATOM 2744 C CA . TYR B 1 94 ? 15.695 -18.766 0.383 1 98.75 94 TYR B CA 1
ATOM 2745 C C . TYR B 1 94 ? 16.641 -19.547 -0.529 1 98.75 94 TYR B C 1
ATOM 2747 O O . TYR B 1 94 ? 16.641 -20.766 -0.515 1 98.75 94 TYR B O 1
ATOM 2755 N N . GLN B 1 95 ? 17.438 -18.859 -1.307 1 98.12 95 GLN B N 1
ATOM 2756 C CA . GLN B 1 95 ? 18.234 -19.5 -2.344 1 98.12 95 GLN B CA 1
ATOM 2757 C C . GLN B 1 95 ? 19.594 -19.938 -1.794 1 98.12 95 GLN B C 1
ATOM 2759 O O . GLN B 1 95 ? 20.25 -20.797 -2.385 1 98.12 95 GLN B O 1
ATOM 2764 N N . GLU B 1 96 ? 20.016 -19.422 -0.667 1 98.19 96 GLU B N 1
ATOM 2765 C CA . GLU B 1 96 ? 21.359 -19.672 -0.145 1 98.19 96 GLU B CA 1
ATOM 2766 C C . GLU B 1 96 ? 21.5 -21.109 0.341 1 98.19 96 GLU B C 1
ATOM 2768 O O . GLU B 1 96 ? 22.5 -21.766 0.066 1 98.19 96 GLU B O 1
ATOM 2773 N N . SER B 1 97 ? 20.562 -21.641 1.066 1 98.69 97 SER B N 1
ATOM 2774 C CA . SER B 1 97 ? 20.531 -22.984 1.614 1 98.69 97 SER B CA 1
ATOM 2775 C C . SER B 1 97 ? 19.125 -23.359 2.102 1 98.69 97 SER B C 1
ATOM 2777 O O . SER B 1 97 ? 18.312 -22.469 2.359 1 98.69 97 SER B O 1
ATOM 2779 N N . LYS B 1 98 ? 18.922 -24.609 2.18 1 98.69 98 LYS B N 1
ATOM 2780 C CA . LYS B 1 98 ? 17.641 -25.062 2.688 1 98.69 98 LYS B CA 1
ATOM 2781 C C . LYS B 1 98 ? 17.422 -24.609 4.125 1 98.69 98 LYS B C 1
ATOM 2783 O O . LYS B 1 98 ? 16.281 -24.359 4.539 1 98.69 98 LYS B O 1
ATOM 2788 N N . GLU B 1 99 ? 18.547 -24.422 4.879 1 98.75 99 GLU B N 1
ATOM 2789 C CA . GLU B 1 99 ? 18.453 -23.938 6.25 1 98.75 99 GLU B CA 1
ATOM 2790 C C . GLU B 1 99 ? 18.062 -22.469 6.285 1 98.75 99 GLU B C 1
ATOM 2792 O O . GLU B 1 99 ? 17.234 -22.047 7.105 1 98.75 99 GLU B O 1
ATOM 2797 N N . GLN B 1 100 ? 18.688 -21.625 5.414 1 98.81 100 GLN B N 1
ATOM 2798 C CA . GLN B 1 100 ? 18.281 -20.234 5.289 1 98.81 100 GLN B CA 1
ATOM 2799 C C . GLN B 1 100 ? 16.797 -20.109 4.918 1 98.81 100 GLN B C 1
ATOM 2801 O O . GLN B 1 100 ? 16.078 -19.312 5.496 1 98.81 100 GLN B O 1
ATOM 2806 N N . ALA B 1 101 ? 16.469 -20.922 3.906 1 98.88 101 ALA B N 1
ATOM 2807 C CA . ALA B 1 101 ? 15.07 -20.922 3.459 1 98.88 101 ALA B CA 1
ATOM 2808 C C . ALA B 1 101 ? 14.125 -21.203 4.621 1 98.88 101 ALA B C 1
ATOM 2810 O O . ALA B 1 101 ? 13.133 -20.484 4.812 1 98.88 101 ALA B O 1
ATOM 2811 N N . PHE B 1 102 ? 14.438 -22.203 5.414 1 98.88 102 PHE B N 1
ATOM 2812 C CA . PHE B 1 102 ? 13.586 -22.562 6.539 1 98.88 102 PHE B CA 1
ATOM 2813 C C . PHE B 1 102 ? 13.484 -21.406 7.531 1 98.88 102 PHE B C 1
ATOM 2815 O O . PHE B 1 102 ? 12.383 -21.047 7.961 1 98.88 102 PHE B O 1
ATOM 2822 N N . ARG B 1 103 ? 14.594 -20.812 7.91 1 98.81 103 ARG B N 1
ATOM 2823 C CA . ARG B 1 103 ? 14.625 -19.719 8.875 1 98.81 103 ARG B CA 1
ATOM 2824 C C . ARG B 1 103 ? 13.742 -18.562 8.422 1 98.81 103 ARG B C 1
ATOM 2826 O O . ARG B 1 103 ? 12.93 -18.062 9.203 1 98.81 103 ARG B O 1
ATOM 2833 N N . ASN B 1 104 ? 13.891 -18.172 7.219 1 98.94 104 ASN B N 1
ATOM 2834 C CA . ASN B 1 104 ? 13.164 -17.031 6.703 1 98.94 104 ASN B CA 1
ATOM 2835 C C . ASN B 1 104 ? 11.688 -17.359 6.469 1 98.94 104 ASN B C 1
ATOM 2837 O O . ASN B 1 104 ? 10.812 -16.531 6.758 1 98.94 104 ASN B O 1
ATOM 2841 N N . CYS B 1 105 ? 11.391 -18.531 5.922 1 98.94 105 CYS B N 1
ATOM 2842 C CA . CYS B 1 105 ? 10.008 -18.953 5.727 1 98.94 105 CYS B CA 1
ATOM 2843 C C . CYS B 1 105 ? 9.273 -19.047 7.059 1 98.94 105 CYS B C 1
ATOM 2845 O O . CYS B 1 105 ? 8.125 -18.625 7.168 1 98.94 105 CYS B O 1
ATOM 2847 N N . ALA B 1 106 ? 9.945 -19.625 8.055 1 98.88 106 ALA B N 1
ATOM 2848 C CA . ALA B 1 106 ? 9.352 -19.75 9.383 1 98.88 106 ALA B CA 1
ATOM 2849 C C . ALA B 1 106 ? 9.039 -18.375 9.969 1 98.88 106 ALA B C 1
ATOM 2851 O O . ALA B 1 106 ? 7.977 -18.172 10.562 1 98.88 106 ALA B O 1
ATOM 2852 N N . ARG B 1 107 ? 9.938 -17.484 9.797 1 98.88 107 ARG B N 1
ATOM 2853 C CA . ARG B 1 107 ? 9.719 -16.125 10.273 1 98.88 107 ARG B CA 1
ATOM 2854 C C . ARG B 1 107 ? 8.508 -15.5 9.594 1 98.88 107 ARG B C 1
ATOM 2856 O O . ARG B 1 107 ? 7.656 -14.906 10.266 1 98.88 107 ARG B O 1
ATOM 2863 N N . VAL B 1 108 ? 8.422 -15.625 8.273 1 98.94 108 VAL B N 1
ATOM 2864 C CA . VAL B 1 108 ? 7.301 -15.07 7.523 1 98.94 108 VAL B CA 1
ATOM 2865 C C . VAL B 1 108 ? 5.988 -15.641 8.047 1 98.94 108 VAL B C 1
ATOM 2867 O O . VAL B 1 108 ? 5.055 -14.898 8.352 1 98.94 108 VAL B O 1
ATOM 2870 N N . MET B 1 109 ? 5.941 -16.922 8.219 1 98.88 109 MET B N 1
ATOM 2871 C CA . MET B 1 109 ? 4.699 -17.562 8.656 1 98.88 109 MET B CA 1
ATOM 2872 C C . MET B 1 109 ? 4.355 -17.156 10.086 1 98.88 109 MET B C 1
ATOM 2874 O O . MET B 1 109 ? 3.197 -16.875 10.391 1 98.88 109 MET B O 1
ATOM 2878 N N . ALA B 1 110 ? 5.32 -17.125 10.977 1 98.81 110 ALA B N 1
ATOM 2879 C CA . ALA B 1 110 ? 5.09 -16.812 12.383 1 98.81 110 ALA B CA 1
ATOM 2880 C C . ALA B 1 110 ? 4.617 -15.367 12.547 1 98.81 110 ALA B C 1
ATOM 2882 O O . ALA B 1 110 ? 3.746 -15.086 13.375 1 98.81 110 ALA B O 1
ATOM 2883 N N . GLU B 1 111 ? 5.156 -14.461 11.766 1 98.69 111 GLU B N 1
ATOM 2884 C CA . GLU B 1 111 ? 4.914 -13.039 11.977 1 98.69 111 GLU B CA 1
ATOM 2885 C C . GLU B 1 111 ? 3.691 -12.57 11.195 1 98.69 111 GLU B C 1
ATOM 2887 O O . GLU B 1 111 ? 3.107 -11.531 11.508 1 98.69 111 GLU B O 1
ATOM 2892 N N . THR B 1 112 ? 3.285 -13.266 10.148 1 98.75 112 THR B N 1
ATOM 2893 C CA . THR B 1 112 ? 2.158 -12.82 9.336 1 98.75 112 THR B CA 1
ATOM 2894 C C . THR B 1 112 ? 0.917 -13.656 9.633 1 98.75 112 THR B C 1
ATOM 2896 O O . THR B 1 112 ? -0.21 -13.18 9.484 1 98.75 112 THR B O 1
ATOM 2899 N N . GLY B 1 113 ? 1.134 -14.961 9.93 1 98.56 113 GLY B N 1
ATOM 2900 C CA . GLY B 1 113 ? 0.024 -15.891 10.07 1 98.56 113 GLY B CA 1
ATOM 2901 C C . GLY B 1 113 ? -0.434 -16.469 8.742 1 98.56 113 GLY B C 1
ATOM 2902 O O . GLY B 1 113 ? -1.491 -17.094 8.664 1 98.56 113 GLY B O 1
ATOM 2903 N N . CYS B 1 114 ? 0.309 -16.312 7.699 1 98.81 114 CYS B N 1
ATOM 2904 C CA . CYS B 1 114 ? -0.097 -16.844 6.398 1 98.81 114 CYS B CA 1
ATOM 2905 C C . CYS B 1 114 ? -0.092 -18.359 6.395 1 98.81 114 CYS B C 1
ATOM 2907 O O . CYS B 1 114 ? 0.541 -18.984 7.246 1 98.81 114 CYS B O 1
ATOM 2909 N N . ALA B 1 115 ? -0.774 -18.906 5.43 1 98.75 115 ALA B N 1
ATOM 2910 C CA . ALA B 1 115 ? -0.953 -20.344 5.363 1 98.75 115 ALA B CA 1
ATOM 2911 C C . ALA B 1 115 ? 0.238 -21.016 4.684 1 98.75 115 ALA B C 1
ATOM 2913 O O . ALA B 1 115 ? 0.521 -22.188 4.93 1 98.75 115 ALA B O 1
ATOM 2914 N N . ALA B 1 116 ? 0.892 -20.25 3.797 1 98.94 116 ALA B N 1
ATOM 2915 C CA . ALA B 1 116 ? 1.952 -20.844 2.982 1 98.94 116 ALA B CA 1
ATOM 2916 C C . ALA B 1 116 ? 2.877 -19.766 2.426 1 98.94 116 ALA B C 1
ATOM 2918 O O . ALA B 1 116 ? 2.578 -18.578 2.521 1 98.94 116 ALA B O 1
ATOM 2919 N N . VAL B 1 117 ? 4.004 -20.234 1.888 1 98.94 117 VAL B N 1
ATOM 2920 C CA . VAL B 1 117 ? 4.949 -19.344 1.211 1 98.94 117 VAL B CA 1
ATOM 2921 C C . VAL B 1 117 ? 5.078 -19.75 -0.254 1 98.94 117 VAL B C 1
ATOM 2923 O O . VAL B 1 117 ? 4.777 -20.891 -0.617 1 98.94 117 VAL B O 1
ATOM 2926 N N . LYS B 1 118 ? 5.391 -18.828 -1.062 1 98.94 118 LYS B N 1
ATOM 2927 C CA . LYS B 1 118 ? 5.66 -19.094 -2.471 1 98.94 118 LYS B CA 1
ATOM 2928 C C . LYS B 1 118 ? 7.133 -18.875 -2.803 1 98.94 118 LYS B C 1
ATOM 2930 O O . LYS B 1 118 ? 7.734 -17.906 -2.346 1 98.94 118 LYS B O 1
ATOM 2935 N N . LEU B 1 119 ? 7.734 -19.797 -3.576 1 98.31 119 LEU B N 1
ATOM 2936 C CA . LEU B 1 119 ? 9.133 -19.75 -3.996 1 98.31 119 LEU B CA 1
ATOM 2937 C C . LEU B 1 119 ? 9.25 -19.922 -5.508 1 98.31 119 LEU B C 1
ATOM 2939 O O . LEU B 1 119 ? 8.547 -20.75 -6.102 1 98.31 119 LEU B O 1
ATOM 2943 N N . GLU B 1 120 ? 10.18 -19.141 -6.047 1 98.5 120 GLU B N 1
ATOM 2944 C CA . GLU B 1 120 ? 10.508 -19.344 -7.453 1 98.5 120 GLU B CA 1
ATOM 2945 C C . GLU B 1 120 ? 11.633 -20.375 -7.617 1 98.5 120 GLU B C 1
ATOM 2947 O O . GLU B 1 120 ? 12.672 -20.266 -6.961 1 98.5 120 GLU B O 1
ATOM 2952 N N . GLY B 1 121 ? 11.367 -21.375 -8.438 1 97.31 121 GLY B N 1
ATOM 2953 C CA . GLY B 1 121 ? 12.391 -22.359 -8.727 1 97.31 121 GLY B CA 1
ATOM 2954 C C . GLY B 1 121 ? 11.82 -23.734 -9.062 1 97.31 121 GLY B C 1
ATOM 2955 O O . GLY B 1 121 ? 10.766 -24.109 -8.547 1 97.31 121 GLY B O 1
ATOM 2956 N N . GLY B 1 122 ? 12.531 -24.453 -9.906 1 96.81 122 GLY B N 1
ATOM 2957 C CA . GLY B 1 122 ? 12.156 -25.812 -10.297 1 96.81 122 GLY B CA 1
ATOM 2958 C C . GLY B 1 122 ? 13.008 -26.875 -9.641 1 96.81 122 GLY B C 1
ATOM 2959 O O . GLY B 1 122 ? 13.07 -26.953 -8.414 1 96.81 122 GLY B O 1
ATOM 2960 N N . ARG B 1 123 ? 13.734 -27.641 -10.453 1 97.38 123 ARG B N 1
ATOM 2961 C CA . ARG B 1 123 ? 14.539 -28.766 -9.992 1 97.38 123 ARG B CA 1
ATOM 2962 C C . ARG B 1 123 ? 15.609 -28.297 -9.008 1 97.38 123 ARG B C 1
ATOM 2964 O O . ARG B 1 123 ? 15.914 -29 -8.039 1 97.38 123 ARG B O 1
ATOM 2971 N N . GLU B 1 124 ? 16.141 -27.141 -9.195 1 97.19 124 GLU B N 1
ATOM 2972 C CA . GLU B 1 124 ? 17.25 -26.641 -8.383 1 97.19 124 GLU B CA 1
ATOM 2973 C C . GLU B 1 124 ? 16.797 -26.328 -6.957 1 97.19 124 GLU B C 1
ATOM 2975 O O . GLU B 1 124 ? 17.625 -26.234 -6.043 1 97.19 124 GLU B O 1
ATOM 2980 N N . LEU B 1 125 ? 15.484 -26.234 -6.758 1 98.25 125 LEU B N 1
ATOM 2981 C CA . LEU B 1 125 ? 14.969 -25.922 -5.426 1 98.25 125 LEU B CA 1
ATOM 2982 C C . LEU B 1 125 ? 14.203 -27.125 -4.855 1 98.25 125 LEU B C 1
ATOM 2984 O O . LEU B 1 125 ? 13.625 -27.031 -3.771 1 98.25 125 LEU B O 1
ATOM 2988 N N . ALA B 1 126 ? 14.219 -28.25 -5.543 1 98.62 126 ALA B N 1
ATOM 2989 C CA . ALA B 1 126 ? 13.445 -29.406 -5.117 1 98.62 126 ALA B CA 1
ATOM 2990 C C . ALA B 1 126 ? 13.852 -29.844 -3.713 1 98.62 126 ALA B C 1
ATOM 2992 O O . ALA B 1 126 ? 12.992 -30.141 -2.875 1 98.62 126 ALA B O 1
ATOM 2993 N N . GLU B 1 127 ? 15.117 -29.875 -3.473 1 98.69 127 GLU B N 1
ATOM 2994 C CA . GLU B 1 127 ? 15.594 -30.266 -2.148 1 98.69 127 GLU B CA 1
ATOM 2995 C C . GLU B 1 127 ? 15.109 -29.281 -1.082 1 98.69 127 GLU B C 1
ATOM 2997 O O . GLU B 1 127 ? 14.703 -29.688 0.007 1 98.69 127 GLU B O 1
ATOM 3002 N N . THR B 1 128 ? 15.211 -28.031 -1.362 1 98.88 128 THR B N 1
ATOM 3003 C CA . THR B 1 128 ? 14.75 -27 -0.441 1 98.88 128 THR B CA 1
ATOM 3004 C C . THR B 1 128 ? 13.258 -27.156 -0.167 1 98.88 128 THR B C 1
ATOM 3006 O O . THR B 1 128 ? 12.82 -27.094 0.985 1 98.88 128 THR B O 1
ATOM 3009 N N . ILE B 1 129 ? 12.445 -27.359 -1.185 1 98.88 129 ILE B N 1
ATOM 3010 C CA . ILE B 1 129 ? 11 -27.516 -1.045 1 98.88 129 ILE B CA 1
ATOM 3011 C C . ILE B 1 129 ? 10.695 -28.734 -0.174 1 98.88 129 ILE B C 1
ATOM 3013 O O . ILE B 1 129 ? 9.875 -28.656 0.745 1 98.88 129 ILE B O 1
ATOM 3017 N N . ARG B 1 130 ? 11.367 -29.828 -0.43 1 98.81 130 ARG B N 1
ATOM 3018 C CA . ARG B 1 130 ? 11.18 -31.031 0.382 1 98.81 130 ARG B CA 1
ATOM 3019 C C . ARG B 1 130 ? 11.523 -30.75 1.843 1 98.81 130 ARG B C 1
ATOM 3021 O O . ARG B 1 130 ? 10.789 -31.156 2.744 1 98.81 130 ARG B O 1
ATOM 3028 N N . PHE B 1 131 ? 12.672 -30.062 2.043 1 98.94 131 PHE B N 1
ATOM 3029 C CA . PHE B 1 131 ? 13.125 -29.719 3.385 1 98.94 131 PHE B CA 1
ATOM 3030 C C . PHE B 1 131 ? 12.07 -28.906 4.121 1 98.94 131 PHE B C 1
ATOM 3032 O O . PHE B 1 131 ? 11.797 -29.156 5.297 1 98.94 131 PHE B O 1
ATOM 3039 N N . LEU B 1 132 ? 11.516 -27.938 3.477 1 98.94 132 LEU B N 1
ATOM 3040 C CA . LEU B 1 132 ? 10.5 -27.078 4.055 1 98.94 132 LEU B CA 1
ATOM 3041 C C . LEU B 1 132 ? 9.219 -27.844 4.34 1 98.94 132 LEU B C 1
ATOM 3043 O O . LEU B 1 132 ? 8.695 -27.797 5.457 1 98.94 132 LEU B O 1
ATOM 3047 N N . THR B 1 133 ? 8.703 -28.625 3.416 1 98.75 133 THR B N 1
ATOM 3048 C CA . THR B 1 133 ? 7.422 -29.312 3.545 1 98.75 133 THR B CA 1
ATOM 3049 C C . THR B 1 133 ? 7.496 -30.406 4.594 1 98.75 133 THR B C 1
ATOM 3051 O O . THR B 1 133 ? 6.547 -30.625 5.355 1 98.75 133 THR B O 1
ATOM 3054 N N . ASP B 1 134 ? 8.617 -31.047 4.645 1 98.56 134 ASP B N 1
ATOM 3055 C CA . ASP B 1 134 ? 8.82 -32.062 5.652 1 98.56 134 ASP B CA 1
ATOM 3056 C C . ASP B 1 134 ? 8.789 -31.484 7.059 1 98.56 134 ASP B C 1
ATOM 3058 O O . ASP B 1 134 ? 8.617 -32.219 8.039 1 98.56 134 ASP B O 1
ATOM 3062 N N . ARG B 1 135 ? 9.023 -30.281 7.109 1 98.5 135 ARG B N 1
ATOM 3063 C CA . ARG B 1 135 ? 9.125 -29.641 8.414 1 98.5 135 ARG B CA 1
ATOM 3064 C C . ARG B 1 135 ? 7.945 -28.719 8.664 1 98.5 135 ARG B C 1
ATOM 3066 O O . ARG B 1 135 ? 8.016 -27.812 9.508 1 98.5 135 ARG B O 1
ATOM 3073 N N . GLY B 1 136 ? 6.91 -28.812 7.871 1 98.31 136 GLY B N 1
ATOM 3074 C CA . GLY B 1 136 ? 5.633 -28.188 8.195 1 98.31 136 GLY B CA 1
ATOM 3075 C C . GLY B 1 136 ? 5.406 -26.875 7.48 1 98.31 136 GLY B C 1
ATOM 3076 O O . GLY B 1 136 ? 4.496 -26.125 7.832 1 98.31 136 GLY B O 1
ATOM 3077 N N . ILE B 1 137 ? 6.215 -26.5 6.52 1 98.88 137 ILE B N 1
ATOM 3078 C CA . ILE B 1 137 ? 6.023 -25.266 5.762 1 98.88 137 ILE B CA 1
ATOM 3079 C C . ILE B 1 137 ? 5.441 -25.594 4.387 1 98.88 137 ILE B C 1
ATOM 3081 O O . ILE B 1 137 ? 6.145 -26.109 3.514 1 98.88 137 ILE B O 1
ATOM 3085 N N . PRO B 1 138 ? 4.117 -25.328 4.195 1 98.94 138 PRO B N 1
ATOM 3086 C CA . PRO B 1 138 ? 3.543 -25.547 2.867 1 98.94 138 PRO B CA 1
ATOM 3087 C C . PRO B 1 138 ? 4.117 -24.609 1.812 1 98.94 138 PRO B C 1
ATOM 3089 O O . PRO B 1 138 ? 4.32 -23.422 2.084 1 98.94 138 PRO B O 1
ATOM 3092 N N . VAL B 1 139 ? 4.395 -25.156 0.62 1 98.94 139 VAL B N 1
ATOM 3093 C CA . VAL B 1 139 ? 5.07 -24.375 -0.412 1 98.94 139 VAL B CA 1
ATOM 3094 C C . VAL B 1 139 ? 4.234 -24.375 -1.689 1 98.94 139 VAL B C 1
ATOM 3096 O O . VAL B 1 139 ? 3.84 -25.438 -2.182 1 98.94 139 VAL B O 1
ATOM 3099 N N . MET B 1 140 ? 3.852 -23.219 -2.15 1 98.94 140 MET B N 1
ATOM 3100 C CA . MET B 1 140 ? 3.465 -22.984 -3.541 1 98.94 140 MET B CA 1
ATOM 3101 C C . MET B 1 140 ? 4.688 -22.703 -4.406 1 98.94 140 MET B C 1
ATOM 3103 O O . MET B 1 140 ? 5.387 -21.719 -4.191 1 98.94 140 MET B O 1
ATOM 3107 N N . ALA B 1 141 ? 4.945 -23.547 -5.297 1 98.88 141 ALA B N 1
ATOM 3108 C CA . ALA B 1 141 ? 6.109 -23.359 -6.16 1 98.88 141 ALA B CA 1
ATOM 3109 C C . ALA B 1 141 ? 5.797 -22.391 -7.293 1 98.88 141 ALA B C 1
ATOM 3111 O O . ALA B 1 141 ? 4.648 -21.984 -7.469 1 98.88 141 ALA B O 1
ATOM 3112 N N . HIS B 1 142 ? 6.777 -21.953 -7.949 1 98.94 142 HIS B N 1
ATOM 3113 C CA . HIS B 1 142 ? 6.668 -21.047 -9.094 1 98.94 142 HIS B CA 1
ATOM 3114 C C . HIS B 1 142 ? 7.691 -21.391 -10.164 1 98.94 142 HIS B C 1
ATOM 3116 O O . HIS B 1 142 ? 8.898 -21.344 -9.922 1 98.94 142 HIS B O 1
ATOM 3122 N N . ILE B 1 143 ? 7.211 -21.781 -11.32 1 98.56 143 ILE B N 1
ATOM 3123 C CA . ILE B 1 143 ? 8.078 -22.188 -12.422 1 98.56 143 ILE B CA 1
ATOM 3124 C C . ILE B 1 143 ? 7.734 -21.375 -13.672 1 98.56 143 ILE B C 1
ATOM 3126 O O . ILE B 1 143 ? 6.828 -20.531 -13.648 1 98.56 143 ILE B O 1
ATOM 3130 N N . GLY B 1 144 ? 8.438 -21.609 -14.82 1 97.38 144 GLY B N 1
ATOM 3131 C CA . GLY B 1 144 ? 8.312 -20.75 -15.992 1 97.38 144 GLY B CA 1
ATOM 3132 C C . GLY B 1 144 ? 9.117 -19.469 -15.883 1 97.38 144 GLY B C 1
ATOM 3133 O O . GLY B 1 144 ? 10.305 -19.5 -15.539 1 97.38 144 GLY B O 1
ATOM 3134 N N . LEU B 1 145 ? 8.477 -18.438 -16.328 1 96.06 145 LEU B N 1
ATOM 3135 C CA . LEU B 1 145 ? 9.125 -17.141 -16.141 1 96.06 145 LEU B CA 1
ATOM 3136 C C . LEU B 1 145 ? 9.219 -16.797 -14.656 1 96.06 145 LEU B C 1
ATOM 3138 O O . LEU B 1 145 ? 8.227 -16.891 -13.93 1 96.06 145 LEU B O 1
ATOM 3142 N N . LYS B 1 146 ? 10.406 -16.547 -14.188 1 96.25 146 LYS B N 1
ATOM 3143 C CA . LYS B 1 146 ? 10.68 -16.188 -12.797 1 96.25 146 LYS B CA 1
ATOM 3144 C C . LYS B 1 146 ? 11.219 -14.766 -12.688 1 96.25 146 LYS B C 1
ATOM 3146 O O . LYS B 1 146 ? 12.406 -14.531 -12.906 1 96.25 146 LYS B O 1
ATOM 3151 N N . PRO B 1 147 ? 10.391 -13.82 -12.25 1 95.38 147 PRO B N 1
ATOM 3152 C CA . PRO B 1 147 ? 10.805 -12.422 -12.172 1 95.38 147 PRO B CA 1
ATOM 3153 C C . PRO B 1 147 ? 12.078 -12.227 -11.344 1 95.38 147 PRO B C 1
ATOM 3155 O O . PRO B 1 147 ? 12.891 -11.352 -11.656 1 95.38 147 PRO B O 1
ATOM 3158 N N . GLN B 1 148 ? 12.344 -13.039 -10.398 1 96.44 148 GLN B N 1
ATOM 3159 C CA . GLN B 1 148 ? 13.516 -12.883 -9.531 1 96.44 148 GLN B CA 1
ATOM 3160 C C . GLN B 1 148 ? 14.797 -13.289 -10.266 1 96.44 148 GLN B C 1
ATOM 3162 O O . GLN B 1 148 ? 15.898 -13 -9.797 1 96.44 148 GLN B O 1
ATOM 3167 N N . ALA B 1 149 ? 14.648 -13.867 -11.414 1 93.38 149 ALA B N 1
ATOM 3168 C CA . ALA B 1 149 ? 15.797 -14.258 -12.234 1 93.38 149 ALA B CA 1
ATOM 3169 C C . ALA B 1 149 ? 15.898 -13.383 -13.484 1 93.38 149 ALA B C 1
ATOM 3171 O O . ALA B 1 149 ? 16.484 -13.797 -14.484 1 93.38 149 ALA B O 1
ATOM 3172 N N . VAL B 1 150 ? 15.383 -12.195 -13.484 1 89.31 150 VAL B N 1
ATOM 3173 C CA . VAL B 1 150 ? 15.219 -11.312 -14.633 1 89.31 150 VAL B CA 1
ATOM 3174 C C . VAL B 1 150 ? 16.578 -11.039 -15.281 1 89.31 150 VAL B C 1
ATOM 3176 O O . VAL B 1 150 ? 16.688 -10.984 -16.5 1 89.31 150 VAL B O 1
ATOM 3179 N N . HIS B 1 151 ? 17.578 -10.828 -14.477 1 86.69 151 HIS B N 1
ATOM 3180 C CA . HIS B 1 151 ? 18.875 -10.5 -15.031 1 86.69 151 HIS B CA 1
ATOM 3181 C C . HIS B 1 151 ? 19.531 -11.711 -15.68 1 86.69 151 HIS B C 1
ATOM 3183 O O . HIS B 1 151 ? 20.172 -11.594 -16.719 1 86.69 151 HIS B O 1
ATOM 3189 N N . ALA B 1 152 ? 19.375 -12.875 -15.047 1 87.19 152 ALA B N 1
ATOM 3190 C CA . ALA B 1 152 ? 19.891 -14.109 -15.625 1 87.19 152 ALA B CA 1
ATOM 3191 C C . ALA B 1 152 ? 19.172 -14.453 -16.922 1 87.19 152 ALA B C 1
ATOM 3193 O O . ALA B 1 152 ? 19.781 -14.953 -17.875 1 87.19 152 ALA B O 1
ATOM 3194 N N . ALA B 1 153 ? 17.875 -14.148 -17 1 85.69 153 ALA B N 1
ATOM 3195 C CA . ALA B 1 153 ? 17.047 -14.484 -18.156 1 85.69 153 ALA B CA 1
ATOM 3196 C C . ALA B 1 153 ? 17.156 -13.422 -19.25 1 85.69 153 ALA B C 1
ATOM 3198 O O . ALA B 1 153 ? 16.797 -13.664 -20.406 1 85.69 153 ALA B O 1
ATOM 3199 N N . GLY B 1 154 ? 17.656 -12.266 -18.922 1 84.81 154 GLY B N 1
ATOM 3200 C CA . GLY B 1 154 ? 17.766 -11.172 -19.875 1 84.81 154 GLY B CA 1
ATOM 3201 C C . GLY B 1 154 ? 16.469 -10.43 -20.078 1 84.81 154 GLY B C 1
ATOM 3202 O O . GLY B 1 154 ? 16.219 -9.883 -21.156 1 84.81 154 GLY B O 1
ATOM 3203 N N . GLY B 1 155 ? 15.547 -10.539 -19.125 1 87.81 155 GLY B N 1
ATOM 3204 C CA . GLY B 1 155 ? 14.273 -9.844 -19.219 1 87.81 155 GLY B CA 1
ATOM 3205 C C . GLY B 1 155 ? 13.078 -10.742 -18.938 1 87.81 155 GLY B C 1
ATOM 3206 O O . GLY B 1 155 ? 13.234 -11.844 -18.406 1 87.81 155 GLY B O 1
ATOM 3207 N N . PHE B 1 156 ? 11.953 -10.195 -19.25 1 87.31 156 PHE B N 1
ATOM 3208 C CA . PHE B 1 156 ? 10.703 -10.914 -19.031 1 87.31 156 PHE B CA 1
ATOM 3209 C C . PHE B 1 156 ? 10.203 -11.539 -20.328 1 87.31 156 PHE B C 1
ATOM 3211 O O . PHE B 1 156 ? 9.352 -10.961 -21.016 1 87.31 156 PHE B O 1
ATOM 3218 N N . ARG B 1 157 ? 10.727 -12.68 -20.625 1 89.56 157 ARG B N 1
ATOM 3219 C CA . ARG B 1 157 ? 10.336 -13.344 -21.859 1 89.56 157 ARG B CA 1
ATOM 3220 C C . ARG B 1 157 ? 9.555 -14.625 -21.562 1 89.56 157 ARG B C 1
ATOM 3222 O O . ARG B 1 157 ? 9.875 -15.352 -20.625 1 89.56 157 ARG B O 1
ATOM 3229 N N . ALA B 1 158 ? 8.609 -14.875 -22.406 1 93.62 158 ALA B N 1
ATOM 3230 C CA . ALA B 1 158 ? 7.855 -16.125 -22.297 1 93.62 158 ALA B CA 1
ATOM 3231 C C . ALA B 1 158 ? 8.773 -17.328 -22.453 1 93.62 158 ALA B C 1
ATOM 3233 O O . ALA B 1 158 ? 9.758 -17.281 -23.203 1 93.62 158 ALA B O 1
ATOM 3234 N N . GLN B 1 159 ? 8.43 -18.422 -21.797 1 94.56 159 GLN B N 1
ATOM 3235 C CA . GLN B 1 159 ? 9.242 -19.625 -21.781 1 94.56 159 GLN B CA 1
ATOM 3236 C C . GLN B 1 159 ? 8.547 -20.766 -22.516 1 94.56 159 GLN B C 1
ATOM 3238 O O . GLN B 1 159 ? 7.332 -20.734 -22.719 1 94.56 159 GLN B O 1
ATOM 3243 N N . GLY B 1 160 ? 9.336 -21.781 -22.906 1 95.44 160 GLY B N 1
ATOM 3244 C CA . GLY B 1 160 ? 8.805 -23 -23.484 1 95.44 160 GLY B CA 1
ATOM 3245 C C . GLY B 1 160 ? 8.602 -22.922 -24.984 1 95.44 160 GLY B C 1
ATOM 3246 O O . GLY B 1 160 ? 7.777 -23.641 -25.547 1 95.44 160 GLY B O 1
ATOM 3247 N N . ARG B 1 161 ? 9.289 -22 -25.656 1 93.5 161 ARG B N 1
ATOM 3248 C CA . ARG B 1 161 ? 9.133 -21.797 -27.094 1 93.5 161 ARG B CA 1
ATOM 3249 C C . ARG B 1 161 ? 9.82 -22.922 -27.875 1 93.5 161 ARG B C 1
ATOM 3251 O O . ARG B 1 161 ? 9.375 -23.281 -28.969 1 93.5 161 ARG B O 1
ATOM 3258 N N . ILE B 1 162 ? 10.914 -23.391 -27.328 1 94 162 ILE B N 1
ATOM 3259 C CA . ILE B 1 162 ? 11.609 -24.5 -27.984 1 94 162 ILE B CA 1
ATOM 3260 C C . ILE B 1 162 ? 11.477 -25.766 -27.141 1 94 162 ILE B C 1
ATOM 3262 O O . ILE B 1 162 ? 11.195 -25.703 -25.953 1 94 162 ILE B O 1
ATOM 3266 N N . GLU B 1 163 ? 11.75 -26.812 -27.75 1 94 163 GLU B N 1
ATOM 3267 C CA . GLU B 1 163 ? 11.508 -28.109 -27.141 1 94 163 GLU B CA 1
ATOM 3268 C C . GLU B 1 163 ? 12.344 -28.297 -25.891 1 94 163 GLU B C 1
ATOM 3270 O O . GLU B 1 163 ? 11.859 -28.844 -24.891 1 94 163 GLU B O 1
ATOM 3275 N N . SER B 1 164 ? 13.57 -27.969 -25.906 1 95.44 164 SER B N 1
ATOM 3276 C CA . SER B 1 164 ? 14.438 -28.125 -24.734 1 95.44 164 SER B CA 1
ATOM 3277 C C . SER B 1 164 ? 13.914 -27.344 -23.547 1 95.44 164 SER B C 1
ATOM 3279 O O . SER B 1 164 ? 13.977 -27.812 -22.406 1 95.44 164 SER B O 1
ATOM 3281 N N . GLU B 1 165 ? 13.43 -26.141 -23.844 1 94.12 165 GLU B N 1
ATOM 3282 C CA . GLU B 1 165 ? 12.836 -25.312 -22.797 1 94.12 165 GLU B CA 1
ATOM 3283 C C . GLU B 1 165 ? 11.562 -25.938 -22.25 1 94.12 165 GLU B C 1
ATOM 3285 O O . GLU B 1 165 ? 11.32 -25.938 -21.047 1 94.12 165 GLU B O 1
ATOM 3290 N N . ALA B 1 166 ? 10.758 -26.422 -23.141 1 96.38 166 ALA B N 1
ATOM 3291 C CA . ALA B 1 166 ? 9.516 -27.078 -22.75 1 96.38 166 ALA B CA 1
ATOM 3292 C C . ALA B 1 166 ? 9.773 -28.281 -21.844 1 96.38 166 ALA B C 1
ATOM 3294 O O . ALA B 1 166 ? 9.109 -28.438 -20.828 1 96.38 166 ALA B O 1
ATOM 3295 N N . GLU B 1 167 ? 10.734 -29.062 -22.25 1 96.56 167 GLU B N 1
ATOM 3296 C CA . GLU B 1 167 ? 11.086 -30.234 -21.453 1 96.56 167 GLU B CA 1
ATOM 3297 C C . GLU B 1 167 ? 11.641 -29.828 -20.078 1 96.56 167 GLU B C 1
ATOM 3299 O O . GLU B 1 167 ? 11.438 -30.547 -19.094 1 96.56 167 GLU B O 1
ATOM 3304 N N . ALA B 1 168 ? 12.414 -28.828 -20.078 1 96.88 168 ALA B N 1
ATOM 3305 C CA . ALA B 1 168 ? 12.961 -28.344 -18.828 1 96.88 168 ALA B CA 1
ATOM 3306 C C . ALA B 1 168 ? 11.852 -27.906 -17.875 1 96.88 168 ALA B C 1
ATOM 3308 O O . ALA B 1 168 ? 11.914 -28.188 -16.672 1 96.88 168 ALA B O 1
ATOM 3309 N N . ILE B 1 169 ? 10.867 -27.234 -18.375 1 97.88 169 ILE B N 1
ATOM 3310 C CA . ILE B 1 169 ? 9.75 -26.781 -17.562 1 97.88 169 ILE B CA 1
ATOM 3311 C C . ILE B 1 169 ? 8.977 -27.984 -17.031 1 97.88 169 ILE B C 1
ATOM 3313 O O . ILE B 1 169 ? 8.547 -28 -15.875 1 97.88 169 ILE B O 1
ATOM 3317 N N . ARG B 1 170 ? 8.773 -28.953 -17.859 1 97.31 170 ARG B N 1
ATOM 3318 C CA . ARG B 1 170 ? 8.078 -30.172 -17.438 1 97.31 170 ARG B CA 1
ATOM 3319 C C . ARG B 1 170 ? 8.844 -30.891 -16.328 1 97.31 170 ARG B C 1
ATOM 3321 O O . ARG B 1 170 ? 8.242 -31.375 -15.375 1 97.31 170 ARG B O 1
ATOM 3328 N N . ALA B 1 171 ? 10.141 -30.984 -16.516 1 97.88 171 ALA B N 1
ATOM 3329 C CA . ALA B 1 171 ? 10.992 -31.594 -15.5 1 97.88 171 ALA B CA 1
ATOM 3330 C C . ALA B 1 171 ? 10.906 -30.828 -14.188 1 97.88 171 ALA B C 1
ATOM 3332 O O . ALA B 1 171 ? 10.883 -31.422 -13.109 1 97.88 171 ALA B O 1
ATOM 3333 N N . ASP B 1 172 ? 10.938 -29.5 -14.289 1 98.5 172 ASP B N 1
ATOM 3334 C CA . ASP B 1 172 ? 10.766 -28.656 -13.109 1 98.5 172 ASP B CA 1
ATOM 3335 C C . ASP B 1 172 ? 9.453 -28.984 -12.391 1 98.5 172 ASP B C 1
ATOM 3337 O O . ASP B 1 172 ? 9.438 -29.156 -11.164 1 98.5 172 ASP B O 1
ATOM 3341 N N . ALA B 1 173 ? 8.398 -29.078 -13.125 1 98.56 173 ALA B N 1
ATOM 3342 C CA . ALA B 1 173 ? 7.07 -29.344 -12.578 1 98.56 173 ALA B CA 1
ATOM 3343 C C . ALA B 1 173 ? 7.039 -30.672 -11.828 1 98.56 173 ALA B C 1
ATOM 3345 O O . ALA B 1 173 ? 6.48 -30.766 -10.734 1 98.56 173 ALA B O 1
ATOM 3346 N N . ARG B 1 174 ? 7.633 -31.703 -12.438 1 98.31 174 ARG B N 1
ATOM 3347 C CA . ARG B 1 174 ? 7.684 -33.031 -11.805 1 98.31 174 ARG B CA 1
ATOM 3348 C C . ARG B 1 174 ? 8.492 -32.969 -10.516 1 98.31 174 ARG B C 1
ATOM 3350 O O . ARG B 1 174 ? 8.07 -33.531 -9.492 1 98.31 174 ARG B O 1
ATOM 3357 N N . ALA B 1 175 ? 9.609 -32.281 -10.57 1 98.56 175 ALA B N 1
ATOM 3358 C CA . ALA B 1 175 ? 10.531 -32.25 -9.438 1 98.56 175 ALA B CA 1
ATOM 3359 C C . ALA B 1 175 ? 9.883 -31.547 -8.234 1 98.56 175 ALA B C 1
ATOM 3361 O O . ALA B 1 175 ? 9.984 -32.031 -7.105 1 98.56 175 ALA B O 1
ATOM 3362 N N . ILE B 1 176 ? 9.242 -30.438 -8.43 1 98.56 176 ILE B N 1
ATOM 3363 C CA . ILE B 1 176 ? 8.672 -29.688 -7.309 1 98.56 176 ILE B CA 1
ATOM 3364 C C . ILE B 1 176 ? 7.465 -30.438 -6.754 1 98.56 176 ILE B C 1
ATOM 3366 O O . ILE B 1 176 ? 7.195 -30.391 -5.551 1 98.56 176 ILE B O 1
ATOM 3370 N N . THR B 1 177 ? 6.68 -31.094 -7.672 1 98.69 177 THR B N 1
ATOM 3371 C CA . THR B 1 177 ? 5.555 -31.906 -7.23 1 98.69 177 THR B CA 1
ATOM 3372 C C . THR B 1 177 ? 6.031 -33.031 -6.316 1 98.69 177 THR B C 1
ATOM 3374 O O . THR B 1 177 ? 5.484 -33.219 -5.23 1 98.69 177 THR B O 1
ATOM 3377 N N . GLU B 1 178 ? 7.043 -33.719 -6.77 1 98.44 178 GLU B N 1
ATOM 3378 C CA . GLU B 1 178 ? 7.609 -34.812 -6 1 98.44 178 GLU B CA 1
ATOM 3379 C C . GLU B 1 178 ? 8.195 -34.312 -4.676 1 98.44 178 GLU B C 1
ATOM 3381 O O . GLU B 1 178 ? 8.164 -35.031 -3.674 1 98.44 178 GLU B O 1
ATOM 3386 N N . ALA B 1 179 ? 8.672 -33.094 -4.672 1 98.75 179 ALA B N 1
ATOM 3387 C CA . ALA B 1 179 ? 9.305 -32.531 -3.492 1 98.75 179 ALA B CA 1
ATOM 3388 C C . ALA B 1 179 ? 8.266 -32.156 -2.438 1 98.75 179 ALA B C 1
ATOM 3390 O O . ALA B 1 179 ? 8.609 -31.906 -1.279 1 98.75 179 ALA B O 1
ATOM 3391 N N . GLY B 1 180 ? 7.004 -32.031 -2.854 1 98.69 180 GLY B N 1
ATOM 3392 C CA . GLY B 1 180 ? 5.969 -31.844 -1.845 1 98.69 180 GLY B CA 1
ATOM 3393 C C . GLY B 1 180 ? 5.234 -30.531 -1.956 1 98.69 180 GLY B C 1
ATOM 3394 O O . GLY B 1 180 ? 4.418 -30.188 -1.094 1 98.69 180 GLY B O 1
ATOM 3395 N N . ALA B 1 181 ? 5.5 -29.703 -3.008 1 98.88 181 ALA B N 1
ATOM 3396 C CA . ALA B 1 181 ? 4.711 -28.5 -3.215 1 98.88 181 ALA B CA 1
ATOM 3397 C C . ALA B 1 181 ? 3.221 -28.812 -3.297 1 98.88 181 ALA B C 1
ATOM 3399 O O . ALA B 1 181 ? 2.83 -29.828 -3.889 1 98.88 181 ALA B O 1
ATOM 3400 N N . PHE B 1 182 ? 2.354 -27.938 -2.74 1 98.81 182 PHE B N 1
ATOM 3401 C CA . PHE B 1 182 ? 0.931 -28.25 -2.752 1 98.81 182 PHE B CA 1
ATOM 3402 C C . PHE B 1 182 ? 0.255 -27.656 -3.98 1 98.81 182 PHE B C 1
ATOM 3404 O O . PHE B 1 182 ? -0.876 -28.016 -4.312 1 98.81 182 PHE B O 1
ATOM 3411 N N . SER B 1 183 ? 0.872 -26.719 -4.633 1 98.88 183 SER B N 1
ATOM 3412 C CA . SER B 1 183 ? 0.463 -26.062 -5.879 1 98.88 183 SER B CA 1
ATOM 3413 C C . SER B 1 183 ? 1.647 -25.406 -6.574 1 98.88 183 SER B C 1
ATOM 3415 O O . SER B 1 183 ? 2.75 -25.359 -6.023 1 98.88 183 SER B O 1
ATOM 3417 N N . VAL B 1 184 ? 1.408 -24.938 -7.816 1 98.94 184 VAL B N 1
ATOM 3418 C CA . VAL B 1 184 ? 2.514 -24.312 -8.539 1 98.94 184 VAL B CA 1
ATOM 3419 C C . VAL B 1 184 ? 1.979 -23.219 -9.453 1 98.94 184 VAL B C 1
ATOM 3421 O O . VAL B 1 184 ? 0.955 -23.391 -10.117 1 98.94 184 VAL B O 1
ATOM 3424 N N . VAL B 1 185 ? 2.604 -22.078 -9.367 1 98.94 185 VAL B N 1
ATOM 3425 C CA . VAL B 1 185 ? 2.359 -21.031 -10.344 1 98.94 185 VAL B CA 1
ATOM 3426 C C . VAL B 1 185 ? 3.15 -21.312 -11.617 1 98.94 185 VAL B C 1
ATOM 3428 O O . VAL B 1 185 ? 4.336 -21.641 -11.562 1 98.94 185 VAL B O 1
ATOM 3431 N N . VAL B 1 186 ? 2.48 -21.266 -12.719 1 98.81 186 VAL B N 1
ATOM 3432 C CA . VAL B 1 186 ? 3.084 -21.391 -14.047 1 98.81 186 VAL B CA 1
ATOM 3433 C C . VAL B 1 186 ? 3.008 -20.047 -14.766 1 98.81 186 VAL B C 1
ATOM 3435 O O . VAL B 1 186 ? 1.928 -19.609 -15.188 1 98.81 186 VAL B O 1
ATOM 3438 N N . GLU B 1 187 ? 4.152 -19.406 -14.906 1 98.31 187 GLU B N 1
ATOM 3439 C CA . GLU B 1 187 ? 4.141 -18.031 -15.414 1 98.31 187 GLU B CA 1
ATOM 3440 C C . GLU B 1 187 ? 4.82 -17.938 -16.781 1 98.31 187 GLU B C 1
ATOM 3442 O O . GLU B 1 187 ? 5.855 -18.578 -17 1 98.31 187 GLU B O 1
ATOM 3447 N N . GLY B 1 188 ? 4.23 -17.062 -17.641 1 97.31 188 GLY B N 1
ATOM 3448 C CA . GLY B 1 188 ? 4.879 -16.734 -18.906 1 97.31 188 GLY B CA 1
ATOM 3449 C C . GLY B 1 188 ? 5.332 -17.953 -19.672 1 97.31 188 GLY B C 1
ATOM 3450 O O . GLY B 1 188 ? 6.48 -18.031 -20.109 1 97.31 188 GLY B O 1
ATOM 3451 N N . THR B 1 189 ? 4.535 -18.938 -19.766 1 97.94 189 THR B N 1
ATOM 3452 C CA . THR B 1 189 ? 4.809 -20.203 -20.438 1 97.94 189 THR B CA 1
ATOM 3453 C C . THR B 1 189 ? 3.877 -20.391 -21.641 1 97.94 189 THR B C 1
ATOM 3455 O O . THR B 1 189 ? 2.672 -20.141 -21.531 1 97.94 189 THR B O 1
ATOM 3458 N N . VAL B 1 190 ? 4.445 -20.812 -22.781 1 97.69 190 VAL B N 1
ATOM 3459 C CA . VAL B 1 190 ? 3.623 -20.984 -23.969 1 97.69 190 VAL B CA 1
ATOM 3460 C C . VAL B 1 190 ? 2.471 -21.938 -23.672 1 97.69 190 VAL B C 1
ATOM 3462 O O . VAL B 1 190 ? 2.648 -22.938 -22.984 1 97.69 190 VAL B O 1
ATOM 3465 N N . GLU B 1 191 ? 1.327 -21.641 -24.281 1 97.81 191 GLU B N 1
ATOM 3466 C CA . GLU B 1 191 ? 0.039 -22.234 -23.922 1 97.81 191 GLU B CA 1
ATOM 3467 C C . GLU B 1 191 ? 0.077 -23.75 -24.047 1 97.81 191 GLU B C 1
ATOM 3469 O O . GLU B 1 191 ? -0.327 -24.469 -23.109 1 97.81 191 GLU B O 1
ATOM 3474 N N . PRO B 1 192 ? 0.64 -24.375 -25.141 1 97.25 192 PRO B N 1
ATOM 3475 C CA . PRO B 1 192 ? 0.629 -25.844 -25.25 1 97.25 192 PRO B CA 1
ATOM 3476 C C . PRO B 1 192 ? 1.438 -26.516 -24.141 1 97.25 192 PRO B C 1
ATOM 3478 O O . PRO B 1 192 ? 1.071 -27.594 -23.672 1 97.25 192 PRO B O 1
ATOM 3481 N N . VAL B 1 193 ? 2.496 -25.906 -23.781 1 98.12 193 VAL B N 1
ATOM 3482 C CA . VAL B 1 193 ? 3.34 -26.453 -22.719 1 98.12 193 VAL B CA 1
ATOM 3483 C C . VAL B 1 193 ? 2.611 -26.391 -21.391 1 98.12 193 VAL B C 1
ATOM 3485 O O . VAL B 1 193 ? 2.576 -27.359 -20.641 1 98.12 193 VAL B O 1
ATOM 3488 N N . ALA B 1 194 ? 2.021 -25.234 -21.062 1 98.44 194 ALA B N 1
ATOM 3489 C CA . ALA B 1 194 ? 1.286 -25.047 -19.828 1 98.44 194 ALA B CA 1
ATOM 3490 C C . ALA B 1 194 ? 0.106 -26.016 -19.734 1 98.44 194 ALA B C 1
ATOM 3492 O O . ALA B 1 194 ? -0.168 -26.562 -18.656 1 98.44 194 ALA B O 1
ATOM 3493 N N . GLN B 1 195 ? -0.582 -26.141 -20.828 1 97.88 195 GLN B N 1
ATOM 3494 C CA . GLN B 1 195 ? -1.711 -27.062 -20.891 1 97.88 195 GLN B CA 1
ATOM 3495 C C . GLN B 1 195 ? -1.267 -28.5 -20.609 1 97.88 195 GLN B C 1
ATOM 3497 O O . GLN B 1 195 ? -1.879 -29.203 -19.797 1 97.88 195 GLN B O 1
ATOM 3502 N N . ALA B 1 196 ? -0.247 -28.938 -21.281 1 97.06 196 ALA B N 1
ATOM 3503 C CA . ALA B 1 196 ? 0.258 -30.297 -21.125 1 97.06 196 ALA B CA 1
ATOM 3504 C C . ALA B 1 196 ? 0.728 -30.547 -19.688 1 97.06 196 ALA B C 1
ATOM 3506 O O . ALA B 1 196 ? 0.419 -31.594 -19.094 1 97.06 196 ALA B O 1
ATOM 3507 N N . LEU B 1 197 ? 1.468 -29.609 -19.266 1 96.12 197 LEU B N 1
ATOM 3508 C CA . LEU B 1 197 ? 2.014 -29.703 -17.906 1 96.12 197 LEU B CA 1
ATOM 3509 C C . LEU B 1 197 ? 0.895 -29.797 -16.875 1 96.12 197 LEU B C 1
ATOM 3511 O O . LEU B 1 197 ? 0.999 -30.547 -15.914 1 96.12 197 LEU B O 1
ATOM 3515 N N . SER B 1 198 ? -0.136 -28.984 -16.969 1 97.69 198 SER B N 1
ATOM 3516 C CA . SER B 1 198 ? -1.26 -28.969 -16.047 1 97.69 198 SER B CA 1
ATOM 3517 C C . SER B 1 198 ? -1.976 -30.312 -16.016 1 97.69 198 SER B C 1
ATOM 3519 O O . SER B 1 198 ? -2.463 -30.75 -14.961 1 97.69 198 SER B O 1
ATOM 3521 N N . ALA B 1 199 ? -2.025 -30.953 -17.156 1 97.31 199 ALA B N 1
ATOM 3522 C CA . ALA B 1 199 ? -2.668 -32.25 -17.25 1 97.31 199 ALA B CA 1
ATOM 3523 C C . ALA B 1 199 ? -1.791 -33.344 -16.625 1 97.31 199 ALA B C 1
ATOM 3525 O O . ALA B 1 199 ? -2.299 -34.344 -16.125 1 97.31 199 ALA B O 1
ATOM 3526 N N . GLU B 1 200 ? -0.591 -33.156 -16.609 1 97.25 200 GLU B N 1
ATOM 3527 C CA . GLU B 1 200 ? 0.382 -34.188 -16.281 1 97.25 200 GLU B CA 1
ATOM 3528 C C . GLU B 1 200 ? 0.597 -34.281 -14.766 1 97.25 200 GLU B C 1
ATOM 3530 O O . GLU B 1 200 ? 0.65 -35.375 -14.211 1 97.25 200 GLU B O 1
ATOM 3535 N N . ILE B 1 201 ? 0.739 -33.188 -14.125 1 98.06 201 ILE B N 1
ATOM 3536 C CA . ILE B 1 201 ? 1.197 -33.219 -12.742 1 98.06 201 ILE B CA 1
ATOM 3537 C C . ILE B 1 201 ? -0.003 -33.344 -11.805 1 98.06 201 ILE B C 1
ATOM 3539 O O . ILE B 1 201 ? -1.127 -33 -12.18 1 98.06 201 ILE B O 1
ATOM 3543 N N . ALA B 1 202 ? 0.252 -33.688 -10.516 1 97.94 202 ALA B N 1
ATOM 3544 C CA . ALA B 1 202 ? -0.804 -34.094 -9.586 1 97.94 202 ALA B CA 1
ATOM 3545 C C . ALA B 1 202 ? -1.237 -32.906 -8.711 1 97.94 202 ALA B C 1
ATOM 3547 O O . ALA B 1 202 ? -2.186 -33.031 -7.934 1 97.94 202 ALA B O 1
ATOM 3548 N N . ILE B 1 203 ? -0.585 -31.797 -8.789 1 98.69 203 ILE B N 1
ATOM 3549 C CA . ILE B 1 203 ? -0.933 -30.641 -7.957 1 98.69 203 ILE B CA 1
ATOM 3550 C C . ILE B 1 203 ? -1.545 -29.547 -8.828 1 98.69 203 ILE B C 1
ATOM 3552 O O . ILE B 1 203 ? -1.291 -29.484 -10.031 1 98.69 203 ILE B O 1
ATOM 3556 N N . PRO B 1 204 ? -2.43 -28.672 -8.219 1 98.88 204 PRO B N 1
ATOM 3557 C CA . PRO B 1 204 ? -3.053 -27.594 -9 1 98.88 204 PRO B CA 1
ATOM 3558 C C . PRO B 1 204 ? -2.031 -26.641 -9.609 1 98.88 204 PRO B C 1
ATOM 3560 O O . PRO B 1 204 ? -1.093 -26.219 -8.93 1 98.88 204 PRO B O 1
ATOM 3563 N N . THR B 1 205 ? -2.186 -26.312 -10.867 1 98.88 205 THR B N 1
ATOM 3564 C CA . THR B 1 205 ? -1.426 -25.281 -11.562 1 98.88 205 THR B CA 1
ATOM 3565 C C . THR B 1 205 ? -2.189 -23.953 -11.57 1 98.88 205 THR B C 1
ATOM 3567 O O . THR B 1 205 ? -3.389 -23.922 -11.852 1 98.88 205 THR B O 1
ATOM 3570 N N . ILE B 1 206 ? -1.545 -22.906 -11.156 1 98.94 206 ILE B N 1
ATOM 3571 C CA . ILE B 1 206 ? -2.076 -21.547 -11.227 1 98.94 206 ILE B CA 1
ATOM 3572 C C . ILE B 1 206 ? -1.384 -20.781 -12.344 1 98.94 206 ILE B C 1
ATOM 3574 O O . ILE B 1 206 ? -0.203 -20.438 -12.242 1 98.94 206 ILE B O 1
ATOM 3578 N N . GLY B 1 207 ? -2.115 -20.484 -13.359 1 98.75 207 GLY B N 1
ATOM 3579 C CA . GLY B 1 207 ? -1.519 -19.875 -14.531 1 98.75 207 GLY B CA 1
ATOM 3580 C C . GLY B 1 207 ? -1.474 -18.359 -14.461 1 98.75 207 GLY B C 1
ATOM 3581 O O . GLY B 1 207 ? -2.385 -17.734 -13.922 1 98.75 207 GLY B O 1
ATOM 3582 N N . ILE B 1 208 ? -0.502 -17.75 -14.984 1 98.5 208 ILE B N 1
ATOM 3583 C CA . ILE B 1 208 ? -0.407 -16.344 -15.344 1 98.5 208 ILE B CA 1
ATOM 3584 C C . ILE B 1 208 ? 0.383 -16.188 -16.641 1 98.5 208 ILE B C 1
ATOM 3586 O O . ILE B 1 208 ? 1.59 -16.438 -16.672 1 98.5 208 ILE B O 1
ATOM 3590 N N . GLY B 1 209 ? -0.325 -15.75 -17.688 1 97.38 209 GLY B N 1
ATOM 3591 C CA . GLY B 1 209 ? 0.297 -15.812 -19 1 97.38 209 GLY B CA 1
ATOM 3592 C C . GLY B 1 209 ? 0.677 -17.219 -19.406 1 97.38 209 GLY B C 1
ATOM 3593 O O . GLY B 1 209 ? 1.798 -17.469 -19.875 1 97.38 209 GLY B O 1
ATOM 3594 N N . ALA B 1 210 ? -0.201 -18.109 -19.188 1 97.88 210 ALA B N 1
ATOM 3595 C CA . ALA B 1 210 ? 0.059 -19.516 -19.453 1 97.88 210 ALA B CA 1
ATOM 3596 C C . ALA B 1 210 ? -1.074 -20.141 -20.25 1 97.88 210 ALA B C 1
ATOM 3598 O O . ALA B 1 210 ? -1.093 -20.047 -21.484 1 97.88 210 ALA B O 1
ATOM 3599 N N . SER B 1 211 ? -2.078 -20.734 -19.562 1 98.19 211 SER B N 1
ATOM 3600 C CA . SER B 1 211 ? -3.178 -21.391 -20.25 1 98.19 211 SER B CA 1
ATOM 3601 C C . SER B 1 211 ? -4.449 -21.375 -19.406 1 98.19 211 SER B C 1
ATOM 3603 O O . SER B 1 211 ? -4.395 -21.562 -18.188 1 98.19 211 SER B O 1
ATOM 3605 N N . ALA B 1 212 ? -5.605 -21.266 -20.094 1 98.06 212 ALA B N 1
ATOM 3606 C CA . ALA B 1 212 ? -6.898 -21.391 -19.422 1 98.06 212 ALA B CA 1
ATOM 3607 C C . ALA B 1 212 ? -7.105 -22.797 -18.891 1 98.06 212 ALA B C 1
ATOM 3609 O O . ALA B 1 212 ? -8.008 -23.047 -18.078 1 98.06 212 ALA B O 1
ATOM 3610 N N . ALA B 1 213 ? -6.258 -23.719 -19.328 1 98 213 ALA B N 1
ATOM 3611 C CA . ALA B 1 213 ? -6.367 -25.109 -18.906 1 98 213 ALA B CA 1
ATOM 3612 C C . ALA B 1 213 ? -5.75 -25.328 -17.531 1 98 213 ALA B C 1
ATOM 3614 O O . ALA B 1 213 ? -5.965 -26.375 -16.906 1 98 213 ALA B O 1
ATOM 3615 N N . CYS B 1 214 ? -4.98 -24.344 -17.047 1 98.69 2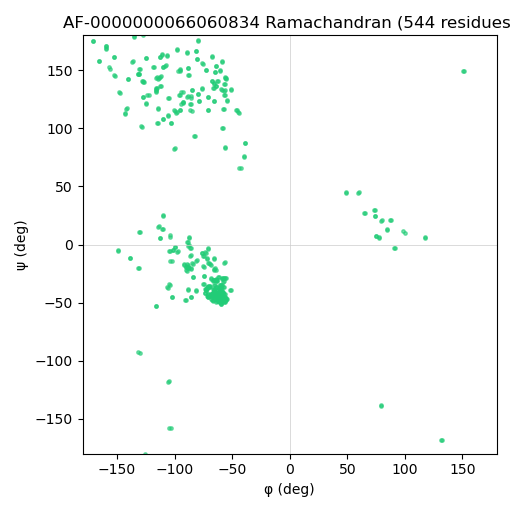14 CYS B N 1
ATOM 3616 C CA . CYS B 1 214 ? -4.465 -24.453 -15.688 1 98.69 214 CYS B CA 1
ATOM 3617 C C . CYS B 1 214 ? -5.602 -24.578 -14.688 1 98.69 214 CYS B C 1
ATOM 3619 O O . CYS B 1 214 ? -6.734 -24.188 -14.969 1 98.69 214 CYS B O 1
ATOM 3621 N N . ASP B 1 215 ? -5.316 -25.109 -13.539 1 98.81 215 ASP B N 1
ATOM 3622 C CA . ASP B 1 215 ? -6.32 -25.375 -12.516 1 98.81 215 ASP B CA 1
ATOM 3623 C C . ASP B 1 215 ? -6.781 -24.078 -11.852 1 98.81 215 ASP B C 1
ATOM 3625 O O . ASP B 1 215 ? -7.691 -24.078 -11.023 1 98.81 215 ASP B O 1
ATOM 3629 N N . GLY B 1 216 ? -6.219 -22.969 -12.109 1 98.81 216 GLY B N 1
ATOM 3630 C CA . GLY B 1 216 ? -6.559 -21.625 -11.656 1 98.81 216 GLY B CA 1
ATOM 3631 C C . GLY B 1 216 ? -5.766 -20.547 -12.367 1 98.81 216 GLY B C 1
ATOM 3632 O O . GLY B 1 216 ? -4.93 -20.828 -13.219 1 98.81 216 GLY B O 1
ATOM 3633 N N . GLN B 1 217 ? -6.082 -19.328 -12.086 1 98.94 217 GLN B N 1
ATOM 3634 C CA . GLN B 1 217 ? -5.41 -18.156 -12.656 1 98.94 217 GLN B CA 1
ATOM 3635 C C . GLN B 1 217 ? -5.051 -17.156 -11.57 1 98.94 217 GLN B C 1
ATOM 3637 O O . GLN B 1 217 ? -5.785 -17 -10.586 1 98.94 217 GLN B O 1
ATOM 3642 N N . VAL B 1 218 ? -3.916 -16.453 -11.773 1 98.94 218 VAL B N 1
ATOM 3643 C CA . VAL B 1 218 ? -3.566 -15.344 -10.891 1 98.94 218 VAL B CA 1
ATOM 3644 C C . VAL B 1 218 ? -3.285 -14.094 -11.719 1 98.94 218 VAL B C 1
ATOM 3646 O O . VAL B 1 218 ? -2.711 -14.18 -12.805 1 98.94 218 VAL B O 1
ATOM 3649 N N . LEU B 1 219 ? -3.725 -12.953 -11.258 1 98.75 219 LEU B N 1
ATOM 3650 C CA . LEU B 1 219 ? -3.338 -11.641 -11.773 1 98.75 219 LEU B CA 1
ATOM 3651 C C . LEU B 1 219 ? -2.92 -10.711 -10.633 1 98.75 219 LEU B C 1
ATOM 3653 O O . LEU B 1 219 ? -3.334 -10.906 -9.484 1 98.75 219 LEU B O 1
ATOM 3657 N N . VAL B 1 220 ? -2.051 -9.82 -10.945 1 98.56 220 VAL B N 1
ATOM 3658 C CA . VAL B 1 220 ? -1.739 -8.719 -10.047 1 98.56 220 VAL B CA 1
ATOM 3659 C C . VAL B 1 220 ? -2.916 -7.746 -9.992 1 98.56 220 VAL B C 1
ATOM 3661 O O . VAL B 1 220 ? -3.361 -7.242 -11.031 1 98.56 220 VAL B O 1
ATOM 3664 N N . ILE B 1 221 ? -3.379 -7.441 -8.828 1 98.62 221 ILE B N 1
ATOM 3665 C CA . ILE B 1 221 ? -4.605 -6.672 -8.648 1 98.62 221 ILE B CA 1
ATOM 3666 C C . ILE B 1 221 ? -4.445 -5.285 -9.273 1 98.62 221 ILE B C 1
ATOM 3668 O O . ILE B 1 221 ? -5.383 -4.758 -9.875 1 98.62 221 ILE B O 1
ATOM 3672 N N . ASP B 1 222 ? -3.293 -4.68 -9.18 1 97.94 222 ASP B N 1
ATOM 3673 C CA . ASP B 1 222 ? -3.055 -3.348 -9.727 1 97.94 222 ASP B CA 1
ATOM 3674 C C . ASP B 1 222 ? -3.143 -3.352 -11.25 1 97.94 222 ASP B C 1
ATOM 3676 O O . ASP B 1 222 ? -3.525 -2.348 -11.859 1 97.94 222 ASP B O 1
ATOM 3680 N N . ASP B 1 223 ? -2.783 -4.492 -11.898 1 97.44 223 ASP B N 1
ATOM 3681 C CA . ASP B 1 223 ? -2.992 -4.664 -13.336 1 97.44 223 ASP B CA 1
ATOM 3682 C C . ASP B 1 223 ? -4.473 -4.828 -13.656 1 97.44 223 ASP B C 1
ATOM 3684 O O . ASP B 1 223 ? -4.977 -4.227 -14.609 1 97.44 223 ASP B O 1
ATOM 3688 N N . LEU B 1 224 ? -5.098 -5.586 -12.859 1 98 224 LEU B N 1
ATOM 3689 C CA . LEU B 1 224 ? -6.5 -5.93 -13.07 1 98 224 LEU B CA 1
ATOM 3690 C C . LEU B 1 224 ? -7.375 -4.684 -13.047 1 98 224 LEU B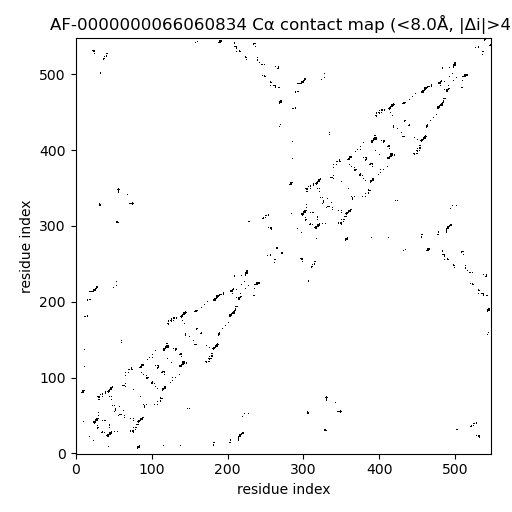 C 1
ATOM 3692 O O . LEU B 1 224 ? -8.289 -4.547 -13.867 1 98 224 LEU B O 1
ATOM 3696 N N . VAL B 1 225 ? -7.004 -3.746 -12.117 1 98 225 VAL B N 1
ATOM 3697 C CA . VAL B 1 225 ? -7.887 -2.602 -11.922 1 98 225 VAL B CA 1
ATOM 3698 C C . VAL B 1 225 ? -7.293 -1.368 -12.594 1 98 225 VAL B C 1
ATOM 3700 O O . VAL B 1 225 ? -7.75 -0.246 -12.367 1 98 225 VAL B O 1
ATOM 3703 N N . GLY B 1 226 ? -6.219 -1.487 -13.359 1 96.94 226 GLY B N 1
ATOM 3704 C CA . GLY B 1 226 ? -5.664 -0.422 -14.18 1 96.94 226 GLY B CA 1
ATOM 3705 C C . GLY B 1 226 ? -4.957 0.647 -13.367 1 96.94 226 GLY B C 1
ATOM 3706 O O . GLY B 1 226 ? -4.953 1.82 -13.75 1 96.94 226 GLY B O 1
ATOM 3707 N N . LEU B 1 227 ? -4.406 0.312 -12.25 1 96.12 227 LEU B N 1
ATOM 3708 C CA . LEU B 1 227 ? -3.668 1.266 -11.43 1 96.12 227 LEU B CA 1
ATOM 3709 C C . LEU B 1 227 ? -2.201 1.317 -11.852 1 96.12 227 LEU B C 1
ATOM 3711 O O . LEU B 1 227 ? -1.582 2.383 -11.82 1 96.12 227 LEU B O 1
ATOM 3715 N N . PHE B 1 228 ? -1.647 0.206 -12.164 1 87.25 228 PHE B N 1
ATOM 3716 C CA . PHE B 1 228 ? -0.281 0.146 -12.664 1 87.25 228 PHE B CA 1
ATOM 3717 C C . PHE B 1 228 ? -0.249 0.359 -14.172 1 87.25 228 PHE B C 1
ATOM 3719 O O . PHE B 1 228 ? -0.928 -0.35 -14.922 1 87.25 228 PHE B O 1
ATOM 3726 N N . ASP B 1 229 ? 0.526 1.452 -14.617 1 80.69 229 ASP B N 1
ATOM 3727 C CA . ASP B 1 229 ? 0.368 1.757 -16.031 1 80.69 229 ASP B CA 1
ATOM 3728 C C . ASP B 1 229 ? 1.725 1.916 -16.719 1 80.69 229 ASP B C 1
ATOM 3730 O O . ASP B 1 229 ? 1.804 2.404 -17.844 1 80.69 229 ASP B O 1
ATOM 3734 N N . ASP B 1 230 ? 2.727 1.549 -16.016 1 81.62 230 ASP B N 1
ATOM 3735 C CA . ASP B 1 230 ? 4.023 1.668 -16.672 1 81.62 230 ASP B CA 1
ATOM 3736 C C . ASP B 1 230 ? 4.074 0.828 -17.938 1 81.62 230 ASP B C 1
ATOM 3738 O O . ASP B 1 230 ? 4.602 1.27 -18.969 1 81.62 230 ASP B O 1
ATOM 3742 N N . PHE B 1 231 ? 3.562 -0.386 -17.797 1 81 231 PHE B N 1
ATOM 3743 C CA . PHE B 1 231 ? 3.338 -1.276 -18.922 1 81 231 PHE B CA 1
ATOM 3744 C C . PHE B 1 231 ? 2.27 -2.311 -18.594 1 81 231 PHE B C 1
ATOM 3746 O O . PHE B 1 231 ? 1.949 -2.529 -17.422 1 81 231 PHE B O 1
ATOM 3753 N N . THR B 1 232 ? 1.601 -2.779 -19.609 1 84.38 232 THR B N 1
ATOM 3754 C CA . THR B 1 232 ? 0.634 -3.857 -19.438 1 84.38 232 THR B CA 1
ATOM 3755 C C . THR B 1 232 ? 1.084 -5.109 -20.172 1 84.38 232 THR B C 1
ATOM 3757 O O . THR B 1 232 ? 1.093 -5.137 -21.406 1 84.38 232 THR B O 1
ATOM 3760 N N . PRO B 1 233 ? 1.304 -6.105 -19.359 1 89.69 233 PRO B N 1
ATOM 3761 C CA . PRO B 1 233 ? 1.68 -7.344 -20.047 1 89.69 233 PRO B CA 1
ATOM 3762 C C . PRO B 1 233 ? 0.563 -7.895 -20.938 1 89.69 233 PRO B C 1
ATOM 3764 O O . PRO B 1 233 ? -0.618 -7.695 -20.641 1 89.69 233 PRO B O 1
ATOM 3767 N N . LYS B 1 234 ? 0.969 -8.625 -21.938 1 90.06 234 LYS B N 1
ATOM 3768 C CA . LYS B 1 234 ? 0.046 -9.203 -22.906 1 90.06 234 LYS B CA 1
ATOM 3769 C C . LYS B 1 234 ? -0.977 -10.102 -22.219 1 90.06 234 LYS B C 1
ATOM 3771 O O . LYS B 1 234 ? -2.131 -10.18 -22.656 1 90.06 234 LYS B O 1
ATOM 3776 N N . PHE B 1 235 ? -0.622 -10.664 -21.172 1 95.38 235 PHE B N 1
ATOM 3777 C CA . PHE B 1 235 ? -1.441 -11.695 -20.547 1 95.38 235 PHE B CA 1
ATOM 3778 C C . PHE B 1 235 ? -2.457 -11.078 -19.594 1 95.38 235 PHE B C 1
ATOM 3780 O O . PHE B 1 235 ? -3.27 -11.789 -19 1 95.38 235 PHE B O 1
ATOM 3787 N N . VAL B 1 236 ? -2.436 -9.742 -19.469 1 96.19 236 VAL B N 1
ATOM 3788 C CA . VAL B 1 236 ? -3.326 -9.07 -18.531 1 96.19 236 VAL B CA 1
ATOM 3789 C C . VAL B 1 236 ? -4.594 -8.617 -19.25 1 96.19 236 VAL B C 1
ATOM 3791 O O . VAL B 1 236 ? -4.527 -8.062 -20.344 1 96.19 236 VAL B O 1
ATOM 3794 N N . LYS B 1 237 ? -5.691 -8.906 -18.703 1 96.81 237 LYS B N 1
ATOM 3795 C CA . LYS B 1 237 ? -6.969 -8.273 -19.031 1 96.81 237 LYS B CA 1
ATOM 3796 C C . LYS B 1 237 ? -7.391 -7.297 -17.938 1 96.81 237 LYS B C 1
ATOM 3798 O O . LYS B 1 237 ? -7.434 -7.652 -16.766 1 96.81 237 LYS B O 1
ATOM 3803 N N . ARG B 1 238 ? -7.656 -6.098 -18.359 1 96.69 238 ARG B N 1
ATOM 3804 C CA . ARG B 1 238 ? -8.125 -5.086 -17.406 1 96.69 238 ARG B CA 1
ATOM 3805 C C . ARG B 1 238 ? -9.633 -5.168 -17.234 1 96.69 238 ARG B C 1
ATOM 3807 O O . ARG B 1 238 ? -10.383 -5.234 -18.203 1 96.69 238 ARG B O 1
ATOM 3814 N N . TYR B 1 239 ? -10.031 -5.258 -16.031 1 98.31 239 TYR B N 1
ATOM 3815 C CA . TYR B 1 239 ? -11.453 -5.367 -15.727 1 98.31 239 TYR B CA 1
ATOM 3816 C C . TYR B 1 239 ? -12 -4.043 -15.211 1 98.31 239 TYR B C 1
ATOM 3818 O O . TYR B 1 239 ? -13.219 -3.855 -15.133 1 98.31 239 TYR B O 1
ATOM 3826 N N . ALA B 1 240 ? -11.148 -3.109 -14.844 1 97.88 240 ALA B N 1
ATOM 3827 C CA . ALA B 1 240 ? -11.453 -1.738 -14.453 1 97.88 240 ALA B CA 1
ATOM 3828 C C . ALA B 1 240 ? -10.273 -0.808 -14.734 1 97.88 240 ALA B C 1
ATOM 3830 O O . ALA B 1 240 ? -9.164 -1.269 -15 1 97.88 240 ALA B O 1
ATOM 3831 N N . ASP B 1 241 ? -10.516 0.447 -14.789 1 97.5 241 ASP B N 1
ATOM 3832 C CA . ASP B 1 241 ? -9.484 1.48 -14.875 1 97.5 241 ASP B CA 1
ATOM 3833 C C . ASP B 1 241 ? -9.695 2.553 -13.812 1 97.5 241 ASP B C 1
ATOM 3835 O O . ASP B 1 241 ? -10.484 3.479 -14 1 97.5 241 ASP B O 1
ATOM 3839 N N . LEU B 1 242 ? -8.93 2.463 -12.797 1 98.25 242 LEU B N 1
ATOM 3840 C CA . LEU B 1 242 ? -9.156 3.309 -11.633 1 98.25 242 LEU B CA 1
ATOM 3841 C C . LEU B 1 242 ? -8.469 4.656 -11.797 1 98.25 242 LEU B C 1
ATOM 3843 O O . LEU B 1 242 ? -8.797 5.617 -11.094 1 98.25 242 LEU B O 1
ATOM 3847 N N . ARG B 1 243 ? -7.488 4.785 -12.641 1 97.81 243 ARG B N 1
ATOM 3848 C CA . ARG B 1 243 ? -6.609 5.949 -12.719 1 97.81 243 ARG B CA 1
ATOM 3849 C C . ARG B 1 243 ? -7.406 7.215 -13.016 1 97.81 243 ARG B C 1
ATOM 3851 O O . ARG B 1 243 ? -7.309 8.203 -12.281 1 97.81 243 ARG B O 1
ATOM 3858 N N . PRO B 1 244 ? -8.281 7.203 -14.094 1 98.19 244 PRO B N 1
ATOM 3859 C CA . PRO B 1 244 ? -9.039 8.43 -14.352 1 98.19 244 PRO B CA 1
ATOM 3860 C C . PRO B 1 244 ? -9.992 8.781 -13.211 1 98.19 244 PRO B C 1
ATOM 3862 O O . PRO B 1 244 ? -10.266 9.961 -12.977 1 98.19 244 PRO B O 1
ATOM 3865 N N . ILE B 1 245 ? -10.5 7.781 -12.5 1 98.62 245 ILE B N 1
ATOM 3866 C CA . ILE B 1 245 ? -11.43 8.008 -11.406 1 98.62 245 ILE B CA 1
ATOM 3867 C C . ILE B 1 245 ? -10.711 8.703 -10.25 1 98.62 245 ILE B C 1
ATOM 3869 O O . ILE B 1 245 ? -11.211 9.688 -9.703 1 98.62 245 ILE B O 1
ATOM 3873 N N . ILE B 1 246 ? -9.516 8.234 -9.93 1 98.75 246 ILE B N 1
ATOM 3874 C CA . ILE B 1 246 ? -8.727 8.805 -8.844 1 98.75 246 ILE B CA 1
ATOM 3875 C C . ILE B 1 246 ? -8.281 10.219 -9.219 1 98.75 246 ILE B C 1
ATOM 3877 O O . ILE B 1 246 ? -8.375 11.141 -8.406 1 98.75 246 ILE B O 1
ATOM 3881 N N . THR B 1 247 ? -7.844 10.398 -10.453 1 98.75 247 THR B N 1
ATOM 3882 C CA . THR B 1 247 ? -7.398 11.703 -10.93 1 98.75 247 THR B CA 1
ATOM 3883 C C . THR B 1 247 ? -8.531 12.727 -10.836 1 98.75 247 THR B C 1
ATOM 3885 O O . THR B 1 247 ? -8.336 13.82 -10.305 1 98.75 247 THR B O 1
ATOM 3888 N N . LYS B 1 248 ? -9.672 12.32 -11.281 1 98.81 248 LYS B N 1
ATOM 3889 C CA . LYS B 1 248 ? -10.82 13.227 -11.25 1 98.81 248 LYS B CA 1
ATOM 3890 C C . LYS B 1 248 ? -11.203 13.578 -9.82 1 98.81 248 LYS B C 1
ATOM 3892 O O . LYS B 1 248 ? -11.5 14.734 -9.516 1 98.81 248 LYS B O 1
ATOM 3897 N N . ALA B 1 249 ? -11.211 12.594 -8.953 1 98.88 249 ALA B N 1
ATOM 3898 C CA . ALA B 1 249 ? -11.523 12.82 -7.543 1 98.88 249 ALA B CA 1
ATOM 3899 C C . ALA B 1 249 ? -10.562 13.828 -6.922 1 98.88 249 ALA B C 1
ATOM 3901 O O . ALA B 1 249 ? -10.984 14.75 -6.223 1 98.88 249 ALA B O 1
ATOM 3902 N N . ALA B 1 250 ? -9.297 13.641 -7.18 1 98.88 250 ALA B N 1
ATOM 3903 C CA . ALA B 1 250 ? -8.266 14.523 -6.637 1 98.88 250 ALA B CA 1
ATOM 3904 C C . ALA B 1 250 ? -8.398 15.938 -7.207 1 98.88 250 ALA B C 1
ATOM 3906 O O . ALA B 1 250 ? -8.211 16.922 -6.492 1 98.88 250 ALA B O 1
ATOM 3907 N N . GLU B 1 251 ? -8.688 16.031 -8.508 1 98.94 251 GLU B N 1
ATOM 3908 C CA . GLU B 1 251 ? -8.867 17.328 -9.148 1 98.94 251 GLU B CA 1
ATOM 3909 C C . GLU B 1 251 ? -10.078 18.062 -8.57 1 98.94 251 GLU B C 1
ATOM 3911 O O . GLU B 1 251 ? -10.031 19.266 -8.359 1 98.94 251 GLU B O 1
ATOM 3916 N N . ASP B 1 252 ? -11.156 17.312 -8.398 1 98.94 252 ASP B N 1
ATOM 3917 C CA . ASP B 1 252 ? -12.344 17.906 -7.801 1 98.94 252 ASP B CA 1
ATOM 3918 C C . ASP B 1 252 ? -12.062 18.406 -6.387 1 98.94 252 ASP B C 1
ATOM 3920 O O . ASP B 1 252 ? -12.461 19.516 -6.02 1 98.94 252 ASP B O 1
ATOM 3924 N N . TYR B 1 253 ? -11.383 17.625 -5.605 1 98.94 253 TYR B N 1
ATOM 3925 C CA . TYR B 1 253 ? -10.953 18.031 -4.27 1 98.94 253 TYR B CA 1
ATOM 3926 C C . TYR B 1 253 ? -10.109 19.297 -4.324 1 98.94 253 TYR B C 1
ATOM 3928 O O . TYR B 1 253 ? -10.367 20.25 -3.596 1 98.94 253 TYR B O 1
ATOM 3936 N N . ALA B 1 254 ? -9.141 19.297 -5.191 1 98.94 254 ALA B N 1
ATOM 3937 C CA . ALA B 1 254 ? -8.242 20.438 -5.348 1 98.94 254 ALA B CA 1
ATOM 3938 C C . ALA B 1 254 ? -9.016 21.703 -5.688 1 98.94 254 ALA B C 1
ATOM 3940 O O . ALA B 1 254 ? -8.766 22.766 -5.117 1 98.94 254 ALA B O 1
ATOM 3941 N N . ALA B 1 255 ? -9.938 21.578 -6.594 1 98.88 255 ALA B N 1
ATOM 3942 C CA . ALA B 1 255 ? -10.75 22.719 -7.012 1 98.88 255 ALA B CA 1
ATOM 3943 C C . ALA B 1 255 ? -11.547 23.281 -5.844 1 98.88 255 ALA B C 1
ATOM 3945 O O . ALA B 1 255 ? -11.617 24.5 -5.66 1 98.88 255 ALA B O 1
ATOM 3946 N N . GLU B 1 256 ? -12.117 22.391 -5.07 1 98.88 256 GLU B N 1
ATOM 3947 C CA . GLU B 1 256 ? -12.938 22.844 -3.951 1 98.88 256 GLU B CA 1
ATOM 3948 C C . GLU B 1 256 ? -12.078 23.453 -2.85 1 98.88 256 GLU B C 1
ATOM 3950 O O . GLU B 1 256 ? -12.5 24.406 -2.189 1 98.88 256 GLU B O 1
ATOM 3955 N N . VAL B 1 257 ? -10.867 22.891 -2.615 1 98.88 257 VAL B N 1
ATOM 3956 C CA . VAL B 1 257 ? -9.938 23.453 -1.638 1 98.88 257 VAL B CA 1
ATOM 3957 C C . VAL B 1 257 ? -9.539 24.859 -2.061 1 98.88 257 VAL B C 1
ATOM 3959 O O . VAL B 1 257 ? -9.609 25.797 -1.261 1 98.88 257 VAL B O 1
ATOM 3962 N N . LYS B 1 258 ? -9.156 25.062 -3.314 1 98.75 258 LYS B N 1
ATOM 3963 C CA . LYS B 1 258 ? -8.695 26.359 -3.82 1 98.75 258 LYS B CA 1
ATOM 3964 C C . LYS B 1 258 ? -9.82 27.391 -3.807 1 98.75 258 LYS B C 1
ATOM 3966 O O . LYS B 1 258 ? -9.578 28.578 -3.586 1 98.75 258 LYS B O 1
ATOM 3971 N N . ALA B 1 259 ? -11 26.906 -3.98 1 98.38 259 ALA B N 1
ATOM 3972 C CA . ALA B 1 259 ? -12.164 27.797 -3.959 1 98.38 259 ALA B CA 1
ATOM 3973 C C . ALA B 1 259 ? -12.672 28 -2.535 1 98.38 259 ALA B C 1
ATOM 3975 O O . ALA B 1 259 ? -13.594 28.781 -2.305 1 98.38 259 ALA B O 1
ATOM 3976 N N . ARG B 1 260 ? -12.172 27.234 -1.576 1 97.81 260 ARG B N 1
ATOM 3977 C CA . ARG B 1 260 ? -12.547 27.266 -0.167 1 97.81 260 ARG B CA 1
ATOM 3978 C C . ARG B 1 260 ? -13.992 26.828 0.019 1 97.81 260 ARG B C 1
ATOM 3980 O O . ARG B 1 260 ? -14.672 27.266 0.954 1 97.81 260 ARG B O 1
ATOM 3987 N N . THR B 1 261 ? -14.469 25.984 -0.933 1 98.25 261 THR B N 1
ATOM 3988 C CA . THR B 1 261 ? -15.789 25.391 -0.771 1 98.25 261 THR B CA 1
ATOM 3989 C C . THR B 1 261 ? -15.695 24.078 0.017 1 98.25 261 THR B C 1
ATOM 3991 O O . THR B 1 261 ? -16.703 23.594 0.526 1 98.25 261 THR B O 1
ATOM 3994 N N . PHE B 1 262 ? -14.641 23.516 0.097 1 98.38 262 PHE B N 1
ATOM 3995 C CA . PHE B 1 262 ? -14.305 22.438 1.032 1 98.38 262 PHE B CA 1
ATOM 3996 C C . PHE B 1 262 ? -13.203 22.891 1.988 1 98.38 262 PHE B C 1
ATOM 3998 O O . PHE B 1 262 ? -12.227 23.516 1.57 1 98.38 262 PHE B O 1
ATOM 4005 N N . PRO B 1 263 ? -13.32 22.438 3.232 1 98.31 263 PRO B N 1
ATOM 4006 C CA . PRO B 1 263 ? -14.469 21.812 3.885 1 98.31 263 PRO B CA 1
ATOM 4007 C C . PRO B 1 263 ? -15.672 22.75 3.988 1 98.31 263 PRO B C 1
ATOM 4009 O O . PRO B 1 263 ? -15.5 23.969 4.148 1 98.31 263 PRO B O 1
ATOM 4012 N N . GLY B 1 264 ? -16.859 22.25 3.797 1 96.94 264 GLY B N 1
ATOM 4013 C CA . GLY B 1 264 ? -18.078 22.969 4.145 1 96.94 264 GLY B CA 1
ATOM 4014 C C . GLY B 1 264 ? -18.406 22.906 5.625 1 96.94 264 GLY B C 1
ATOM 4015 O O . GLY B 1 264 ? -17.719 22.219 6.387 1 96.94 264 GLY B O 1
ATOM 4016 N N . PRO B 1 265 ? -19.453 23.625 6.016 1 95.62 265 PRO B N 1
ATOM 4017 C CA . PRO B 1 265 ? -19.828 23.625 7.43 1 95.62 265 PRO B CA 1
ATOM 4018 C C . PRO B 1 265 ? -20.109 22.219 7.965 1 95.62 265 PRO B C 1
ATOM 4020 O O . PRO B 1 265 ? -19.859 21.953 9.141 1 95.62 265 PRO B O 1
ATOM 4023 N N . GLU B 1 266 ? -20.609 21.281 7.18 1 95.31 266 GLU B N 1
ATOM 4024 C CA . GLU B 1 266 ? -20.938 19.922 7.59 1 95.31 266 GLU B CA 1
ATOM 4025 C C . GLU B 1 266 ? -19.672 19.109 7.895 1 95.31 266 GLU B C 1
ATOM 4027 O O . GLU B 1 266 ? -19.734 18.078 8.547 1 95.31 266 GLU B O 1
ATOM 4032 N N . HIS B 1 267 ? -18.5 19.609 7.418 1 96.69 267 HIS B N 1
ATOM 4033 C CA . HIS B 1 267 ? -17.234 18.906 7.621 1 96.69 267 HIS B CA 1
ATOM 4034 C C . HIS B 1 267 ? -16.453 19.516 8.781 1 96.69 267 HIS B C 1
ATOM 4036 O O . HIS B 1 267 ? -15.344 19.062 9.086 1 96.69 267 HIS B O 1
ATOM 4042 N N . CYS B 1 268 ? -16.922 20.562 9.414 1 96.38 268 CYS B N 1
ATOM 4043 C CA . CYS B 1 268 ? -16.219 21.281 10.469 1 96.38 268 CYS B CA 1
ATOM 4044 C C . CYS B 1 268 ? -16.859 21 11.828 1 96.38 268 CYS B C 1
ATOM 4046 O O . CYS B 1 268 ? -18.047 20.688 11.906 1 96.38 268 CYS B O 1
ATOM 4048 N N . PHE B 1 269 ? -16.047 21.141 12.852 1 94.38 269 PHE B N 1
ATOM 4049 C CA . PHE B 1 269 ? -16.531 21 14.219 1 94.38 269 PHE B CA 1
ATOM 4050 C C . PHE B 1 269 ? -16.844 22.375 14.812 1 94.38 269 PHE B C 1
ATOM 4052 O O . PHE B 1 269 ? -16.203 23.359 14.484 1 94.38 269 PHE B O 1
ATOM 4059 N N . GLY B 1 270 ? -17.828 22.375 15.711 1 89.38 270 GLY B N 1
ATOM 4060 C CA . GLY B 1 270 ? -18.141 23.594 16.453 1 89.38 270 GLY B CA 1
ATOM 4061 C C . GLY B 1 270 ? -18.938 24.594 15.648 1 89.38 270 GLY B C 1
ATOM 4062 O O . GLY B 1 270 ? -18.953 25.781 15.977 1 89.38 270 GLY B O 1
ATOM 4063 N N . VAL B 1 271 ? -19.312 24.203 14.492 1 85.88 271 VAL B N 1
ATOM 4064 C CA . VAL B 1 271 ? -20.125 25.078 13.656 1 85.88 271 VAL B CA 1
ATOM 4065 C C . VAL B 1 271 ? -21.609 24.797 13.883 1 85.88 271 VAL B C 1
ATOM 4067 O O . VAL B 1 271 ? -22.016 23.625 13.922 1 85.88 271 VAL B O 1
ATOM 4070 N N . ALA B 1 272 ? -22.297 25.812 14.281 1 72.94 272 ALA B N 1
ATOM 4071 C CA . ALA B 1 272 ? -23.719 25.656 14.5 1 72.94 272 ALA B CA 1
ATOM 4072 C C . ALA B 1 272 ? -24.438 25.188 13.242 1 72.94 272 ALA B C 1
ATOM 4074 O O . ALA B 1 272 ? -24.031 25.531 12.125 1 72.94 272 ALA B O 1
ATOM 4075 N N . LYS B 1 273 ? -25.031 24 13.281 1 62.75 273 LYS B N 1
ATOM 4076 C CA . LYS B 1 273 ? -25.875 23.5 12.203 1 62.75 273 LYS B CA 1
ATOM 4077 C C . LYS B 1 273 ? -26.875 24.547 11.742 1 62.75 273 LYS B C 1
ATOM 4079 O O . LYS B 1 273 ? -27.531 25.188 12.562 1 62.75 273 LYS B O 1
ATOM 4084 N N . LYS B 1 274 ? -26.703 24.969 10.453 1 46.28 274 LYS B N 1
ATOM 4085 C CA . LYS B 1 274 ? -27.797 25.828 10.016 1 46.28 274 LYS B CA 1
ATOM 4086 C C . LYS B 1 274 ? -29.125 25.062 10.008 1 46.28 274 LYS B C 1
ATOM 4088 O O . LYS B 1 274 ? -29.156 23.891 9.648 1 46.28 274 LYS B O 1
#

Radius of gyration: 25.16 Å; Cα contacts (8 Å, |Δi|>4): 1278; chains: 2; bounding box: 50×70×63 Å

Organism: Paramagnetospirillum magneticum (strain ATCC 700264 / AMB-1) (NCBI:txid342108)

Sequence (548 aa):
MSTEVRIKRITTRDIRARKGAEPLVVLTAYTAPIARLLDPICDILLVGDSLGMVVYGMETTLAVTLEMMINHGAAVVRSSSRACVVVDMPFGSYQESKEQAFRNCARVMAETGCAAVKLEGGRELAETIRFLTDRGIPVMAHIGLKPQAVHAAGGFRAQGRIESEAEAIRADARAITEAGAFSVVVEGTVEPVAQALSAEIAIPTIGIGASAACDGQVLVIDDLVGLFDDFTPKFVKRYADLRPIITKAAEDYAAEVKARTFPGPEHCFGVAKKMSTEVRIKRITTRDIRARKGAEPLVVLTAYTAPIARLLDPICDILLVGDSLGMVVYGMETTLAVTLEMMINHGAAVVRSSSRACVVVDMPFGSYQESKEQAFRNCARVMAETGCAAVKLEGGRELAETIRFLTDRGIPVMAHIGLKPQAVHAAGGFRAQGRIESEAEAIRADARAITEAGAFSVVVEGTVEPVAQALSAEIAIPTIGIGASAACDGQVLVIDDLVGLFDDFTPKFVKRYADLRPIITKAAEDYAAEVKARTFPGPEHCFGVAKK

Secondary structure (DSSP, 8-state):
-------PPPPHHHHHTTTTSSPEEEEE--SHHHHHHHTTT-SEEEE-TTHHHHTT--SSGGG--HHHHHHHHHHHHHT-SSSEEEEEPPTTSSSS-HHHHHHHHHHHHHHH--SEEEEEBSGGGHHHHHHHHTTT--EEEEEES-GGGHHHHTSS--B--SHHHHHHHHHHHHHHHHHT-SEEEEESB-HHHHHHHHHHSSS-EEEESS-TTSSEEEE-HHHHTT---S---TT---S---HHHHHHHHHHHHHHHHTT-SS-GGGSSS----/-------PPPPHHHHHTTTTSSPEEEEE--SHHHHHHHTTT-SEEEE-TTHHHHTT--SSGGG--HHHHHHHHHHHHHT-SSSEEEEEPPTTSSSS-HHHHHHHHHHHHHHH--SEEEEEBSGGGHHHHHHHHTTT--EEEEEES-GGGHHHHTSS--B--SHHHHHHHHHHHHHHHHHT-SEEEEESB-HHHHHHHHHHSSS-EEEESS-TTSSEEEE-HHHHTT---S---TT---S---HHHHHHHHHHHHHHHHTT-SS-GGGSSS----

Foldseek 3Di:
DPPPPQAAAQALVNQQVLQVHAFFEEEEDQALVVLLVCQVPGQEHEPDLCCVCQVVNHPASQPPDLVSQLVRLQRNLVRHRYHQYETEDHPPQCLPDLVSNQVSLVVSCVRRVGNAYEDEDFLSCLQSLLSNVVVPHAYAYEYFFDRNCQVVVVHGAAFDPDPVRLVVRLNRLQSNLVSPHQEYEYERYDAVSLLVSSVPGSHFYEYQNYYPNGSYYYDYVCLQAQNDVPDHDPRTDHPHHCVVVVVVVVVVVVVCVVVVVPPPLVPDPPRPDD/DPPPPQQAAQALVNQQVLQVHAFFEEEEDQALVVLLVCQVPGQEHEPDLCCVCQVVNHPASQPPDLVSQLVRLQRNLVNHRYHQYETEDHPPQCLPDLVSNQVSLVVSCVRRVGNAYEYEDFLSCLQSLLSNVVVPHAYAYEYFFDRNCQVVVVHGAAFDPDPVRLVVRLNRLASNLVSPHQEYEYERYDAVSLLVSSVPGSHFYEYQNYYPNGSYYYDYVCLQAQNDVPDHDPRTDHPHHCVVVVVVVVVVVVVCVVVVVPPDLVPDPPRPDD

Nearest PDB structures (foldseek):
  3vav-assembly1_J  TM=8.705E-01  e=1.577E-28  Burkholderia thailandensis E264
  1o68-assembly1_B  TM=8.618E-01  e=9.622E-29  Neisseria meningitidis serogroup B
  3vav-assembly1_B  TM=8.717E-01  e=1.550E-27  Burkholderia thailandensis E264
  1oy0-assembly1_A  TM=9.477E-01  e=7.721E-27  Mycobacterium tuberculosis
  1m3u-assembly1_G  TM=8.654E-01  e=2.610E-25  Escherichia coli